Protein 5VCM (pdb70)

Structure (mmCIF, N/CA/C/O backbone):
data_5VCM
#
_entry.id   5VCM
#
_cell.length_a   46.130
_cell.length_b   139.330
_cell.length_c   63.210
_cell.angle_alpha   90.000
_cell.angle_beta   111.080
_cell.angle_gamma   90.000
#
_symmetry.space_group_name_H-M   'P 1 21 1'
#
loop_
_entity.id
_entity.type
_entity.pdbx_description
1 polymer 'Alpha-1,6-mannosyl-glycoprotein 2-beta-N-acetylglucosaminyltransferase'
2 non-polymer 'MANGANESE (II) ION'
3 non-polymer "URIDINE-5'-DIPHOSPHATE"
4 non-polymer 'DIMETHYL SULFOXIDE'
5 non-polymer 1,2-ETHANEDIOL
6 non-polymer 2-acetamido-2-deoxy-beta-D-glucopyranose
7 water water
#
loop_
_atom_site.group_PDB
_atom_site.id
_atom_site.type_symbol
_atom_site.label_atom_id
_atom_site.label_alt_id
_atom_site.label_comp_id
_atom_site.label_asym_id
_atom_site.label_entity_id
_atom_site.label_seq_id
_atom_site.pdbx_PDB_ins_code
_atom_site.Cartn_x
_atom_site.Cartn_y
_atom_site.Cartn_z
_atom_site.occupancy
_atom_site.B_iso_or_equiv
_atom_site.auth_seq_id
_atom_site.auth_comp_id
_atom_site.auth_asym_id
_atom_site.auth_atom_id
_atom_site.pdbx_PDB_model_num
ATOM 1 N N . ASN A 1 58 ? 7.199 -10.295 -57.609 1.00 48.43 86 ASN A N 1
ATOM 2 C CA . ASN A 1 58 ? 7.451 -11.572 -56.954 1.00 45.39 86 ASN A CA 1
ATOM 3 C C . ASN A 1 58 ? 6.806 -11.577 -55.576 1.00 43.62 86 ASN A C 1
ATOM 4 O O . ASN A 1 58 ? 7.171 -10.784 -54.709 1.00 43.80 86 ASN A O 1
ATOM 9 N N . LEU A 1 59 ? 5.850 -12.490 -55.384 1.00 40.17 87 LEU A N 1
ATOM 10 C CA . LEU A 1 59 ? 5.104 -12.544 -54.132 1.00 40.93 87 LEU A CA 1
ATOM 11 C C . LEU A 1 59 ? 6.000 -12.951 -52.967 1.00 30.77 87 LEU A C 1
ATOM 12 O O . LEU A 1 59 ? 5.867 -12.421 -51.857 1.00 33.18 87 LEU A O 1
ATOM 17 N N . THR A 1 60 ? 6.915 -13.892 -53.202 1.00 32.77 88 THR A N 1
ATOM 18 C CA . THR A 1 60 ? 7.844 -14.304 -52.152 1.00 27.11 88 THR A CA 1
ATOM 19 C C . THR A 1 60 ? 8.657 -13.118 -51.650 1.00 29.88 88 THR A C 1
ATOM 20 O O . THR A 1 60 ? 8.782 -12.903 -50.439 1.00 30.44 88 THR A O 1
ATOM 24 N N . LEU A 1 61 ? 9.222 -12.334 -52.574 1.00 31.53 89 LEU A N 1
ATOM 25 C CA . LEU A 1 61 ? 9.982 -11.153 -52.175 1.00 30.58 89 LEU A CA 1
ATOM 26 C C . LEU A 1 61 ? 9.091 -10.134 -51.471 1.00 28.36 89 LEU A C 1
ATOM 27 O O . LEU A 1 61 ? 9.517 -9.494 -50.503 1.00 26.87 89 LEU A O 1
ATOM 32 N N . ARG A 1 62 ? 7.850 -9.974 -51.937 1.00 27.07 90 ARG A N 1
ATOM 33 C CA . ARG A 1 62 ? 6.918 -9.070 -51.271 1.00 28.17 90 ARG A CA 1
ATOM 34 C C . ARG A 1 62 ? 6.747 -9.456 -49.810 1.00 28.36 90 ARG A C 1
ATOM 35 O O . ARG A 1 62 ? 6.879 -8.615 -48.910 1.00 26.89 90 ARG A O 1
ATOM 43 N N . TYR A 1 63 ? 6.490 -10.740 -49.558 1.00 23.88 91 TYR A N 1
ATOM 44 C CA . TYR A 1 63 ? 6.275 -11.208 -48.193 1.00 19.37 91 TYR A CA 1
ATOM 45 C C . TYR A 1 63 ? 7.493 -10.956 -47.317 1.00 21.66 91 TYR A C 1
ATOM 46 O O . TYR A 1 63 ? 7.351 -10.636 -46.135 1.00 21.04 91 TYR A O 1
ATOM 55 N N . ARG A 1 64 ? 8.700 -11.136 -47.865 1.00 21.29 92 ARG A N 1
ATOM 56 C CA . ARG A 1 64 ? 9.908 -10.851 -47.094 1.00 24.33 92 ARG A CA 1
ATOM 57 C C . ARG A 1 64 ? 9.912 -9.414 -46.592 1.00 21.51 92 ARG A C 1
ATOM 58 O O . ARG A 1 64 ? 10.278 -9.155 -45.439 1.00 22.98 92 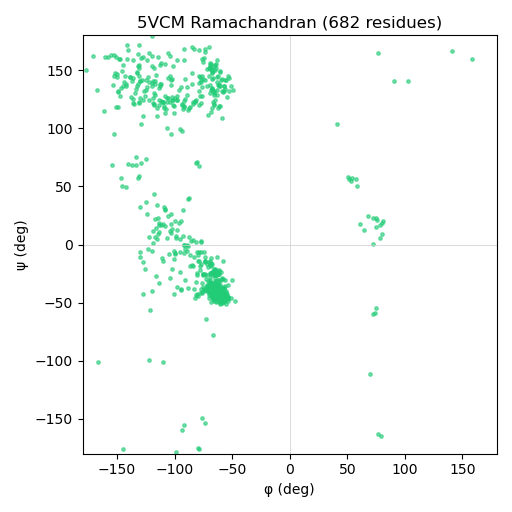ARG A O 1
ATOM 66 N N . SER A 1 65 ? 9.503 -8.478 -47.454 1.00 23.55 93 SER A N 1
ATOM 67 C CA . SER A 1 65 ? 9.459 -7.063 -47.100 1.00 20.29 93 SER A CA 1
ATOM 68 C C . SER A 1 65 ? 8.386 -6.801 -46.050 1.00 22.53 93 SER A C 1
ATOM 69 O O . SER A 1 65 ? 8.621 -6.058 -45.089 1.00 26.47 93 SER A O 1
ATOM 72 N N . LEU A 1 66 ? 7.206 -7.401 -46.236 1.00 21.74 94 LEU A N 1
ATOM 73 C CA A LEU A 1 66 ? 6.118 -7.286 -45.257 0.80 25.33 94 LEU A CA 1
ATOM 74 C CA B LEU A 1 66 ? 6.120 -7.289 -45.268 0.20 24.08 94 LEU A CA 1
ATOM 75 C C . LEU A 1 66 ? 6.556 -7.755 -43.880 1.00 24.93 94 LEU A C 1
ATOM 76 O O . LEU A 1 66 ? 6.326 -7.072 -42.871 1.00 23.15 94 LEU A O 1
ATOM 85 N N . VAL A 1 67 ? 7.175 -8.932 -43.809 1.00 20.79 95 VAL A N 1
ATOM 86 C CA . VAL A 1 67 ? 7.550 -9.497 -42.523 1.00 21.09 95 VAL A CA 1
ATOM 87 C C . VAL A 1 67 ? 8.605 -8.639 -41.843 1.00 17.76 95 VAL A C 1
ATOM 88 O O . VAL A 1 67 ? 8.559 -8.435 -40.621 1.00 20.60 95 VAL A O 1
ATOM 92 N N . TYR A 1 68 ? 9.569 -8.117 -42.611 1.00 19.76 96 TYR A N 1
ATOM 93 C CA . TYR A 1 68 ? 10.588 -7.269 -42.003 1.00 16.24 96 TYR A CA 1
ATOM 94 C C . TYR A 1 68 ? 9.965 -6.045 -41.335 1.00 20.77 96 TYR A C 1
ATOM 95 O O . TYR A 1 68 ? 10.277 -5.731 -40.181 1.00 21.01 96 TYR A O 1
ATOM 104 N N . GLN A 1 69 ? 9.099 -5.325 -42.050 1.00 20.00 97 GLN A N 1
ATOM 105 C CA . GLN A 1 69 ? 8.555 -4.089 -41.488 1.00 22.96 97 GLN A CA 1
ATOM 106 C C . GLN A 1 69 ? 7.615 -4.373 -40.319 1.00 19.97 97 GLN A C 1
ATOM 107 O O . GLN A 1 69 ? 7.634 -3.647 -39.318 1.00 19.69 97 GLN A O 1
ATOM 113 N N . LEU A 1 70 ? 6.799 -5.431 -40.411 1.00 18.49 98 LEU A N 1
ATOM 114 C CA . LEU A 1 70 ? 5.837 -5.702 -39.343 1.00 17.53 98 LEU A CA 1
ATOM 115 C C . LEU A 1 70 ? 6.539 -6.139 -38.065 1.00 21.47 98 LEU A C 1
ATOM 116 O O . LEU A 1 70 ? 6.116 -5.769 -36.964 1.00 18.21 98 LEU A O 1
ATOM 121 N N . ASN A 1 71 ? 7.625 -6.908 -38.191 1.00 16.22 99 ASN A N 1
ATOM 122 C CA . ASN A 1 71 ? 8.397 -7.298 -37.017 1.00 14.41 99 ASN A CA 1
ATOM 123 C C . ASN A 1 71 ? 9.120 -6.107 -36.405 1.00 16.80 99 ASN A C 1
ATOM 124 O O . ASN A 1 71 ? 9.485 -6.142 -35.226 1.00 18.83 99 ASN A O 1
ATOM 129 N N . PHE A 1 72 ? 9.400 -5.085 -37.200 1.00 18.04 100 PHE A N 1
ATOM 130 C CA . PHE A 1 72 ? 10.007 -3.880 -36.656 1.00 22.75 100 PHE A CA 1
ATOM 131 C C . PHE A 1 72 ? 8.957 -3.007 -35.978 1.00 25.32 100 PHE A C 1
ATOM 132 O O . PHE A 1 72 ? 9.175 -2.517 -34.865 1.00 24.37 100 PHE A O 1
ATOM 140 N N . ASP A 1 73 ? 7.803 -2.831 -36.620 1.00 23.50 101 ASP A N 1
ATOM 141 C CA . ASP A 1 73 ? 6.836 -1.853 -36.115 1.00 20.25 101 ASP A CA 1
ATOM 142 C C . ASP A 1 73 ? 6.148 -2.352 -34.848 1.00 17.54 101 ASP A C 1
ATOM 143 O O . ASP A 1 73 ? 5.880 -1.560 -33.932 1.00 20.15 101 ASP A O 1
ATOM 148 N N . GLN A 1 74 ? 5.842 -3.650 -34.784 1.00 17.75 102 GLN A N 1
ATOM 149 C CA . GLN A 1 74 ? 5.226 -4.281 -33.613 1.00 12.74 102 GLN A CA 1
ATOM 150 C C . GLN A 1 74 ? 3.971 -3.524 -33.170 1.00 17.31 102 GLN A C 1
ATOM 151 O O . GLN A 1 74 ? 3.845 -3.064 -32.035 1.00 20.16 102 GLN A O 1
ATOM 157 N N . THR A 1 75 ? 3.048 -3.394 -34.116 1.00 17.97 103 THR A N 1
ATOM 158 C CA . THR A 1 75 ? 1.788 -2.700 -33.872 1.00 20.35 103 THR A CA 1
ATOM 159 C C . THR A 1 75 ? 0.958 -3.475 -32.850 1.00 18.55 103 THR A C 1
ATOM 160 O O . THR A 1 75 ? 0.611 -4.641 -33.066 1.00 22.13 103 THR A O 1
ATOM 164 N N . LEU A 1 76 ? 0.638 -2.828 -31.735 1.00 18.41 104 LEU A N 1
ATOM 165 C CA A LEU A 1 76 ? -0.062 -3.462 -30.623 0.60 20.43 104 LEU A CA 1
ATOM 166 C CA B LEU A 1 76 ? -0.069 -3.464 -30.629 0.40 20.48 104 LEU A CA 1
ATOM 167 C C . LEU A 1 76 ? -1.547 -3.130 -30.727 1.00 20.67 104 LEU A C 1
ATOM 168 O O . LEU A 1 76 ? -1.934 -1.965 -30.598 1.00 22.23 104 LEU A O 1
ATOM 177 N N . ARG A 1 77 ? -2.371 -4.144 -30.955 1.00 19.59 105 ARG A N 1
ATOM 178 C CA . ARG A 1 77 ? -3.793 -3.896 -31.104 1.00 20.23 105 ARG A CA 1
ATOM 179 C C . ARG A 1 77 ? -4.476 -3.854 -29.741 1.00 15.97 105 ARG A C 1
ATOM 180 O O . ARG A 1 77 ? -4.069 -4.535 -28.793 1.00 18.66 105 ARG A O 1
ATOM 188 N N . ASN A 1 78 ? -5.522 -3.032 -29.654 1.00 15.83 106 ASN A N 1
ATOM 189 C CA . ASN A 1 78 ? -6.396 -2.939 -28.493 1.00 23.37 106 ASN A CA 1
ATOM 190 C C . ASN A 1 78 ? -5.699 -2.338 -27.277 1.00 25.39 106 ASN A C 1
ATOM 191 O O . ASN A 1 78 ? -6.118 -2.572 -26.144 1.00 33.49 106 ASN A O 1
ATOM 196 N N . VAL A 1 79 ? -4.653 -1.544 -27.491 1.00 23.96 107 VAL A N 1
ATOM 197 C CA . VAL A 1 79 ? -3.945 -0.859 -26.416 1.00 25.77 107 VAL A CA 1
ATOM 198 C C . VAL A 1 79 ? -3.886 0.622 -26.749 1.00 34.11 107 VAL A C 1
ATOM 199 O O . VAL A 1 79 ? -3.544 0.997 -27.875 1.00 31.61 107 VAL A O 1
ATOM 203 N N . ASP A 1 80 ? -4.231 1.454 -25.776 1.00 33.51 108 ASP A N 1
ATOM 204 C CA . ASP A 1 80 ? -4.022 2.896 -25.869 1.00 41.56 108 ASP A CA 1
ATOM 205 C C . ASP A 1 80 ? -2.539 3.214 -25.734 1.00 44.05 108 ASP A C 1
ATOM 206 O O . ASP A 1 80 ? -2.013 3.271 -24.622 1.00 46.88 108 ASP A O 1
ATOM 211 N N . TRP A 1 85 ? -1.186 1.150 -19.462 1.00 40.62 113 TRP A N 1
ATOM 212 C CA . TRP A 1 85 ? -1.046 -0.307 -19.543 1.00 35.26 113 TRP A CA 1
ATOM 213 C C . TRP A 1 85 ? 0.393 -0.726 -19.808 1.00 31.25 113 TRP A C 1
ATOM 214 O O . TRP A 1 85 ? 1.118 -0.093 -20.572 1.00 34.15 113 TRP A O 1
ATOM 225 N N . ALA A 1 86 ? 0.803 -1.808 -19.157 1.00 33.67 114 ALA A N 1
ATOM 226 C CA . ALA A 1 86 ? 2.049 -2.479 -19.480 1.00 32.35 114 ALA A CA 1
ATOM 227 C C . ALA A 1 86 ? 1.811 -3.958 -19.256 1.00 26.38 114 ALA A C 1
ATOM 228 O O . ALA A 1 86 ? 0.986 -4.324 -18.410 1.00 28.24 114 ALA A O 1
ATOM 230 N N . PRO A 1 87 ? 2.480 -4.828 -20.003 1.00 26.43 115 PRO A N 1
ATOM 231 C CA . PRO A 1 87 ? 2.312 -6.263 -19.756 1.00 25.66 115 PRO A CA 1
ATOM 232 C C . PRO A 1 87 ? 2.813 -6.613 -18.364 1.00 27.61 115 PRO A C 1
ATOM 233 O O . PRO A 1 87 ? 3.916 -6.234 -17.964 1.00 29.49 115 PRO A O 1
ATOM 237 N N . ARG A 1 88 ? 1.961 -7.298 -17.608 1.00 26.60 116 ARG A N 1
ATOM 238 C CA . ARG A 1 88 ? 2.250 -7.663 -16.234 1.00 24.47 116 ARG A CA 1
ATOM 239 C C . ARG A 1 88 ? 1.770 -9.084 -15.985 1.00 27.47 116 ARG A C 1
ATOM 240 O O . ARG A 1 88 ? 0.753 -9.513 -16.542 1.00 29.74 116 ARG A O 1
ATOM 248 N N . GLU A 1 89 ? 2.538 -9.807 -15.167 1.00 22.52 117 GLU A N 1
ATOM 249 C CA . GLU A 1 89 ? 2.223 -11.131 -14.635 1.00 21.29 117 GLU A CA 1
ATOM 250 C C . GLU A 1 89 ? 2.304 -12.233 -15.680 1.00 16.76 117 GLU A C 1
ATOM 251 O O . GLU A 1 89 ? 3.077 -13.187 -15.513 1.00 20.67 117 GLU A O 1
ATOM 257 N N . LEU A 1 90 ? 1.509 -12.131 -16.745 1.00 20.35 118 LEU A N 1
ATOM 258 C CA . LEU A 1 90 ? 1.429 -13.190 -17.739 1.00 19.30 118 LEU A CA 1
ATOM 259 C C . LEU A 1 90 ? 1.304 -12.609 -19.140 1.00 17.92 118 LEU A C 1
ATOM 260 O O . LEU A 1 90 ? 0.564 -11.648 -19.364 1.00 18.61 118 LEU A O 1
ATOM 265 N N . VAL A 1 91 ? 2.030 -13.218 -20.078 1.00 13.02 119 VAL A N 1
ATOM 266 C CA . VAL A 1 91 ? 1.908 -12.958 -21.506 1.00 13.97 119 VAL A CA 1
ATOM 267 C C . VAL A 1 91 ? 1.761 -14.312 -22.180 1.00 14.85 119 VAL A C 1
ATOM 268 O O . VAL A 1 91 ? 2.418 -15.277 -21.777 1.00 15.58 119 VAL A O 1
ATOM 272 N N . LEU A 1 92 ? 0.908 -14.394 -23.199 1.00 14.82 120 LEU A N 1
ATOM 273 C CA . LEU A 1 92 ? 0.741 -15.627 -23.963 1.00 15.69 120 LEU A CA 1
ATOM 274 C C . LEU A 1 92 ? 1.462 -15.498 -25.291 1.00 14.80 120 LEU A C 1
ATOM 275 O O . LEU A 1 92 ? 1.419 -14.437 -25.915 1.00 15.37 120 LEU A O 1
ATOM 280 N N . VAL A 1 93 ? 2.098 -16.583 -25.734 1.00 14.60 121 VAL A N 1
ATOM 281 C CA . VAL A 1 93 ? 2.667 -16.641 -27.080 1.00 14.71 121 VAL A CA 1
ATOM 282 C C . VAL A 1 93 ? 2.130 -17.891 -27.755 1.00 14.43 121 VAL A C 1
ATOM 283 O O . VAL A 1 93 ? 2.280 -18.995 -27.225 1.00 15.10 121 VAL A O 1
ATOM 287 N N . VAL A 1 94 ? 1.506 -17.719 -28.917 1.00 13.64 122 VAL A N 1
ATOM 288 C CA . VAL A 1 94 ? 0.844 -18.813 -29.623 1.00 15.05 122 VAL A CA 1
ATOM 289 C C . VAL A 1 94 ? 1.619 -19.092 -30.896 1.00 14.63 122 VAL A C 1
ATOM 290 O O . VAL A 1 94 ? 1.791 -18.186 -31.720 1.00 15.42 122 VAL A O 1
ATOM 294 N N . GLN A 1 95 ? 2.064 -20.338 -31.075 1.00 14.57 123 GLN A N 1
ATOM 295 C CA . GLN A 1 95 ? 2.708 -20.727 -32.325 1.00 13.91 123 GLN A CA 1
ATOM 296 C C . GLN A 1 95 ? 1.633 -21.090 -33.346 1.00 15.19 123 GLN A C 1
ATOM 297 O O . GLN A 1 95 ? 0.826 -21.997 -33.116 1.00 16.93 123 GLN A O 1
ATOM 303 N N . VAL A 1 96 ? 1.648 -20.398 -34.479 1.00 13.78 124 VAL A N 1
ATOM 304 C CA . VAL A 1 96 ? 0.616 -20.499 -35.505 1.00 13.45 124 VAL A CA 1
ATOM 305 C C . VAL A 1 96 ? 1.241 -20.876 -36.841 1.00 16.66 124 VAL A C 1
ATOM 306 O O . VAL A 1 96 ? 2.254 -20.294 -37.247 1.00 17.22 124 VAL A O 1
ATOM 310 N N . HIS A 1 97 ? 0.610 -21.827 -37.542 1.00 15.76 125 HIS A N 1
ATOM 311 C CA . HIS A 1 97 ? 1.013 -22.174 -38.893 1.00 16.29 125 HIS A CA 1
ATOM 312 C C . HIS A 1 97 ? -0.184 -21.977 -39.809 1.00 19.00 125 HIS A C 1
ATOM 313 O O . HIS A 1 97 ? -0.449 -20.851 -40.241 1.00 20.71 125 HIS A O 1
ATOM 320 N N . ASN A 1 98 ? -0.915 -23.033 -40.158 1.00 20.77 126 ASN A N 1
ATOM 321 C CA . ASN A 1 98 ? -1.943 -22.869 -41.187 1.00 20.88 126 ASN A CA 1
ATOM 322 C C . ASN A 1 98 ? -3.140 -23.779 -40.916 1.00 22.16 126 ASN A C 1
ATOM 323 O O . ASN A 1 98 ? -3.544 -24.592 -41.747 1.00 26.30 126 ASN A O 1
ATOM 328 N N . ARG A 1 99 ? -3.743 -23.624 -39.742 1.00 19.13 127 ARG A N 1
ATOM 329 C CA . ARG A 1 99 ? -4.961 -24.352 -39.375 1.00 22.76 127 ARG A CA 1
ATOM 330 C C . ARG A 1 99 ? -5.941 -23.350 -38.780 1.00 22.36 127 ARG A C 1
ATOM 331 O O . ARG A 1 99 ? -6.132 -23.291 -37.559 1.00 23.28 127 ARG A O 1
ATOM 339 N N . PRO A 1 100 ? -6.570 -22.527 -39.622 1.00 24.73 128 PRO A N 1
ATOM 340 C CA . PRO A 1 100 ? -7.445 -21.472 -39.088 1.00 21.34 128 PRO A CA 1
ATOM 341 C C . PRO A 1 100 ? -8.656 -22.010 -38.358 1.00 22.27 128 PRO A C 1
ATOM 342 O O . PRO A 1 100 ? -9.154 -21.350 -37.434 1.00 22.64 128 PRO A O 1
ATOM 346 N N . GLU A 1 101 ? -9.130 -23.198 -38.738 1.00 24.80 129 GLU A N 1
ATOM 347 C CA . GLU A 1 101 ? -10.275 -23.793 -38.062 1.00 29.29 129 GLU A CA 1
ATOM 348 C C . GLU A 1 101 ? -9.964 -24.040 -36.591 1.00 28.67 129 GLU A C 1
ATOM 349 O O . GLU A 1 101 ? -10.798 -23.771 -35.716 1.00 29.73 129 GLU A O 1
ATOM 355 N N . TYR A 1 102 ? -8.748 -24.505 -36.294 1.00 22.47 130 TYR A N 1
ATOM 356 C CA . TYR A 1 102 ? -8.351 -24.707 -34.906 1.00 23.77 130 TYR A CA 1
ATOM 357 C C . TYR A 1 102 ? -8.004 -23.391 -34.224 1.00 21.21 130 TYR A C 1
ATOM 358 O O . TYR A 1 102 ? -8.312 -23.202 -33.046 1.00 20.80 130 TYR A O 1
ATOM 367 N N . LEU A 1 103 ? -7.358 -22.466 -34.941 1.00 17.09 131 LEU A N 1
ATOM 368 C CA . LEU A 1 103 ? -7.080 -21.159 -34.358 1.00 19.33 131 LEU A CA 1
ATOM 369 C C . LEU A 1 103 ? -8.365 -20.498 -33.882 1.00 20.89 131 LEU A C 1
ATOM 370 O O . LEU A 1 103 ? -8.408 -19.911 -32.792 1.00 19.96 131 LEU A O 1
ATOM 375 N N . ARG A 1 104 ? -9.430 -20.606 -34.682 1.00 19.74 132 ARG A N 1
ATOM 376 C CA . ARG A 1 104 ? -10.714 -20.029 -34.304 1.00 19.69 132 ARG A CA 1
ATOM 377 C C . ARG A 1 104 ? -11.185 -20.580 -32.966 1.00 22.38 132 ARG A C 1
ATOM 378 O O . ARG A 1 104 ? -11.738 -19.844 -32.142 1.00 23.61 132 ARG A O 1
ATOM 386 N N . LEU A 1 105 ? -10.930 -21.867 -32.716 1.00 21.65 133 LEU A N 1
ATOM 387 C CA A LEU A 1 105 ? -11.331 -22.466 -31.446 0.50 19.85 133 LEU A CA 1
ATOM 388 C CA B LEU A 1 105 ? -11.318 -22.479 -31.453 0.50 20.02 133 LEU A CA 1
ATOM 389 C C . LEU A 1 105 ? -10.535 -21.885 -30.284 1.00 17.58 133 LEU A C 1
ATOM 390 O O . LEU A 1 105 ? -11.112 -21.553 -29.239 1.00 19.67 133 LEU A O 1
ATOM 399 N N . LEU A 1 106 ? -9.216 -21.750 -30.442 1.00 16.90 134 LEU A N 1
ATOM 400 C CA . LEU A 1 106 ? -8.395 -21.102 -29.421 1.00 20.48 134 LEU A CA 1
ATOM 401 C C . LEU A 1 106 ? -8.912 -19.701 -29.115 1.00 16.20 134 LEU A C 1
ATOM 402 O O . LEU A 1 106 ? -9.062 -19.326 -27.948 1.00 18.55 134 LEU A O 1
ATOM 407 N N . LEU A 1 107 ? -9.189 -18.912 -30.161 1.00 16.61 135 LEU A N 1
ATOM 408 C CA . LEU A 1 107 ? -9.668 -17.544 -29.952 1.00 18.20 135 LEU A CA 1
ATOM 409 C C . LEU A 1 107 ? -10.992 -17.529 -29.195 1.00 22.96 135 LEU A C 1
ATOM 410 O O . LEU A 1 107 ? -11.223 -16.657 -28.347 1.00 19.26 135 LEU A O 1
ATOM 415 N N . ASP A 1 108 ? -11.886 -18.474 -29.499 1.00 19.34 136 ASP A N 1
ATOM 416 C CA . ASP A 1 108 ? -13.132 -18.542 -28.750 1.00 22.85 136 ASP A CA 1
ATOM 417 C C . ASP A 1 108 ? -12.875 -18.830 -27.275 1.00 19.08 136 ASP A C 1
ATOM 418 O O . ASP A 1 108 ? -13.541 -18.256 -26.401 1.00 23.96 136 ASP A O 1
ATOM 423 N N . SER A 1 109 ? -11.928 -19.727 -26.974 1.00 17.83 137 SER A N 1
ATOM 424 C CA . SER A 1 109 ? -11.604 -20.004 -25.576 1.00 22.67 137 SER A CA 1
ATOM 425 C C . SER A 1 109 ? -11.036 -18.765 -24.894 1.00 19.79 137 SER A C 1
ATOM 426 O O . SER A 1 109 ? -11.341 -18.499 -23.724 1.00 24.57 137 SER A O 1
ATOM 429 N N . LEU A 1 110 ? -10.236 -17.978 -25.620 1.00 17.98 138 LEU A N 1
ATOM 430 C CA . LEU A 1 110 ? -9.724 -16.734 -25.056 1.00 19.36 138 LEU A CA 1
ATOM 431 C C . LEU A 1 110 ? -10.859 -15.760 -24.786 1.00 20.27 138 LEU A C 1
ATOM 432 O O . LEU A 1 110 ? -10.893 -15.109 -23.734 1.00 22.15 138 LEU A O 1
ATOM 437 N N . ARG A 1 111 ? -11.828 -15.680 -25.707 1.00 18.71 139 ARG A N 1
ATOM 438 C CA . ARG A 1 111 ? -12.956 -14.776 -25.523 1.00 22.17 139 ARG A CA 1
ATOM 439 C C . ARG A 1 111 ? -13.749 -15.124 -24.268 1.00 24.86 139 ARG A C 1
ATOM 440 O O . ARG A 1 111 ? -14.193 -14.231 -23.541 1.00 25.84 139 ARG A O 1
ATOM 448 N N . LYS A 1 112 ? -13.905 -16.418 -23.982 1.00 26.64 140 LYS A N 1
ATOM 449 C CA . LYS A 1 112 ? -14.687 -16.878 -22.840 1.00 24.85 140 LYS A CA 1
ATOM 450 C C . LYS A 1 112 ? -13.904 -16.882 -21.532 1.00 21.62 140 LYS A C 1
ATOM 451 O O . LYS A 1 112 ? -14.510 -17.056 -20.468 1.00 26.80 140 LYS A O 1
ATOM 457 N N . ALA A 1 113 ? -12.592 -16.691 -21.578 1.00 22.06 141 ALA A N 1
ATOM 458 C CA . ALA A 1 113 ? -11.771 -16.789 -20.383 1.00 22.75 141 ALA A CA 1
ATOM 459 C C . ALA A 1 113 ? -11.925 -15.556 -19.499 1.00 26.36 141 ALA A C 1
ATOM 460 O O . ALA A 1 113 ? -12.080 -14.428 -19.975 1.00 27.86 141 ALA A O 1
ATOM 462 N N . GLN A 1 114 ? -11.865 -15.787 -18.192 1.00 25.10 142 GLN A N 1
ATOM 463 C CA . GLN A 1 114 ? -12.081 -14.744 -17.198 1.00 26.55 142 GLN A CA 1
ATOM 464 C C . GLN A 1 114 ? -10.794 -13.974 -16.924 1.00 25.66 142 GLN A C 1
ATOM 465 O O . GLN A 1 114 ? -9.706 -14.557 -16.843 1.00 26.74 142 GLN A O 1
ATOM 471 N N . GLY A 1 115 ? -10.925 -12.656 -16.807 1.00 26.49 143 GLY A N 1
ATOM 472 C CA . GLY A 1 115 ? -9.895 -11.831 -16.218 1.00 27.10 143 GLY A CA 1
ATOM 473 C C . GLY A 1 115 ? -8.708 -11.496 -17.088 1.00 29.24 143 GLY A C 1
ATOM 474 O O . GLY A 1 115 ? -7.686 -11.050 -16.554 1.00 30.47 143 GLY A O 1
ATOM 475 N N . ILE A 1 116 ? -8.806 -11.659 -18.407 1.00 25.40 144 ILE A N 1
ATOM 476 C CA . ILE A 1 116 ? -7.643 -11.503 -19.276 1.00 22.69 144 ILE A CA 1
ATOM 477 C C . ILE A 1 116 ? -7.734 -10.251 -20.155 1.00 21.42 144 ILE A C 1
ATOM 478 O O . ILE A 1 116 ? -7.001 -10.144 -21.141 1.00 21.85 144 ILE A O 1
ATOM 483 N N . ASP A 1 117 ? -8.608 -9.295 -19.810 1.00 23.26 145 ASP A N 1
ATOM 484 C CA . ASP A 1 117 ? -8.730 -8.058 -20.585 1.00 24.37 145 ASP A CA 1
ATOM 485 C C . ASP A 1 117 ? -7.386 -7.391 -20.841 1.00 27.43 145 ASP A C 1
ATOM 486 O O . ASP A 1 117 ? -7.218 -6.699 -21.852 1.00 26.57 145 ASP A O 1
ATOM 491 N N . ASN A 1 118 ? -6.435 -7.551 -19.928 1.00 21.01 146 ASN A N 1
ATOM 492 C CA . ASN A 1 118 ? -5.155 -6.864 -20.006 1.00 24.58 146 ASN A CA 1
ATOM 493 C C . ASN A 1 118 ? -3.991 -7.817 -20.246 1.00 26.04 146 ASN A C 1
ATOM 494 O O . ASN A 1 118 ? -2.837 -7.397 -20.134 1.00 27.29 146 ASN A O 1
ATOM 499 N N . VAL A 1 119 ? -4.259 -9.081 -20.574 1.00 20.14 147 VAL A N 1
ATOM 500 C CA . VAL A 1 119 ? -3.205 -10.059 -20.851 1.00 22.38 147 VAL A CA 1
ATOM 501 C C . VAL A 1 119 ? -2.798 -9.971 -22.319 1.00 18.47 147 VAL A C 1
ATOM 502 O O . VAL A 1 119 ? -3.607 -10.242 -23.212 1.00 21.07 147 VAL A O 1
ATOM 506 N N . LEU A 1 120 ? -1.533 -9.634 -22.572 1.00 17.33 148 LEU A N 1
ATOM 507 C CA . LEU A 1 120 ? -1.035 -9.589 -23.941 1.00 16.36 148 LEU A CA 1
ATOM 508 C C . LEU A 1 120 ? -0.955 -10.989 -24.535 1.00 15.73 148 LEU A C 1
ATOM 509 O O . LEU A 1 120 ? -0.430 -11.911 -23.902 1.00 15.44 148 LEU A O 1
ATOM 514 N N . VAL A 1 121 ? -1.467 -11.142 -25.757 1.00 15.67 149 VAL A N 1
ATOM 515 C CA . VAL A 1 121 ? -1.395 -12.386 -26.508 1.00 17.14 149 VAL A CA 1
ATOM 516 C C . VAL A 1 121 ? -0.597 -12.090 -27.774 1.00 16.48 149 VAL A C 1
ATOM 517 O O . VAL A 1 121 ? -0.962 -11.198 -28.553 1.00 15.07 149 VAL A O 1
ATOM 521 N N . ILE A 1 122 ? 0.517 -12.792 -27.943 1.00 16.95 150 ILE A N 1
ATOM 522 C CA . ILE A 1 122 ? 1.368 -12.656 -29.116 1.00 13.86 150 ILE A CA 1
ATOM 523 C C . ILE A 1 122 ? 1.112 -13.874 -29.991 1.00 11.90 150 ILE A C 1
ATOM 524 O O . ILE A 1 122 ? 1.267 -15.014 -29.536 1.00 15.24 150 ILE A O 1
ATOM 529 N N . PHE A 1 123 ? 0.697 -13.640 -31.234 1.00 12.71 151 PHE A N 1
ATOM 530 C CA . PHE A 1 123 ? 0.581 -14.704 -32.221 1.00 13.27 151 PHE A CA 1
ATOM 531 C C . PHE A 1 123 ? 1.837 -14.687 -33.079 1.00 12.38 151 PHE A C 1
ATOM 532 O O . PHE A 1 123 ? 2.175 -13.656 -33.663 1.00 13.68 151 PHE A O 1
ATOM 540 N N . SER A 1 124 ? 2.515 -15.831 -33.141 1.00 13.31 152 SER A N 1
ATOM 541 C CA . SER A 1 124 ? 3.753 -15.994 -33.907 1.00 13.14 152 SER A CA 1
ATOM 542 C C . SER A 1 124 ? 3.463 -16.872 -35.115 1.00 13.84 152 SER A C 1
ATOM 543 O O . SER A 1 124 ? 3.031 -18.026 -34.960 1.00 14.92 152 SER A O 1
ATOM 546 N N . HIS A 1 125 ? 3.671 -16.320 -36.308 1.00 14.50 153 HIS A N 1
ATOM 547 C CA . HIS A 1 125 ? 3.254 -16.935 -37.564 1.00 17.69 153 HIS A CA 1
ATOM 548 C C . HIS A 1 125 ? 4.449 -17.343 -38.404 1.00 16.84 153 HIS A C 1
ATOM 549 O O . HIS A 1 125 ? 5.365 -16.537 -38.610 1.00 18.77 153 HIS A O 1
ATOM 556 N N . ASP A 1 126 ? 4.405 -18.559 -38.954 1.00 16.17 154 ASP A N 1
ATOM 557 C CA . ASP A 1 126 ? 5.322 -18.903 -40.034 1.00 17.30 154 ASP A CA 1
ATOM 558 C C . ASP A 1 126 ? 4.594 -19.090 -41.360 1.00 19.90 154 ASP A C 1
ATOM 559 O O . ASP A 1 126 ? 5.158 -19.649 -42.305 1.00 19.50 154 ASP A O 1
ATOM 564 N N . PHE A 1 127 ? 3.359 -18.609 -41.452 1.00 20.85 155 PHE A N 1
ATOM 565 C CA . PHE A 1 127 ? 2.625 -18.661 -42.709 1.00 20.67 155 PHE A CA 1
ATOM 566 C C . PHE A 1 127 ? 1.720 -17.442 -42.802 1.00 21.84 155 PHE A C 1
ATOM 567 O O . PHE A 1 127 ? 0.961 -17.159 -41.872 1.00 22.81 155 PHE A O 1
ATOM 575 N N . TRP A 1 128 ? 1.816 -16.724 -43.913 1.00 22.19 156 TRP A N 1
ATOM 576 C CA . TRP A 1 128 ? 0.978 -15.562 -44.162 1.00 22.47 156 TRP A CA 1
ATOM 577 C C . TRP A 1 128 ? -0.274 -15.999 -44.907 1.00 19.91 156 TRP A C 1
ATOM 578 O O . TRP A 1 128 ? -0.184 -16.634 -45.960 1.00 21.34 156 TRP A O 1
ATOM 589 N N . SER A 1 129 ? -1.444 -15.669 -44.357 1.00 24.40 157 SER A N 1
ATOM 590 C CA . SER A 1 129 ? -2.677 -15.890 -45.101 1.00 31.03 157 SER A CA 1
ATOM 591 C C . SER A 1 129 ? -3.738 -14.894 -44.654 1.00 28.94 157 SER A C 1
ATOM 592 O O . SER A 1 129 ? -3.805 -14.520 -43.478 1.00 25.50 157 SER A O 1
ATOM 595 N N . THR A 1 130 ? -4.555 -14.467 -45.619 1.00 26.52 158 THR A N 1
ATOM 596 C CA . THR A 1 130 ? -5.658 -13.560 -45.326 1.00 25.36 158 THR A CA 1
ATOM 597 C C . THR A 1 130 ? -6.580 -14.132 -44.261 1.00 23.17 158 THR A C 1
ATOM 598 O O . THR A 1 130 ? -7.026 -13.406 -43.366 1.00 23.39 158 THR A O 1
ATOM 602 N N . GLU A 1 131 ? -6.901 -15.427 -44.356 1.00 24.93 159 GLU A N 1
ATOM 603 C CA . GLU A 1 131 ? -7.837 -16.019 -43.406 1.00 25.00 159 GLU A CA 1
ATOM 604 C C . GLU A 1 131 ? -7.295 -15.940 -41.988 1.00 23.37 159 GLU A C 1
ATOM 605 O O . GLU A 1 131 ? -8.014 -15.559 -41.059 1.00 21.75 159 GLU A O 1
ATOM 611 N N . ILE A 1 132 ? -6.020 -16.286 -41.804 1.00 20.26 160 ILE A N 1
ATOM 612 C CA . ILE A 1 132 ? -5.442 -16.275 -40.461 1.00 18.82 160 ILE A CA 1
ATOM 613 C C . ILE A 1 132 ? -5.371 -14.851 -39.929 1.00 18.71 160 ILE A C 1
ATOM 614 O O . ILE A 1 132 ? -5.767 -14.575 -38.793 1.00 18.55 160 ILE A O 1
ATOM 619 N N . ASN A 1 133 ? -4.882 -13.919 -40.746 1.00 19.11 161 ASN A N 1
ATOM 620 C CA . ASN A 1 133 ? -4.801 -12.534 -40.285 1.00 18.34 161 ASN A CA 1
ATOM 621 C C . ASN A 1 133 ? -6.179 -11.961 -39.980 1.00 18.87 161 ASN A C 1
ATOM 622 O O . ASN A 1 133 ? -6.323 -11.145 -39.063 1.00 19.91 161 ASN A O 1
ATOM 627 N N . GLN A 1 134 ? -7.197 -12.357 -40.740 1.00 17.58 162 GLN A N 1
ATOM 628 C CA . GLN A 1 134 ? -8.543 -11.864 -40.467 1.00 20.54 162 GLN A CA 1
ATOM 629 C C . GLN A 1 134 ? -9.065 -12.398 -39.137 1.00 22.98 162 GLN A C 1
ATOM 630 O O . GLN A 1 134 ? -9.702 -11.660 -38.377 1.00 19.88 162 GLN A O 1
ATOM 636 N N . LEU A 1 135 ? -8.801 -13.674 -38.836 1.00 21.71 163 LEU A N 1
ATOM 637 C CA . LEU A 1 135 ? -9.207 -14.235 -37.549 1.00 21.12 163 LEU A CA 1
ATOM 638 C C . LEU A 1 135 ? -8.601 -13.458 -36.387 1.00 17.05 163 LEU A C 1
ATOM 639 O O . LEU A 1 135 ? -9.301 -13.087 -35.439 1.00 20.81 163 LEU A O 1
ATOM 644 N N . ILE A 1 136 ? -7.294 -13.206 -36.438 1.00 16.26 164 ILE A N 1
ATOM 645 C CA . ILE A 1 136 ? -6.650 -12.500 -35.338 1.00 17.82 164 ILE A CA 1
ATOM 646 C C . ILE A 1 136 ? -7.104 -11.044 -35.286 1.00 16.89 164 ILE A C 1
ATOM 647 O O . ILE A 1 136 ? -7.242 -10.474 -34.196 1.00 20.37 164 ILE A O 1
ATOM 652 N N . ALA A 1 137 ? -7.395 -10.439 -36.442 1.00 20.96 165 ALA A N 1
ATOM 653 C CA . ALA A 1 137 ? -7.866 -9.053 -36.446 1.00 18.41 165 ALA A CA 1
ATOM 654 C C . ALA A 1 137 ? -9.219 -8.911 -35.764 1.00 19.37 165 ALA A C 1
ATOM 655 O O . ALA A 1 137 ? -9.542 -7.831 -35.242 1.00 19.90 165 ALA A O 1
ATOM 657 N N . GLY A 1 138 ? -10.018 -9.976 -35.746 1.00 19.61 166 GLY A N 1
ATOM 658 C CA . GLY A 1 138 ? -11.301 -9.930 -35.069 1.00 25.60 166 GLY A CA 1
ATOM 659 C C . GLY A 1 138 ? -11.202 -9.828 -33.561 1.00 25.39 166 GLY A C 1
ATOM 660 O O . GLY A 1 138 ? -12.170 -9.412 -32.921 1.00 27.58 166 GLY A O 1
ATOM 661 N N . VAL A 1 139 ? -10.047 -10.166 -32.986 1.00 20.38 167 VAL A N 1
ATOM 662 C CA . VAL A 1 139 ? -9.861 -10.136 -31.536 1.00 22.82 167 VAL A CA 1
ATOM 663 C C . VAL A 1 139 ? -9.889 -8.681 -31.076 1.00 24.62 167 VAL A C 1
ATOM 664 O O . VAL A 1 139 ? -8.995 -7.904 -31.415 1.00 22.95 167 VAL A O 1
ATOM 668 N N . ASN A 1 140 ? -10.906 -8.307 -30.294 1.00 20.66 168 ASN A N 1
ATOM 669 C CA . ASN A 1 140 ? -11.018 -6.941 -29.787 1.00 20.48 168 ASN A CA 1
ATOM 670 C C . ASN A 1 140 ? -10.949 -6.869 -28.268 1.00 20.61 168 ASN A C 1
ATOM 671 O O . ASN A 1 140 ? -11.155 -5.790 -27.702 1.00 22.81 168 ASN A O 1
ATOM 676 N N . PHE A 1 141 ? -10.663 -7.981 -27.594 1.00 18.93 169 PHE A N 1
ATOM 677 C CA . PHE A 1 141 ? -10.922 -8.092 -26.162 1.00 18.92 169 PHE A CA 1
ATOM 678 C C . PHE A 1 141 ? -9.661 -8.244 -25.314 1.00 20.70 169 PHE A C 1
ATOM 679 O O . PHE A 1 141 ? -9.773 -8.449 -24.100 1.00 21.70 169 PHE A O 1
ATOM 687 N N . CYS A 1 142 ? -8.472 -8.160 -25.906 1.00 19.96 170 CYS A N 1
ATOM 688 C CA . CYS A 1 142 ? -7.233 -8.170 -25.137 1.00 23.11 170 CYS A CA 1
ATOM 689 C C . CYS A 1 142 ? -6.125 -7.588 -26.007 1.00 17.83 170 CYS A C 1
ATOM 690 O O . CYS A 1 142 ? -6.269 -7.521 -27.233 1.00 18.45 170 CYS A O 1
ATOM 693 N N . PRO A 1 143 ? -5.013 -7.157 -25.410 1.00 18.56 171 PRO A N 1
ATOM 694 C CA . PRO A 1 143 ? -3.888 -6.682 -26.229 1.00 17.27 171 PRO A CA 1
ATOM 695 C C . PRO A 1 143 ? -3.369 -7.799 -27.120 1.00 15.75 171 PRO A C 1
ATOM 696 O O . PRO A 1 143 ? -3.212 -8.938 -26.674 1.00 16.06 171 PRO A O 1
ATOM 700 N N . VAL A 1 144 ? -3.098 -7.466 -28.388 1.00 15.44 172 VAL A N 1
ATOM 701 C CA . VAL A 1 144 ? -2.691 -8.455 -29.389 1.00 14.35 172 VAL A CA 1
ATOM 702 C C . VAL A 1 144 ? -1.478 -7.941 -30.159 1.00 13.99 172 VAL A C 1
ATOM 703 O O . VAL A 1 144 ? -1.450 -6.781 -30.577 1.00 16.69 172 VAL A O 1
ATOM 707 N N . LEU A 1 145 ? -0.490 -8.816 -30.376 1.00 13.87 173 LEU A N 1
ATOM 708 C CA . LEU A 1 145 ? 0.630 -8.528 -31.266 1.00 13.62 173 LEU A CA 1
ATOM 709 C C . LEU A 1 145 ? 0.835 -9.716 -32.197 1.00 14.99 173 LEU A C 1
ATOM 710 O O . LEU A 1 145 ? 0.772 -10.861 -31.751 1.00 17.01 173 LEU A O 1
ATOM 715 N N . GLN A 1 146 ? 1.092 -9.455 -33.478 1.00 14.49 174 GLN A N 1
ATOM 716 C CA . GLN A 1 146 ? 1.488 -10.506 -34.419 1.00 13.90 174 GLN A CA 1
ATOM 717 C C . GLN A 1 146 ? 2.958 -10.346 -34.767 1.00 14.64 174 GLN A C 1
ATOM 718 O O . GLN A 1 146 ? 3.392 -9.246 -35.132 1.00 15.95 174 GLN A O 1
ATOM 724 N N . VAL A 1 147 ? 3.723 -11.428 -34.622 1.00 14.05 175 VAL A N 1
ATOM 725 C CA . VAL A 1 147 ? 5.099 -11.474 -35.103 1.00 13.49 175 VAL A CA 1
ATOM 726 C C . VAL A 1 147 ? 5.216 -12.601 -36.124 1.00 15.76 175 VAL A C 1
ATOM 727 O O . VAL A 1 147 ? 4.363 -13.489 -36.213 1.00 15.62 175 VAL A O 1
ATOM 731 N N . PHE A 1 148 ? 6.286 -12.547 -36.925 1.00 14.87 176 PHE A N 1
ATOM 732 C CA . PHE A 1 148 ? 6.388 -13.396 -38.109 1.00 16.79 176 PHE A CA 1
ATOM 733 C C . PHE A 1 148 ? 7.784 -13.991 -38.181 1.00 14.00 176 PHE A C 1
ATOM 734 O O . PHE A 1 148 ? 8.778 -13.257 -38.232 1.00 19.24 176 PHE A O 1
ATOM 742 N N . PHE A 1 149 ? 7.849 -15.320 -38.169 1.00 15.12 177 PHE A N 1
ATOM 743 C CA . PHE A 1 149 ? 9.119 -16.037 -38.294 1.00 13.95 177 PHE A CA 1
ATOM 744 C C . PHE A 1 149 ? 9.775 -15.684 -39.625 1.00 16.42 177 PHE A C 1
ATOM 745 O O . PHE A 1 149 ? 9.175 -15.916 -40.682 1.00 17.52 177 PHE A O 1
ATOM 753 N N . PRO A 1 150 ? 10.969 -15.095 -39.626 1.00 16.14 178 PRO A N 1
ATOM 754 C CA . PRO A 1 150 ? 11.500 -14.532 -40.873 1.00 21.08 178 PRO A CA 1
ATOM 755 C C . PRO A 1 150 ? 12.245 -15.529 -41.741 1.00 19.09 178 PRO A C 1
ATOM 756 O O . PRO A 1 150 ? 12.748 -15.130 -42.798 1.00 21.48 178 PRO A O 1
ATOM 760 N N . PHE A 1 151 ? 12.307 -16.799 -41.345 1.00 17.69 179 PHE A N 1
ATOM 761 C CA . PHE A 1 151 ? 13.013 -17.822 -42.109 1.00 17.57 179 PHE A CA 1
ATOM 762 C C . PHE A 1 151 ? 12.099 -18.998 -42.433 1.00 17.21 179 PHE A C 1
ATOM 763 O O . PHE A 1 151 ? 12.527 -20.157 -42.458 1.00 18.80 179 PHE A O 1
ATOM 771 N N . SER A 1 152 ? 10.836 -18.701 -42.704 1.00 20.43 180 SER A N 1
ATOM 772 C CA . SER A 1 152 ? 9.846 -19.719 -43.005 1.00 17.89 180 SER A CA 1
ATOM 773 C C . SER A 1 152 ? 10.014 -20.256 -44.424 1.00 20.66 180 SER A C 1
ATOM 774 O O . SER A 1 152 ? 10.618 -19.625 -45.296 1.00 19.23 180 SER A O 1
ATOM 777 N N . ILE A 1 153 ? 9.455 -21.449 -44.641 1.00 21.60 181 ILE A N 1
ATOM 778 C CA . ILE A 1 153 ? 9.443 -22.062 -45.964 1.00 23.72 181 ILE A CA 1
ATOM 779 C C . ILE A 1 153 ? 8.683 -21.200 -46.957 1.00 25.04 181 ILE A C 1
ATOM 780 O O . ILE A 1 153 ? 8.999 -21.184 -48.153 1.00 22.51 181 ILE A O 1
ATOM 785 N N . GLN A 1 154 ? 7.675 -20.465 -46.487 1.00 19.08 182 GLN A N 1
ATOM 786 C CA . GLN A 1 154 ? 6.949 -19.580 -47.391 1.00 21.03 182 GLN A CA 1
ATOM 787 C C . GLN A 1 154 ? 7.828 -18.442 -47.897 1.00 23.11 182 GLN A C 1
ATOM 788 O O . GLN A 1 154 ? 7.681 -18.012 -49.049 1.00 24.69 182 GLN A O 1
ATOM 794 N N . LEU A 1 155 ? 8.741 -17.948 -47.057 1.00 20.24 183 LEU A N 1
ATOM 795 C CA . LEU A 1 155 ? 9.661 -16.888 -47.460 1.00 21.99 183 LEU A CA 1
ATOM 796 C C . LEU A 1 155 ? 10.851 -17.415 -48.257 1.00 21.38 183 LEU A C 1
ATOM 797 O O . LEU A 1 155 ? 11.433 -16.669 -49.046 1.00 21.06 183 LEU A O 1
ATOM 802 N N . TYR A 1 156 ? 11.232 -18.673 -48.059 1.00 19.03 184 TYR A N 1
ATOM 803 C CA . TYR A 1 156 ? 12.390 -19.281 -48.725 1.00 21.33 184 TYR A CA 1
ATOM 804 C C . TYR A 1 156 ? 12.001 -20.648 -49.267 1.00 23.70 184 TYR A C 1
ATOM 805 O O . TYR A 1 156 ? 12.490 -21.674 -48.790 1.00 22.49 184 TYR A O 1
ATOM 814 N N . PRO A 1 157 ? 11.141 -20.694 -50.291 1.00 24.18 185 PRO A N 1
ATOM 815 C CA . PRO A 1 157 ? 10.625 -22.000 -50.748 1.00 25.58 185 PRO A CA 1
ATOM 816 C C . PRO A 1 157 ? 11.647 -22.872 -51.457 1.00 29.04 185 PRO A C 1
ATOM 817 O O . PRO A 1 157 ? 11.606 -24.101 -51.310 1.00 28.85 185 PRO A O 1
ATOM 821 N N . ASN A 1 158 ? 12.553 -22.279 -52.232 1.00 25.95 186 ASN A N 1
ATOM 822 C CA . ASN A 1 158 ? 13.413 -23.038 -53.136 1.00 28.43 186 ASN A CA 1
ATOM 823 C C . ASN A 1 158 ? 14.889 -22.907 -52.776 1.00 24.86 186 ASN A C 1
ATOM 824 O O . ASN A 1 158 ? 15.761 -23.125 -53.629 1.00 29.12 186 ASN A O 1
ATOM 829 N N . GLU A 1 159 ? 15.174 -22.548 -51.529 1.00 24.94 187 GLU A N 1
ATOM 830 C CA . GLU A 1 159 ? 16.519 -22.499 -50.982 1.00 23.34 187 GLU A CA 1
ATOM 831 C C . GLU A 1 159 ? 16.400 -22.830 -49.501 1.00 22.49 187 GLU A C 1
ATOM 832 O O . GLU A 1 159 ? 15.317 -22.712 -48.916 1.00 23.33 187 GLU A O 1
ATOM 838 N N . PHE A 1 160 ? 17.508 -23.244 -48.892 1.00 20.96 188 PHE A N 1
ATOM 839 C CA . PHE A 1 160 ? 17.478 -23.481 -47.455 1.00 21.06 188 PHE A CA 1
ATOM 840 C C . PHE A 1 160 ? 17.025 -22.207 -46.736 1.00 24.59 188 PHE A C 1
ATOM 841 O O . PHE A 1 160 ? 17.506 -21.111 -47.051 1.00 22.19 188 PHE A O 1
ATOM 849 N N . PRO A 1 161 ? 16.125 -22.303 -45.738 1.00 20.56 189 PRO A N 1
ATOM 850 C CA . PRO A 1 161 ? 15.621 -23.504 -45.048 1.00 19.38 189 PRO A CA 1
ATOM 851 C C . PRO A 1 161 ? 14.416 -24.166 -45.701 1.00 21.22 189 PRO A C 1
ATOM 852 O O . PRO A 1 161 ? 13.835 -25.100 -45.137 1.00 20.38 189 PRO A O 1
ATOM 856 N N . GLY A 1 162 ? 14.034 -23.695 -46.873 1.00 20.47 190 GLY A N 1
ATOM 857 C CA . GLY A 1 162 ? 13.128 -24.442 -47.723 1.00 19.91 190 GLY A CA 1
ATOM 858 C C . GLY A 1 162 ? 13.883 -25.566 -48.394 1.00 20.79 190 GLY A C 1
ATOM 859 O O . GLY A 1 162 ? 14.864 -26.093 -47.858 1.00 24.94 190 GLY A O 1
ATOM 860 N N . SER A 1 163 ? 13.447 -25.920 -49.596 1.00 23.63 191 SER A N 1
ATOM 861 C CA . SER A 1 163 ? 13.967 -27.080 -50.312 1.00 24.63 191 SER A CA 1
ATOM 862 C C . SER A 1 163 ? 14.863 -26.610 -51.454 1.00 26.52 191 SER A C 1
ATOM 863 O O . SER A 1 163 ? 14.376 -26.213 -52.513 1.00 30.05 191 SER A O 1
ATOM 866 N N . ASP A 1 164 ? 16.166 -26.659 -51.229 1.00 31.34 192 ASP A N 1
ATOM 867 C CA . ASP A 1 164 ? 17.119 -26.433 -52.305 1.00 33.02 192 ASP A CA 1
ATOM 868 C C . ASP A 1 164 ? 17.049 -27.607 -53.277 1.00 31.95 192 ASP A C 1
ATOM 869 O O . ASP A 1 164 ? 17.078 -28.758 -52.841 1.00 27.99 192 ASP A O 1
ATOM 874 N N . PRO A 1 165 ? 16.930 -27.365 -54.585 1.00 33.83 193 PRO A N 1
ATOM 875 C CA . PRO A 1 165 ? 16.813 -28.492 -55.530 1.00 34.81 193 PRO A CA 1
ATOM 876 C C . PRO A 1 165 ? 18.036 -29.401 -55.572 1.00 34.15 193 PRO A C 1
ATOM 877 O O . PRO A 1 165 ? 17.949 -30.489 -56.155 1.00 35.17 193 PRO A O 1
ATOM 881 N N . ARG A 1 166 ? 19.152 -29.012 -54.961 1.00 29.01 194 ARG A N 1
ATOM 882 C CA . ARG A 1 166 ? 20.337 -29.856 -54.884 1.00 29.24 194 ARG A CA 1
ATOM 883 C C . ARG A 1 166 ? 20.372 -30.715 -53.624 1.00 28.59 194 ARG A C 1
ATOM 884 O O . ARG A 1 166 ? 21.320 -31.481 -53.438 1.00 28.07 194 ARG A O 1
ATOM 892 N N . ASP A 1 167 ? 19.365 -30.615 -52.758 1.00 25.68 195 ASP A N 1
ATOM 893 C CA . ASP A 1 167 ? 19.364 -31.405 -51.538 1.00 22.80 195 ASP A CA 1
ATOM 894 C C . ASP A 1 167 ? 19.159 -32.888 -51.836 1.00 20.89 195 ASP A C 1
ATOM 895 O O . ASP A 1 167 ? 18.564 -33.274 -52.848 1.00 27.08 195 ASP A O 1
ATOM 900 N N . CYS A 1 168 ? 19.614 -33.715 -50.903 1.00 21.12 196 CYS A N 1
ATOM 901 C CA . CYS A 1 168 ? 19.370 -35.146 -50.997 1.00 21.83 196 CYS A CA 1
ATOM 902 C C . CYS A 1 168 ? 17.902 -35.446 -50.708 1.00 23.88 196 CYS A C 1
ATOM 903 O O . CYS A 1 168 ? 17.326 -34.881 -49.770 1.00 25.63 196 CYS A O 1
ATOM 906 N N . PRO A 1 169 ? 17.272 -36.316 -51.496 1.00 20.98 197 PRO A N 1
ATOM 907 C CA . PRO A 1 169 ? 15.926 -36.789 -51.154 1.00 23.52 197 PRO A CA 1
ATOM 908 C C . PRO A 1 169 ? 15.890 -37.340 -49.735 1.00 25.28 197 PRO A C 1
ATOM 909 O O . PRO A 1 169 ? 16.835 -37.981 -49.275 1.00 25.10 197 PRO A O 1
ATOM 913 N N . ARG A 1 170 ? 14.778 -37.094 -49.038 1.00 24.49 198 ARG A N 1
ATOM 914 C CA . ARG A 1 170 ? 14.693 -37.492 -47.636 1.00 21.17 198 ARG A CA 1
ATOM 915 C C . ARG A 1 170 ? 14.921 -38.990 -47.444 1.00 24.98 198 ARG A C 1
ATOM 916 O O . ARG A 1 170 ? 15.436 -39.407 -46.398 1.00 25.32 198 ARG A O 1
ATOM 924 N N . ASP A 1 171 ? 14.566 -39.811 -48.435 1.00 23.97 199 ASP A N 1
ATOM 925 C CA . ASP A 1 171 ? 14.646 -41.260 -48.304 1.00 24.68 199 ASP A CA 1
ATOM 926 C C . ASP A 1 171 ? 15.695 -41.879 -49.223 1.00 24.19 199 ASP A C 1
ATOM 927 O O . ASP A 1 171 ? 15.658 -43.092 -49.473 1.00 26.27 199 ASP A O 1
ATOM 932 N N . LEU A 1 172 ? 16.607 -41.084 -49.739 1.00 22.12 200 LEU A N 1
ATOM 933 C CA . LEU A 1 172 ? 17.712 -41.671 -50.491 1.00 22.01 200 LEU A CA 1
ATOM 934 C C . LEU A 1 172 ? 18.710 -42.277 -49.511 1.00 21.47 200 LEU A C 1
ATOM 935 O O . LEU A 1 172 ? 19.108 -41.604 -48.556 1.00 22.15 200 LEU A O 1
ATOM 940 N N . PRO A 1 173 ? 19.093 -43.540 -49.684 1.00 23.28 201 PRO A N 1
ATOM 941 C CA . PRO A 1 173 ? 20.028 -44.161 -48.737 1.00 30.03 201 PRO A CA 1
ATOM 942 C C . PRO A 1 173 ? 21.321 -43.363 -48.621 1.00 27.23 201 PRO A C 1
ATOM 943 O O . PRO A 1 173 ? 21.829 -42.823 -49.607 1.00 22.69 201 PRO A O 1
ATOM 947 N N . LYS A 1 174 ? 21.842 -43.293 -47.391 1.00 25.86 202 LYS A N 1
ATOM 948 C CA . LYS A 1 174 ? 23.051 -42.520 -47.109 1.00 21.58 202 LYS A CA 1
ATOM 949 C C . LYS A 1 174 ? 24.200 -42.923 -48.026 1.00 21.94 202 LYS A C 1
ATOM 950 O O . LYS A 1 174 ? 24.898 -42.066 -48.578 1.00 21.16 202 LYS A O 1
ATOM 956 N N . ASN A 1 175 ? 24.411 -44.228 -48.204 1.00 24.22 203 ASN A N 1
ATOM 957 C CA . ASN A 1 175 ? 25.497 -44.673 -49.074 1.00 25.76 203 ASN A CA 1
ATOM 958 C C . ASN A 1 175 ? 25.284 -44.176 -50.496 1.00 33.01 203 ASN A C 1
ATOM 959 O O . ASN A 1 175 ? 26.233 -43.751 -51.163 1.00 25.15 203 ASN A O 1
ATOM 964 N N . ALA A 1 176 ? 24.035 -44.176 -50.960 1.00 24.23 204 ALA A N 1
ATOM 965 C CA . ALA A 1 176 ? 23.763 -43.691 -52.307 1.00 26.68 204 ALA A CA 1
ATOM 966 C C . ALA A 1 176 ? 23.959 -42.185 -52.392 1.00 21.97 204 ALA A C 1
ATOM 967 O O . ALA A 1 176 ? 24.520 -41.682 -53.376 1.00 23.54 204 ALA A O 1
ATOM 969 N N . ALA A 1 177 ? 23.507 -41.457 -51.365 1.00 20.26 205 ALA A N 1
ATOM 970 C CA . ALA A 1 177 ? 23.640 -40.003 -51.348 1.00 18.91 205 ALA A CA 1
ATOM 971 C C . ALA A 1 177 ? 25.106 -39.581 -51.357 1.00 19.50 205 ALA A C 1
ATOM 972 O O . ALA A 1 177 ? 25.472 -38.605 -52.022 1.00 19.68 205 ALA A O 1
ATOM 974 N N . LEU A 1 178 ? 25.965 -40.325 -50.647 1.00 20.52 206 LEU A N 1
ATOM 975 C CA . LEU A 1 178 ? 27.388 -40.000 -50.627 1.00 21.97 206 LEU A CA 1
ATOM 976 C C . LEU A 1 178 ? 28.009 -40.166 -52.008 1.00 23.50 206 LEU A C 1
ATOM 977 O O . LEU A 1 178 ? 28.867 -39.371 -52.408 1.00 24.58 206 LEU A O 1
ATOM 982 N N . LYS A 1 179 ? 27.579 -41.185 -52.757 1.00 24.20 207 LYS A N 1
ATOM 983 C CA . LYS A 1 179 ? 28.132 -41.396 -54.091 1.00 26.23 207 LYS A CA 1
ATOM 984 C C . LYS A 1 179 ? 27.578 -40.395 -55.093 1.00 26.71 207 LYS A C 1
ATOM 985 O O . LYS A 1 179 ? 28.235 -40.097 -56.100 1.00 30.32 207 LYS A O 1
ATOM 991 N N . LEU A 1 180 ? 26.378 -39.870 -54.828 1.00 23.73 208 LEU A N 1
ATOM 992 C CA . LEU A 1 180 ? 25.730 -38.959 -55.759 1.00 27.96 208 LEU A CA 1
ATOM 993 C C . LEU A 1 180 ? 26.259 -37.538 -55.622 1.00 25.91 208 LEU A C 1
ATOM 994 O O . LEU A 1 180 ? 26.330 -36.805 -56.614 1.00 33.13 208 LEU A O 1
ATOM 999 N N . GLY A 1 181 ? 26.638 -37.143 -54.414 1.00 23.44 209 GLY A N 1
ATOM 1000 C CA . GLY A 1 181 ? 27.118 -35.801 -54.176 1.00 28.88 209 GLY A CA 1
ATOM 1001 C C . GLY A 1 181 ? 26.042 -34.753 -54.006 1.00 31.16 209 GLY A C 1
ATOM 1002 O O . GLY A 1 181 ? 26.325 -33.567 -54.198 1.00 28.78 209 GLY A O 1
ATOM 1003 N N . CYS A 1 182 ? 24.809 -35.148 -53.682 1.00 22.30 210 CYS A N 1
ATOM 1004 C CA . CYS A 1 182 ? 23.813 -34.155 -53.301 1.00 23.56 210 CYS A CA 1
ATOM 1005 C C . CYS A 1 182 ? 24.303 -33.415 -52.055 1.00 25.05 210 CYS A C 1
ATOM 1006 O O . CYS A 1 182 ? 25.053 -33.961 -51.242 1.00 23.72 210 CYS A O 1
ATOM 1009 N N . ILE A 1 183 ? 23.916 -32.140 -51.930 1.00 21.73 211 ILE A N 1
ATOM 1010 C CA . ILE A 1 183 ? 24.752 -31.211 -51.166 1.00 24.75 211 ILE A CA 1
ATOM 1011 C C . ILE A 1 183 ? 24.788 -31.500 -49.664 1.00 21.98 211 ILE A C 1
ATOM 1012 O O . ILE A 1 183 ? 25.777 -31.148 -49.011 1.00 25.67 211 ILE A O 1
ATOM 1017 N N . ASN A 1 184 ? 23.770 -32.151 -49.091 1.00 22.27 212 ASN A N 1
ATOM 1018 C CA . ASN A 1 184 ? 23.797 -32.493 -47.670 1.00 22.23 212 ASN A CA 1
ATOM 1019 C C . ASN A 1 184 ? 24.057 -33.978 -47.416 1.00 20.89 212 ASN A C 1
ATOM 1020 O O . ASN A 1 184 ? 23.731 -34.487 -46.339 1.00 20.23 212 ASN A O 1
ATOM 1025 N N . ALA A 1 185 ? 24.702 -34.668 -48.361 1.00 21.97 213 ALA A N 1
ATOM 1026 C CA . ALA A 1 185 ? 24.885 -36.113 -48.248 1.00 20.24 213 ALA A CA 1
ATOM 1027 C C . ALA A 1 185 ? 25.687 -36.505 -47.013 1.00 19.19 213 ALA A C 1
ATOM 1028 O O . ALA A 1 185 ? 25.465 -37.584 -46.449 1.00 20.34 213 ALA A O 1
ATOM 1030 N N . GLU A 1 186 ? 26.619 -35.660 -46.583 1.00 20.44 214 GLU A N 1
ATOM 1031 C CA . GLU A 1 186 ? 27.466 -35.983 -45.445 1.00 22.43 214 GLU A CA 1
ATOM 1032 C C . GLU A 1 186 ? 26.802 -35.708 -44.103 1.00 23.59 214 GLU A C 1
ATOM 1033 O O . GLU A 1 186 ? 27.433 -35.947 -43.069 1.00 29.95 214 GLU A O 1
ATOM 1039 N N . TYR A 1 187 ? 25.547 -35.256 -44.082 1.00 20.95 215 TYR A N 1
ATOM 1040 C CA . TYR A 1 187 ? 24.859 -34.907 -42.833 1.00 23.30 215 TYR A CA 1
ATOM 1041 C C . TYR A 1 187 ? 23.477 -35.549 -42.753 1.00 26.55 215 TYR A C 1
ATOM 1042 O O . TYR A 1 187 ? 22.461 -34.861 -42.612 1.00 25.39 215 TYR A O 1
ATOM 1051 N N . PRO A 1 188 ? 23.403 -36.876 -42.810 1.00 21.26 216 PRO A N 1
ATOM 1052 C CA . PRO A 1 188 ? 22.130 -37.551 -42.553 1.00 24.48 216 PRO A CA 1
ATOM 1053 C C . PRO A 1 188 ? 21.810 -37.506 -41.065 1.00 24.36 216 PRO A C 1
ATOM 1054 O O . PRO A 1 188 ? 22.660 -37.188 -40.231 1.00 30.35 216 PRO A O 1
ATOM 1058 N N . ASP A 1 189 ? 20.563 -37.818 -40.723 1.00 24.43 217 ASP A N 1
ATOM 1059 C CA . ASP A 1 189 ? 20.237 -37.936 -39.306 1.00 24.68 217 ASP A CA 1
ATOM 1060 C C . ASP A 1 189 ? 20.713 -39.300 -38.794 1.00 31.79 217 ASP A C 1
ATOM 1061 O O . ASP A 1 189 ? 21.343 -40.081 -39.516 1.00 31.91 217 ASP A O 1
ATOM 1066 N N . SER A 1 190 ? 20.395 -39.601 -37.533 1.00 28.89 218 SER A N 1
ATOM 1067 C CA A SER A 1 190 ? 20.877 -40.821 -36.892 0.60 31.81 218 SER A CA 1
ATOM 1068 C CA B SER A 1 190 ? 20.878 -40.822 -36.895 0.40 31.80 218 SER A CA 1
ATOM 1069 C C . SER A 1 190 ? 20.295 -42.086 -37.514 1.00 37.10 218 SER A C 1
ATOM 1070 O O . SER A 1 190 ? 20.806 -43.181 -37.246 1.00 40.14 218 SER A O 1
ATOM 1075 N N . PHE A 1 191 ? 19.237 -41.970 -38.317 1.00 34.38 219 PHE A N 1
ATOM 1076 C CA . PHE A 1 191 ? 18.654 -43.110 -39.013 1.00 30.81 219 PHE A CA 1
ATOM 1077 C C . PHE A 1 191 ? 19.119 -43.191 -40.461 1.00 32.74 219 PHE A C 1
ATOM 1078 O O . PHE A 1 191 ? 18.612 -44.022 -41.218 1.00 34.73 219 PHE A O 1
ATOM 1086 N N . GLY A 1 192 ? 20.072 -42.348 -40.857 1.00 28.65 220 GLY A N 1
ATOM 1087 C CA . GLY A 1 192 ? 20.537 -42.301 -42.228 1.00 26.85 220 GLY A CA 1
ATOM 1088 C C . GLY A 1 192 ? 19.608 -41.611 -43.200 1.00 29.37 220 GLY A C 1
ATOM 1089 O O . GLY A 1 192 ? 19.700 -41.859 -44.407 1.00 25.64 220 GLY A O 1
ATOM 1090 N N . HIS A 1 193 ? 18.710 -40.758 -42.718 1.00 27.50 221 HIS A N 1
ATOM 1091 C CA . HIS A 1 193 ? 17.775 -40.031 -43.564 1.00 26.88 221 HIS A CA 1
ATOM 1092 C C . HIS A 1 193 ? 18.192 -38.571 -43.688 1.00 26.04 221 HIS A C 1
ATOM 1093 O O . HIS A 1 193 ? 18.997 -38.055 -42.908 1.00 26.83 221 HIS A O 1
ATOM 1100 N N . TYR A 1 194 ? 17.606 -37.893 -44.668 1.00 20.02 222 TYR A N 1
ATOM 1101 C CA . TYR A 1 194 ? 17.951 -36.510 -44.968 1.00 19.66 222 TYR A CA 1
ATOM 1102 C C . TYR A 1 194 ? 16.777 -35.588 -44.680 1.00 22.11 222 TYR A C 1
ATOM 1103 O O . TYR A 1 194 ? 15.626 -36.019 -44.591 1.00 21.80 222 TYR A O 1
ATOM 1112 N N . ARG A 1 195 ? 17.084 -34.302 -44.545 1.00 24.49 223 ARG A N 1
ATOM 1113 C CA . ARG A 1 195 ? 16.112 -33.367 -44.010 1.00 21.96 223 ARG A CA 1
ATOM 1114 C C . ARG A 1 195 ? 14.939 -33.166 -44.964 1.00 21.34 223 ARG A C 1
ATOM 1115 O O . ARG A 1 195 ? 15.078 -33.215 -46.189 1.00 20.89 223 ARG A O 1
ATOM 1123 N N . GLU A 1 196 ? 13.769 -32.922 -44.375 1.00 23.38 224 GLU A N 1
ATOM 1124 C CA . GLU A 1 196 ? 12.597 -32.448 -45.097 1.00 30.67 224 GLU A CA 1
ATOM 1125 C C . GLU A 1 196 ? 12.232 -31.089 -44.519 1.00 27.49 224 GLU A C 1
ATOM 1126 O O . GLU A 1 196 ? 11.972 -30.977 -43.316 1.00 28.58 224 GLU A O 1
ATOM 1132 N N . ALA A 1 197 ? 12.209 -30.063 -45.377 1.00 20.17 225 ALA A N 1
ATOM 1133 C CA . ALA A 1 197 ? 12.050 -28.693 -44.889 1.00 19.15 225 ALA A CA 1
ATOM 1134 C C . ALA A 1 197 ? 10.814 -28.543 -44.009 1.00 22.46 225 ALA A C 1
ATOM 1135 O O . ALA A 1 197 ? 10.870 -27.931 -42.933 1.00 19.12 225 ALA A O 1
ATOM 1137 N N . LYS A 1 198 ? 9.685 -29.099 -44.448 1.00 19.65 226 LYS A N 1
ATOM 1138 C CA . LYS A 1 198 ? 8.444 -28.899 -43.708 1.00 23.81 226 LYS A CA 1
ATOM 1139 C C . LYS A 1 198 ? 8.479 -29.555 -42.334 1.00 21.99 226 LYS A C 1
ATOM 1140 O O . LYS A 1 198 ? 7.759 -29.109 -41.437 1.00 22.14 226 LYS A O 1
ATOM 1146 N N . PHE A 1 199 ? 9.327 -30.566 -42.132 1.00 20.83 227 PHE A N 1
ATOM 1147 C CA . PHE A 1 199 ? 9.462 -31.183 -40.817 1.00 19.94 227 PHE A CA 1
ATOM 1148 C C . PHE A 1 199 ? 10.477 -30.475 -39.925 1.00 15.81 227 PHE A C 1
ATOM 1149 O O . PHE A 1 199 ? 10.437 -30.666 -38.705 1.00 20.23 227 PHE A O 1
ATOM 1157 N N . SER A 1 200 ? 11.385 -29.663 -40.487 1.00 16.78 228 SER A N 1
ATOM 1158 C CA . SER A 1 200 ? 12.315 -28.897 -39.655 1.00 16.98 228 SER A CA 1
ATOM 1159 C C . SER A 1 200 ? 11.724 -27.580 -39.161 1.00 17.89 228 SER A C 1
ATOM 1160 O O . SER A 1 200 ? 12.248 -26.997 -38.200 1.00 16.10 228 SER A O 1
ATOM 1163 N N . GLN A 1 201 ? 10.642 -27.103 -39.785 1.00 14.58 229 GLN A N 1
ATOM 1164 C CA . GLN A 1 201 ? 10.199 -25.731 -39.544 1.00 12.79 229 GLN A CA 1
ATOM 1165 C C . GLN A 1 201 ? 9.681 -25.521 -38.120 1.00 12.74 229 GLN A C 1
ATOM 1166 O O . GLN A 1 201 ? 9.907 -24.456 -37.531 1.00 14.38 229 GLN A O 1
ATOM 1172 N N . THR A 1 202 ? 8.981 -26.507 -37.546 1.00 15.21 230 THR A N 1
ATOM 1173 C CA . THR A 1 202 ? 8.352 -26.263 -36.248 1.00 16.35 230 THR A CA 1
ATOM 1174 C C . THR A 1 202 ? 9.393 -26.007 -35.160 1.00 14.93 230 THR A C 1
ATOM 1175 O O . THR A 1 202 ? 9.214 -25.111 -34.326 1.00 13.24 230 THR A O 1
ATOM 1179 N N . LYS A 1 203 ? 10.493 -26.772 -35.166 1.00 15.30 231 LYS A N 1
ATOM 1180 C CA . LYS A 1 203 ? 11.552 -26.577 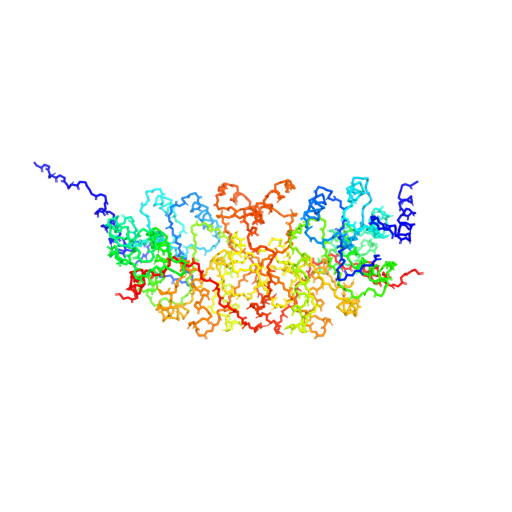-34.176 1.00 13.73 231 LYS A CA 1
ATOM 1181 C C . LYS A 1 203 ? 12.249 -25.232 -34.377 1.00 15.66 231 LYS A C 1
ATOM 1182 O O . LYS A 1 203 ? 12.570 -24.540 -33.403 1.00 12.96 231 LYS A O 1
ATOM 1188 N N . HIS A 1 204 ? 12.475 -24.841 -35.632 1.00 14.12 232 HIS A N 1
ATOM 1189 C CA . HIS A 1 204 ? 13.051 -23.523 -35.912 1.00 15.53 232 HIS A CA 1
ATOM 1190 C C . HIS A 1 204 ? 12.158 -22.420 -35.376 1.00 11.72 232 HIS A C 1
ATOM 1191 O O . HIS A 1 204 ? 12.624 -21.478 -34.715 1.00 12.17 232 HIS A O 1
ATOM 1198 N N . HIS A 1 205 ? 10.869 -22.510 -35.693 1.00 13.17 233 HIS A N 1
ATOM 1199 C CA . HIS A 1 205 ? 9.911 -21.492 -35.281 1.00 14.23 233 HIS A CA 1
ATOM 1200 C C . HIS A 1 205 ? 9.843 -21.394 -33.764 1.00 14.03 233 HIS A C 1
ATOM 1201 O O . HIS A 1 205 ? 9.870 -20.291 -33.210 1.00 14.84 233 HIS A O 1
ATOM 1208 N N . TRP A 1 206 ? 9.835 -22.543 -33.079 1.00 13.66 234 TRP A N 1
ATOM 1209 C CA . TRP A 1 206 ? 9.746 -22.559 -31.620 1.00 13.00 234 TRP A CA 1
ATOM 1210 C C . TRP A 1 206 ? 10.954 -21.873 -30.986 1.00 12.47 234 TRP A C 1
ATOM 1211 O O . TRP A 1 206 ? 10.807 -21.009 -30.108 1.00 13.97 234 TRP A O 1
ATOM 1222 N N . TRP A 1 207 ? 12.163 -22.195 -31.461 1.00 11.12 235 TRP A N 1
ATOM 1223 C CA . TRP A 1 207 ? 13.361 -21.618 -30.859 1.00 12.14 235 TRP A CA 1
ATOM 1224 C C . TRP A 1 207 ? 13.514 -20.140 -31.224 1.00 12.57 235 TRP A C 1
ATOM 1225 O O . TRP A 1 207 ? 13.892 -19.321 -30.372 1.00 15.14 235 TRP A O 1
ATOM 1236 N N . TRP A 1 208 ? 13.208 -19.775 -32.476 1.00 10.98 236 TRP A N 1
ATOM 1237 C CA . TRP A 1 208 ? 13.257 -18.369 -32.870 1.00 13.07 236 TRP A CA 1
ATOM 1238 C C . TRP A 1 208 ? 12.298 -17.537 -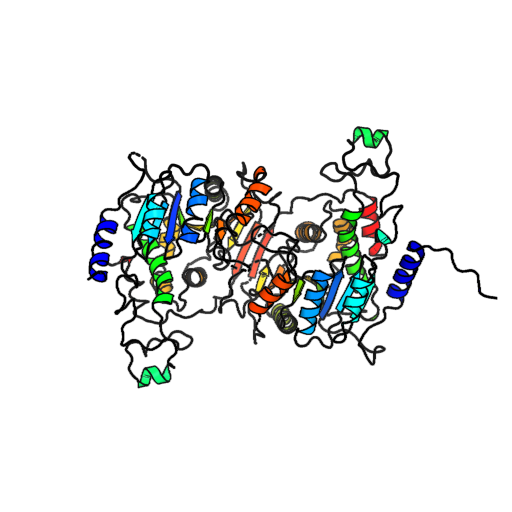32.026 1.00 11.45 236 TRP A C 1
ATOM 1239 O O . TRP A 1 208 ? 12.671 -16.463 -31.540 1.00 12.76 236 TRP A O 1
ATOM 1250 N N . LYS A 1 209 ? 11.060 -18.011 -31.833 1.00 11.79 237 LYS A N 1
ATOM 1251 C CA . LYS A 1 209 ? 10.115 -17.107 -31.177 1.00 12.64 237 LYS A CA 1
ATOM 1252 C C . LYS A 1 209 ? 10.391 -17.003 -29.687 1.00 13.85 237 LYS A C 1
ATOM 1253 O O . LYS A 1 209 ? 10.059 -15.977 -29.087 1.00 13.06 237 LYS A O 1
ATOM 1259 N N . LEU A 1 210 ? 11.005 -18.030 -29.083 1.00 13.22 238 LEU A N 1
ATOM 1260 C CA . LEU A 1 210 ? 11.418 -17.920 -27.684 1.00 15.54 238 LEU A CA 1
ATOM 1261 C C . LEU A 1 210 ? 12.403 -16.769 -27.512 1.00 15.03 238 LEU A C 1
ATOM 1262 O O . LEU A 1 210 ? 12.242 -15.916 -26.626 1.00 13.78 238 LEU A O 1
ATOM 1267 N N . HIS A 1 211 ? 13.412 -16.714 -28.382 1.00 13.30 239 HIS A N 1
ATOM 1268 C CA . HIS A 1 211 ? 14.335 -15.588 -28.401 1.00 12.52 239 HIS A CA 1
ATOM 1269 C C . HIS A 1 211 ? 13.622 -14.278 -28.719 1.00 13.28 239 HIS A C 1
ATOM 1270 O O . HIS A 1 211 ? 13.888 -13.245 -28.093 1.00 14.21 239 HIS A O 1
ATOM 1277 N N . PHE A 1 212 ? 12.747 -14.287 -29.726 1.00 13.74 240 PHE A N 1
ATOM 1278 C CA . PHE A 1 212 ? 12.191 -13.027 -30.203 1.00 14.29 240 PHE A CA 1
ATOM 1279 C C . PHE A 1 212 ? 11.352 -12.351 -29.128 1.00 11.92 240 PHE A C 1
ATOM 1280 O O . PHE A 1 212 ? 11.493 -11.139 -28.902 1.00 14.95 240 PHE A O 1
ATOM 1288 N N . VAL A 1 213 ? 10.508 -13.115 -28.424 1.00 13.23 241 VAL A N 1
ATOM 1289 C CA . VAL A 1 213 ? 9.638 -12.459 -27.449 1.00 13.23 241 VAL A CA 1
ATOM 1290 C C . VAL A 1 213 ? 10.433 -11.978 -26.234 1.00 15.34 241 VAL A C 1
ATOM 1291 O O . VAL A 1 213 ? 10.145 -10.908 -25.683 1.00 15.81 241 VAL A O 1
ATOM 1295 N N . TRP A 1 214 ? 11.471 -12.713 -25.816 1.00 15.86 242 TRP A N 1
ATOM 1296 C CA . TRP A 1 214 ? 12.220 -12.262 -24.652 1.00 14.42 242 TRP A CA 1
ATOM 1297 C C . TRP A 1 214 ? 13.239 -11.169 -24.959 1.00 18.68 242 TRP A C 1
ATOM 1298 O O . TRP A 1 214 ? 13.615 -10.432 -24.040 1.00 20.23 242 TRP A O 1
ATOM 1309 N N . GLU A 1 215 ? 13.724 -11.063 -26.202 1.00 19.36 243 GLU A N 1
ATOM 1310 C CA . GLU A 1 215 ? 14.808 -10.137 -26.507 1.00 19.37 243 GLU A CA 1
ATOM 1311 C C . GLU A 1 215 ? 14.443 -9.016 -27.468 1.00 15.27 243 GLU A C 1
ATOM 1312 O O . GLU A 1 215 ? 15.084 -7.966 -27.420 1.00 21.13 243 GLU A O 1
ATOM 1318 N N . ARG A 1 216 ? 13.461 -9.213 -28.357 1.00 15.29 244 ARG A N 1
ATOM 1319 C CA . ARG A 1 216 ? 13.246 -8.297 -29.469 1.00 16.20 244 ARG A CA 1
ATOM 1320 C C . ARG A 1 216 ? 11.881 -7.622 -29.482 1.00 19.38 244 ARG A C 1
ATOM 1321 O O . ARG A 1 216 ? 11.663 -6.740 -30.321 1.00 22.01 244 ARG A O 1
ATOM 1329 N N . VAL A 1 217 ? 10.972 -7.989 -28.587 1.00 17.19 245 VAL A N 1
ATOM 1330 C CA . VAL A 1 217 ? 9.659 -7.349 -28.522 1.00 15.55 245 VAL A CA 1
ATOM 1331 C C . VAL A 1 217 ? 9.739 -6.129 -27.602 1.00 16.86 245 VAL A C 1
ATOM 1332 O O . VAL A 1 217 ? 10.006 -6.260 -26.401 1.00 19.12 245 VAL A O 1
ATOM 1336 N N . LYS A 1 218 ? 9.521 -4.939 -28.174 1.00 15.16 246 LYS A N 1
ATOM 1337 C CA . LYS A 1 218 ? 9.799 -3.705 -27.451 1.00 17.75 246 LYS A CA 1
ATOM 1338 C C . LYS A 1 218 ? 8.942 -3.585 -26.196 1.00 20.54 246 LYS A C 1
ATOM 1339 O O . LYS A 1 218 ? 9.435 -3.150 -25.146 1.00 23.91 246 LYS A O 1
ATOM 1345 N N . ILE A 1 219 ? 7.668 -3.987 -26.270 1.00 20.38 247 ILE A N 1
ATOM 1346 C CA . ILE A 1 219 ? 6.782 -3.805 -25.120 1.00 24.99 247 ILE A CA 1
ATOM 1347 C C . ILE A 1 219 ? 7.179 -4.703 -23.955 1.00 22.24 247 ILE A C 1
ATOM 1348 O O . ILE A 1 219 ? 6.744 -4.464 -22.820 1.00 24.60 247 ILE A O 1
ATOM 1353 N N . LEU A 1 220 ? 8.002 -5.721 -24.200 1.00 18.07 248 LEU A N 1
ATOM 1354 C CA . LEU A 1 220 ? 8.453 -6.636 -23.158 1.00 19.87 248 LEU A CA 1
ATOM 1355 C C . LEU A 1 220 ? 9.840 -6.282 -22.626 1.00 24.60 248 LEU A C 1
ATOM 1356 O O . LEU A 1 220 ? 10.440 -7.085 -21.909 1.00 23.58 248 LEU A O 1
ATOM 1361 N N . ARG A 1 221 ? 10.361 -5.101 -22.951 1.00 26.61 249 ARG A N 1
ATOM 1362 C CA . ARG A 1 221 ? 11.592 -4.641 -22.319 1.00 29.74 249 ARG A CA 1
ATOM 1363 C C . ARG A 1 221 ? 11.445 -4.679 -20.804 1.00 27.54 249 ARG A C 1
ATOM 1364 O O . ARG A 1 221 ? 10.479 -4.149 -20.249 1.00 28.62 249 ARG A O 1
ATOM 1372 N N . ASP A 1 222 ? 12.394 -5.340 -20.144 1.00 33.30 250 ASP A N 1
ATOM 1373 C CA . ASP A 1 222 ? 12.438 -5.446 -18.684 1.00 34.49 250 ASP A CA 1
ATOM 1374 C C . ASP A 1 222 ? 11.209 -6.147 -18.110 1.00 30.46 250 ASP A C 1
ATOM 1375 O O . ASP A 1 222 ? 10.924 -6.021 -16.916 1.00 31.12 250 ASP A O 1
ATOM 1380 N N . TYR A 1 223 ? 10.465 -6.877 -18.940 1.00 28.52 251 TYR A N 1
ATOM 1381 C CA . TYR A 1 223 ? 9.325 -7.646 -18.450 1.00 22.88 251 TYR A CA 1
ATOM 1382 C C . TYR A 1 223 ? 9.768 -8.602 -17.354 1.00 24.15 251 TYR A C 1
ATOM 1383 O O . TYR A 1 223 ? 10.776 -9.296 -17.490 1.00 25.91 251 TYR A O 1
ATOM 1392 N N . ALA A 1 224 ? 9.010 -8.632 -16.256 1.00 24.43 252 ALA A N 1
ATOM 1393 C CA . ALA A 1 224 ? 9.371 -9.433 -15.093 1.00 25.02 252 ALA A CA 1
ATOM 1394 C C . ALA A 1 224 ? 8.335 -10.496 -14.746 1.00 23.66 252 ALA A C 1
ATOM 1395 O O . ALA A 1 224 ? 8.413 -11.087 -13.662 1.00 25.82 252 ALA A O 1
ATOM 1397 N N . GLY A 1 225 ? 7.369 -10.752 -15.619 1.00 21.24 253 GLY A N 1
ATOM 1398 C CA . GLY A 1 225 ? 6.394 -11.807 -15.414 1.00 21.39 253 GLY A CA 1
ATOM 1399 C C . GLY A 1 225 ? 6.823 -13.100 -16.077 1.00 19.92 253 GLY A C 1
ATOM 1400 O O . GLY A 1 225 ? 8.003 -13.319 -16.371 1.00 20.30 253 GLY A O 1
ATOM 1401 N N . LEU A 1 226 ? 5.843 -13.972 -16.312 1.00 17.07 254 LEU A N 1
ATOM 1402 C CA . LEU A 1 226 ? 6.072 -15.223 -17.021 1.00 14.87 254 LEU A CA 1
ATOM 1403 C C . LEU A 1 226 ? 5.456 -15.147 -18.404 1.00 16.20 254 LEU A C 1
ATOM 1404 O O . LEU A 1 226 ? 4.541 -14.359 -18.662 1.00 16.00 254 LEU A O 1
ATOM 1409 N N . ILE A 1 227 ? 5.996 -15.956 -19.311 1.00 14.44 255 ILE A N 1
ATOM 1410 C CA . ILE A 1 227 ? 5.477 -16.060 -20.667 1.00 12.80 255 ILE A CA 1
ATOM 1411 C C . ILE A 1 227 ? 5.026 -17.495 -20.861 1.00 15.58 255 ILE A C 1
ATOM 1412 O O . ILE A 1 227 ? 5.785 -18.430 -20.595 1.00 16.25 255 ILE A O 1
ATOM 1417 N N . LEU A 1 228 ? 3.778 -17.667 -21.273 1.00 15.10 256 LEU A N 1
ATOM 1418 C CA . LEU A 1 228 ? 3.168 -18.984 -21.392 1.00 15.90 256 LEU A CA 1
ATOM 1419 C C . LEU A 1 228 ? 3.053 -19.329 -22.871 1.00 10.48 256 LEU A C 1
ATOM 1420 O O . LEU A 1 228 ? 2.423 -18.594 -23.640 1.00 15.23 256 LEU A O 1
ATOM 1425 N N . PHE A 1 229 ? 3.655 -20.455 -23.258 1.00 11.85 257 PHE A N 1
ATOM 1426 C CA . PHE A 1 229 ? 3.764 -20.873 -24.649 1.00 10.62 257 PHE A CA 1
ATOM 1427 C C . PHE A 1 229 ? 2.710 -21.917 -24.990 1.00 13.54 257 PHE A C 1
ATOM 1428 O O . PHE A 1 229 ? 2.607 -22.954 -24.323 1.00 17.61 257 PHE A O 1
ATOM 1436 N N . LEU A 1 230 ? 1.937 -21.658 -26.043 1.00 13.71 258 LEU A N 1
ATOM 1437 C CA . LEU A 1 230 ? 0.925 -22.605 -26.475 1.00 16.69 258 LEU A CA 1
ATOM 1438 C C . LEU A 1 230 ? 0.844 -22.561 -27.989 1.00 14.58 258 LEU A C 1
ATOM 1439 O O . LEU A 1 230 ? 1.644 -21.897 -28.657 1.00 15.85 258 LEU A O 1
ATOM 1444 N N . GLU A 1 231 ? -0.106 -23.313 -28.530 1.00 17.25 259 GLU A N 1
ATOM 1445 C CA . GLU A 1 231 ? -0.190 -23.570 -29.958 1.00 14.45 259 GLU A CA 1
ATOM 1446 C C . GLU A 1 231 ? -1.604 -23.341 -30.470 1.00 14.94 259 GLU A C 1
ATOM 1447 O O . GLU A 1 231 ? -2.574 -23.285 -29.710 1.00 16.32 259 GLU A O 1
ATOM 1453 N N . GLU A 1 232 ? -1.702 -23.218 -31.796 1.00 17.01 260 GLU A N 1
ATOM 1454 C CA . GLU A 1 232 ? -2.943 -22.816 -32.450 1.00 18.34 260 GLU A CA 1
ATOM 1455 C C . GLU A 1 232 ? -4.088 -23.789 -32.206 1.00 17.18 260 GLU A C 1
ATOM 1456 O O . GLU A 1 232 ? -5.249 -23.399 -32.366 1.00 17.88 260 GLU A O 1
ATOM 1462 N N . ASP A 1 233 ? -3.788 -25.054 -31.878 1.00 19.26 261 ASP A N 1
ATOM 1463 C CA . ASP A 1 233 ? -4.808 -26.083 -31.720 1.00 21.67 261 ASP A CA 1
ATOM 1464 C C . ASP A 1 233 ? -4.992 -26.460 -30.253 1.00 21.96 261 ASP A C 1
ATOM 1465 O O . ASP A 1 233 ? -5.342 -27.603 -29.934 1.00 21.91 261 ASP A O 1
ATOM 1470 N N . HIS A 1 234 ? -4.765 -25.501 -29.358 1.00 17.51 262 HIS A N 1
ATOM 1471 C CA . HIS A 1 234 ? -5.085 -25.636 -27.944 1.00 18.79 262 HIS A CA 1
ATOM 1472 C C . HIS A 1 234 ? -6.345 -24.853 -27.585 1.00 19.39 262 HIS A C 1
ATOM 1473 O O . HIS A 1 234 ? -6.818 -23.984 -28.329 1.00 20.15 262 HIS A O 1
ATOM 1480 N N . TYR A 1 235 ? -6.908 -25.204 -26.432 1.00 17.69 263 TYR A N 1
ATOM 1481 C CA . TYR A 1 235 ? -8.131 -24.597 -25.925 1.00 16.10 263 TYR A CA 1
ATOM 1482 C C . TYR A 1 235 ? -7.901 -24.335 -24.449 1.00 22.95 263 TYR A C 1
ATOM 1483 O O . TYR A 1 235 ? -7.544 -25.257 -23.712 1.00 20.32 263 TYR A O 1
ATOM 1492 N N . LEU A 1 236 ? -8.092 -23.091 -24.020 1.00 22.06 264 LEU A N 1
ATOM 1493 C CA . LEU A 1 236 ? -7.876 -22.727 -22.628 1.00 19.00 264 LEU A CA 1
ATOM 1494 C C . LEU A 1 236 ? -9.175 -22.788 -21.824 1.00 18.98 264 LEU A C 1
ATOM 1495 O O . LEU A 1 236 ? -10.232 -22.332 -22.272 1.00 22.27 264 LEU A O 1
ATOM 1500 N N . ALA A 1 237 ? -9.084 -23.368 -20.627 1.00 18.21 265 ALA A N 1
ATOM 1501 C CA . ALA A 1 237 ? -10.202 -23.354 -19.693 1.00 19.54 265 ALA A CA 1
ATOM 1502 C C . ALA A 1 237 ? -10.483 -21.929 -19.213 1.00 19.61 265 ALA A C 1
ATOM 1503 O O . ALA A 1 237 ? -9.563 -21.115 -19.097 1.00 21.01 265 ALA A O 1
ATOM 1505 N N . PRO A 1 238 ? -11.744 -21.609 -18.905 1.00 22.21 266 PRO A N 1
ATOM 1506 C CA . PRO A 1 238 ? -12.071 -20.216 -18.544 1.00 24.55 266 PRO A CA 1
ATOM 1507 C C . PRO A 1 238 ? -11.379 -19.714 -17.284 1.00 23.93 266 PRO A C 1
ATOM 1508 O O . PRO A 1 238 ? -11.164 -18.501 -17.164 1.00 23.34 266 PRO A O 1
ATOM 1512 N N . ASP A 1 239 ? -11.014 -20.591 -16.342 1.00 23.20 267 ASP A N 1
ATOM 1513 C CA . ASP A 1 239 ? -10.294 -20.144 -15.156 1.00 21.27 267 ASP A CA 1
ATOM 1514 C C . ASP A 1 239 ? -8.775 -20.266 -15.298 1.00 21.64 267 ASP A C 1
ATOM 1515 O O . ASP A 1 239 ? -8.073 -20.234 -14.282 1.00 23.14 267 ASP A O 1
ATOM 1520 N N . PHE A 1 240 ? -8.243 -20.346 -16.525 1.00 18.70 268 PHE A N 1
ATOM 1521 C CA . PHE A 1 240 ? -6.812 -20.634 -16.663 1.00 22.58 268 PHE A CA 1
ATOM 1522 C C . PHE A 1 240 ? -5.957 -19.536 -16.044 1.00 23.37 268 PHE A C 1
ATOM 1523 O O . PHE A 1 240 ? -4.879 -19.808 -15.494 1.00 21.08 268 PHE A O 1
ATOM 1531 N N . TYR A 1 241 ? -6.401 -18.284 -16.157 1.00 20.57 269 TYR A N 1
ATOM 1532 C CA . TYR A 1 241 ? -5.604 -17.180 -15.644 1.00 26.45 269 TYR A CA 1
ATOM 1533 C C . TYR A 1 241 ? -5.788 -17.048 -14.143 1.00 24.27 269 TYR A C 1
ATOM 1534 O O . TYR A 1 241 ? -4.817 -16.844 -13.408 1.00 22.11 269 TYR A O 1
ATOM 1543 N N . HIS A 1 242 ? -7.032 -17.169 -13.679 1.00 22.51 270 HIS A N 1
ATOM 1544 C CA . HIS A 1 242 ? -7.287 -17.323 -12.253 1.00 24.18 270 HIS A CA 1
ATOM 1545 C C . HIS A 1 242 ? -6.368 -18.379 -11.640 1.00 27.94 270 HIS A C 1
ATOM 1546 O O . HIS A 1 242 ? -5.709 -18.139 -10.619 1.00 26.31 270 HIS A O 1
ATOM 1553 N N . VAL A 1 243 ? -6.286 -19.550 -12.274 1.00 21.03 271 VAL A N 1
ATOM 1554 C CA . VAL A 1 243 ? -5.474 -20.633 -11.726 1.00 22.25 271 VAL A CA 1
ATOM 1555 C C . VAL A 1 243 ? -3.988 -20.324 -11.866 1.00 21.00 271 VAL A C 1
ATOM 1556 O O . VAL A 1 243 ? -3.199 -20.608 -10.956 1.00 21.39 271 VAL A O 1
ATOM 1560 N N . PHE A 1 244 ? -3.575 -19.738 -12.995 1.00 21.78 272 PHE A N 1
ATOM 1561 C CA . PHE A 1 244 ? -2.157 -19.433 -13.161 1.00 23.20 272 PHE A CA 1
ATOM 1562 C C . PHE A 1 244 ? -1.657 -18.553 -12.026 1.00 22.74 272 PHE A C 1
ATOM 1563 O O . PHE A 1 244 ? -0.600 -18.813 -11.441 1.00 23.07 272 PHE A O 1
ATOM 1571 N N . LYS A 1 245 ? -2.407 -17.495 -11.704 1.00 20.57 273 LYS A N 1
ATOM 1572 C CA . LYS A 1 245 ? -1.945 -16.554 -10.694 1.00 22.90 273 LYS A CA 1
ATOM 1573 C C . LYS A 1 245 ? -1.780 -17.239 -9.345 1.00 22.77 273 LYS A C 1
ATOM 1574 O O . LYS A 1 245 ? -0.805 -16.985 -8.630 1.00 26.54 273 LYS A O 1
ATOM 1580 N N . LYS A 1 246 ? -2.718 -18.116 -8.984 1.00 26.45 274 LYS A N 1
ATOM 1581 C CA . LYS A 1 246 ? -2.580 -18.848 -7.732 1.00 25.38 274 LYS A CA 1
ATOM 1582 C C . LYS A 1 246 ? -1.455 -19.868 -7.813 1.00 22.78 274 LYS A C 1
ATOM 1583 O O . LYS A 1 246 ? -0.768 -20.111 -6.816 1.00 24.50 274 LYS A O 1
ATOM 1589 N N . MET A 1 247 ? -1.236 -20.463 -8.991 1.00 22.51 275 MET A N 1
ATOM 1590 C CA . MET A 1 247 ? -0.123 -21.393 -9.141 1.00 23.33 275 MET A CA 1
ATOM 1591 C C . MET A 1 247 ? 1.204 -20.685 -8.919 1.00 22.80 275 MET A C 1
ATOM 1592 O O . MET A 1 247 ? 2.105 -21.228 -8.274 1.00 23.92 275 MET A O 1
ATOM 1597 N N . TRP A 1 248 ? 1.343 -19.469 -9.451 1.00 19.66 276 TRP A N 1
ATOM 1598 C CA . TRP A 1 248 ? 2.601 -18.754 -9.285 1.00 25.85 276 TRP A CA 1
ATOM 1599 C C . TRP A 1 248 ? 2.830 -18.366 -7.828 1.00 25.92 276 TRP A C 1
ATOM 1600 O O . TRP A 1 248 ? 3.936 -18.537 -7.303 1.00 26.21 276 TRP A O 1
ATOM 1611 N N . LYS A 1 249 ? 1.802 -17.845 -7.158 1.00 26.11 277 LYS A N 1
ATOM 1612 C CA . LYS A 1 249 ? 1.920 -17.575 -5.728 1.00 27.29 277 LYS A CA 1
ATOM 1613 C C . LYS A 1 249 ? 2.247 -18.851 -4.955 1.00 31.59 277 LYS A C 1
ATOM 1614 O O . LYS A 1 249 ? 3.079 -18.841 -4.037 1.00 29.20 277 LYS A O 1
ATOM 1620 N N . LEU A 1 250 ? 1.618 -19.966 -5.324 1.00 27.00 278 LEU A N 1
ATOM 1621 C CA . LEU A 1 250 ? 1.915 -21.224 -4.652 1.00 27.54 278 LEU A CA 1
ATOM 1622 C C . LEU A 1 250 ? 3.355 -21.663 -4.910 1.00 27.10 278 LEU A C 1
ATOM 1623 O O . LEU A 1 250 ? 4.007 -22.213 -4.016 1.00 26.95 278 LEU A O 1
ATOM 1628 N N A LYS A 1 251 ? 3.874 -21.421 -6.118 0.40 23.22 279 LYS A N 1
ATOM 1629 N N B LYS A 1 251 ? 3.865 -21.430 -6.123 0.60 22.81 279 LYS A N 1
ATOM 1630 C CA A LYS A 1 251 ? 5.275 -21.732 -6.392 0.40 24.41 279 LYS A CA 1
ATOM 1631 C CA B LYS A 1 251 ? 5.267 -21.723 -6.405 0.60 24.28 279 LYS A CA 1
ATOM 1632 C C A LYS A 1 251 ? 6.195 -20.916 -5.494 0.40 26.71 279 LYS A C 1
ATOM 1633 C C B LYS A 1 251 ? 6.178 -20.921 -5.483 0.60 27.02 279 LYS A C 1
ATOM 1634 O O A LYS A 1 251 ? 7.149 -21.447 -4.911 0.40 27.26 279 LYS A O 1
ATOM 1635 O O B LYS A 1 251 ? 7.102 -21.469 -4.868 0.60 26.72 279 LYS A O 1
ATOM 1646 N N . GLN A 1 252 ? 5.919 -19.615 -5.367 1.00 27.11 280 GLN A N 1
ATOM 1647 C CA . GLN A 1 252 ? 6.730 -18.763 -4.500 1.00 29.08 280 GLN A CA 1
ATOM 1648 C C . GLN A 1 252 ? 6.676 -19.215 -3.044 1.00 34.06 280 GLN A C 1
ATOM 1649 O O . GLN A 1 252 ? 7.680 -19.138 -2.328 1.00 36.11 280 GLN A O 1
ATOM 1655 N N . GLN A 1 253 ? 5.518 -19.697 -2.590 1.00 29.80 281 GLN A N 1
ATOM 1656 C CA . GLN A 1 253 ? 5.344 -20.031 -1.179 1.00 33.93 281 GLN A CA 1
ATOM 1657 C C . GLN A 1 253 ? 5.878 -21.417 -0.841 1.00 33.53 281 GLN A C 1
ATOM 1658 O O . GLN A 1 253 ? 6.446 -21.616 0.239 1.00 37.51 281 GLN A O 1
ATOM 1664 N N . GLU A 1 254 ? 5.687 -22.391 -1.737 1.00 33.45 282 GLU A N 1
ATOM 1665 C CA . GLU A 1 254 ? 5.875 -23.789 -1.384 1.00 36.67 282 GLU A CA 1
ATOM 1666 C C . GLU A 1 254 ? 6.754 -24.583 -2.340 1.00 28.85 282 GLU A C 1
ATOM 1667 O O . GLU A 1 254 ? 7.118 -25.714 -1.999 1.00 36.75 282 GLU A O 1
ATOM 1673 N N . CYS A 1 255 ? 7.109 -24.053 -3.506 1.00 29.89 283 CYS A N 1
ATOM 1674 C CA . CYS A 1 255 ? 7.971 -24.773 -4.446 1.00 28.09 283 CYS A CA 1
ATOM 1675 C C . CYS A 1 255 ? 9.024 -23.855 -5.048 1.00 24.22 283 CYS A C 1
ATOM 1676 O O . CYS A 1 255 ? 9.021 -23.581 -6.254 1.00 26.32 283 CYS A O 1
ATOM 1679 N N . PRO A 1 256 ? 9.980 -23.398 -4.241 1.00 28.96 284 PRO A N 1
ATOM 1680 C CA . PRO A 1 256 ? 11.111 -22.655 -4.818 1.00 31.85 284 PRO A CA 1
ATOM 1681 C C . PRO A 1 256 ? 11.940 -23.495 -5.771 1.00 36.64 284 PRO A C 1
ATOM 1682 O O . PRO A 1 256 ? 12.586 -22.945 -6.671 1.00 46.44 284 PRO A O 1
ATOM 1686 N N . GLU A 1 257 ? 11.934 -24.820 -5.603 1.00 40.26 285 GLU A N 1
ATOM 1687 C CA . GLU A 1 257 ? 12.659 -25.706 -6.502 1.00 42.51 285 GLU A CA 1
ATOM 1688 C C . GLU A 1 257 ? 11.975 -25.857 -7.857 1.00 39.20 285 GLU A C 1
ATOM 1689 O O . GLU A 1 257 ? 12.550 -26.479 -8.756 1.00 36.43 285 GLU A O 1
ATOM 1695 N N . CYS A 1 258 ? 10.778 -25.300 -8.031 1.00 29.89 286 CYS A N 1
ATOM 1696 C CA . CYS A 1 258 ? 10.060 -25.432 -9.290 1.00 22.71 286 CYS A CA 1
ATOM 1697 C C . CYS A 1 258 ? 10.623 -24.467 -10.327 1.00 28.63 286 CYS A C 1
ATOM 1698 O O . CYS A 1 258 ? 10.813 -23.276 -10.049 1.00 26.90 286 CYS A O 1
ATOM 1701 N N . ASP A 1 259 ? 10.878 -24.982 -11.528 1.00 20.00 287 ASP A N 1
ATOM 1702 C CA . ASP A 1 259 ? 11.458 -24.194 -12.611 1.00 20.69 287 ASP A CA 1
ATOM 1703 C C . ASP A 1 259 ? 10.404 -23.606 -13.537 1.00 23.88 287 ASP A C 1
ATOM 1704 O O . ASP A 1 259 ? 10.554 -22.472 -14.015 1.00 24.95 287 ASP A O 1
ATOM 1709 N N . VAL A 1 260 ? 9.345 -24.370 -13.811 1.00 17.99 288 VAL A N 1
ATOM 1710 C CA . VAL A 1 260 ? 8.350 -24.032 -14.820 1.00 15.15 288 VAL A CA 1
ATOM 1711 C C . VAL A 1 260 ? 6.966 -24.407 -14.313 1.00 14.98 288 VAL A C 1
ATOM 1712 O O . VAL A 1 260 ? 6.807 -25.229 -13.404 1.00 16.79 288 VAL A O 1
ATOM 1716 N N . LEU A 1 261 ? 5.957 -23.793 -14.926 1.00 17.95 289 LEU A N 1
ATOM 1717 C CA . LEU A 1 261 ? 4.562 -24.123 -14.688 1.00 15.09 289 LEU A CA 1
ATOM 1718 C C . LEU A 1 261 ? 3.966 -24.669 -15.972 1.00 17.90 289 LEU A C 1
ATOM 1719 O O . LEU A 1 261 ? 4.316 -24.237 -17.074 1.00 19.56 289 LEU A O 1
ATOM 1724 N N . SER A 1 262 ? 3.048 -25.611 -15.822 1.00 18.07 290 SER A N 1
ATOM 1725 C CA . SER A 1 262 ? 2.269 -26.123 -16.936 1.00 17.68 290 SER A CA 1
ATOM 1726 C C . SER A 1 262 ? 0.794 -25.965 -16.607 1.00 17.28 290 SER A C 1
ATOM 1727 O O . SER A 1 262 ? 0.388 -26.168 -15.459 1.00 20.34 290 SER A O 1
ATOM 1730 N N . LEU A 1 263 ? -0.012 -25.614 -17.614 1.00 17.59 291 LEU A N 1
ATOM 1731 C CA . LEU A 1 263 ? -1.447 -25.475 -17.361 1.00 18.92 291 LEU A CA 1
ATOM 1732 C C . LEU A 1 263 ? -2.191 -26.805 -17.331 1.00 16.03 291 LEU A C 1
ATOM 1733 O O . LEU A 1 263 ? -3.379 -26.817 -16.976 1.00 21.17 291 LEU A O 1
ATOM 1738 N N . GLY A 1 264 ? -1.558 -27.907 -17.701 1.00 20.36 292 GLY A N 1
ATOM 1739 C CA . GLY A 1 264 ? -2.226 -29.189 -17.604 1.00 22.26 292 GLY A CA 1
ATOM 1740 C C . GLY A 1 264 ? -1.614 -30.217 -18.523 1.00 19.02 292 GLY A C 1
ATOM 1741 O O . GLY A 1 264 ? -0.909 -29.895 -19.483 1.00 22.23 292 GLY A O 1
ATOM 1742 N N . THR A 1 265 ? -1.875 -31.481 -18.191 1.00 19.43 293 THR A N 1
ATOM 1743 C CA . THR A 1 265 ? -1.510 -32.649 -18.979 1.00 21.80 293 THR A CA 1
ATOM 1744 C C . THR A 1 265 ? -2.727 -33.116 -19.786 1.00 32.86 293 THR A C 1
ATOM 1745 O O . THR A 1 265 ? -3.804 -32.517 -19.733 1.00 34.80 293 THR A O 1
ATOM 1749 N N . TYR A 1 266 ? -2.555 -34.207 -20.535 1.00 29.70 294 TYR A N 1
ATOM 1750 C CA . TYR A 1 266 ? -3.547 -34.701 -21.496 1.00 36.64 294 TYR A CA 1
ATOM 1751 C C . TYR A 1 266 ? -4.552 -35.641 -20.863 1.00 42.17 294 TYR A C 1
ATOM 1752 O O . TYR A 1 266 ? -4.928 -36.642 -21.478 1.00 54.40 294 TYR A O 1
ATOM 1761 N N . SER A 1 267 ? -5.005 -35.365 -19.648 1.00 43.27 295 SER A N 1
ATOM 1762 C CA . SER A 1 267 ? -5.946 -36.254 -18.987 1.00 46.35 295 SER A CA 1
ATOM 1763 C C . SER A 1 267 ? -7.001 -35.492 -18.201 1.00 49.54 295 SER A C 1
ATOM 1764 O O . SER A 1 267 ? -6.683 -34.790 -17.246 1.00 53.02 295 SER A O 1
ATOM 1767 N N . SER A 1 269 ? -10.288 -37.038 -16.424 1.00 44.69 297 SER A N 1
ATOM 1768 C CA . SER A 1 269 ? -11.394 -37.354 -15.529 1.00 40.27 297 SER A CA 1
ATOM 1769 C C . SER A 1 269 ? -12.688 -36.751 -16.058 1.00 34.47 297 SER A C 1
ATOM 1770 O O . SER A 1 269 ? -12.682 -35.630 -16.571 1.00 35.66 297 SER A O 1
ATOM 1773 N N . ARG A 1 270 ? -13.791 -37.494 -15.932 1.00 33.25 298 ARG A N 1
ATOM 1774 C CA . ARG A 1 270 ? -15.101 -36.971 -16.316 1.00 35.30 298 ARG A CA 1
ATOM 1775 C C . ARG A 1 270 ? -15.633 -35.986 -15.281 1.00 36.92 298 ARG A C 1
ATOM 1776 O O . ARG A 1 270 ? -16.284 -34.995 -15.636 1.00 36.69 298 ARG A O 1
ATOM 1784 N N . SER A 1 271 ? -15.375 -36.250 -14.005 1.00 32.60 299 SER A N 1
ATOM 1785 C CA . SER A 1 271 ? -15.765 -35.382 -12.905 1.00 35.17 299 SER A CA 1
ATOM 1786 C C . SER A 1 271 ? -14.521 -34.784 -12.260 1.00 34.60 299 SER A C 1
ATOM 1787 O O . SER A 1 271 ? -13.524 -35.485 -12.049 1.00 34.62 299 SER A O 1
ATOM 1790 N N A PHE A 1 272 ? -14.583 -33.494 -11.938 1.00 29.56 300 PHE A N 1
ATOM 1791 C CA A PHE A 1 272 ? -13.434 -32.796 -11.363 1.00 27.02 300 PHE A CA 1
ATOM 1792 C C A PHE A 1 272 ? -13.468 -32.752 -9.837 1.00 31.14 300 PHE A C 1
ATOM 1793 O O A PHE A 1 272 ? -12.599 -32.111 -9.238 1.00 30.78 300 PHE A O 1
ATOM 1801 N N . TYR A 1 273 ? -14.449 -33.404 -9.204 1.00 33.75 301 TYR A N 1
ATOM 1802 C CA . TYR A 1 273 ? -14.623 -33.327 -7.754 1.00 32.76 301 TYR A CA 1
ATOM 1803 C C . TYR A 1 273 ? -13.343 -33.678 -7.009 1.00 30.71 301 TYR A C 1
ATOM 1804 O O . TYR A 1 273 ? -12.708 -34.698 -7.286 1.00 30.95 301 TYR A O 1
ATOM 1813 N N . GLY A 1 274 ? -12.984 -32.833 -6.041 1.00 33.79 302 GLY A N 1
ATOM 1814 C CA . GLY A 1 274 ? -11.827 -33.056 -5.197 1.00 31.28 302 GLY A CA 1
ATOM 1815 C C . GLY A 1 274 ? -10.480 -32.855 -5.863 1.00 29.72 302 GLY A C 1
ATOM 1816 O O . GLY A 1 274 ? -9.447 -33.021 -5.196 1.00 31.53 302 GLY A O 1
ATOM 1817 N N . MET A 1 275 ? -10.442 -32.494 -7.149 1.00 27.71 303 MET A N 1
ATOM 1818 C CA . MET A 1 275 ? -9.174 -32.399 -7.860 1.00 27.65 303 MET A CA 1
ATOM 1819 C C . MET A 1 275 ? -8.924 -31.057 -8.523 1.00 24.73 303 MET A C 1
ATOM 1820 O O . MET A 1 275 ? -7.757 -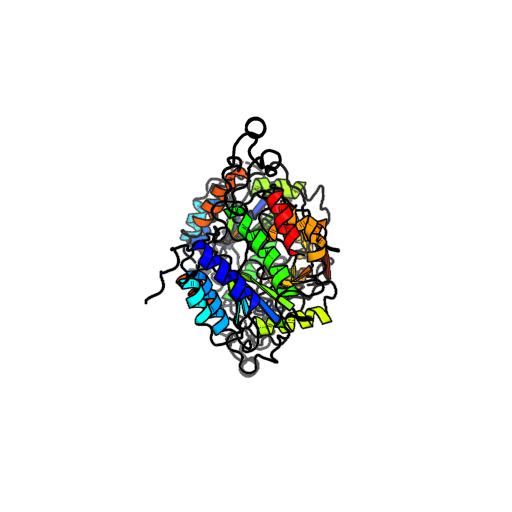30.750 -8.808 1.00 25.31 303 MET A O 1
ATOM 1825 N N . ALA A 1 276 ? -9.969 -30.257 -8.783 1.00 27.51 304 ALA A N 1
ATOM 1826 C CA . ALA A 1 276 ? -9.813 -29.007 -9.523 1.00 26.66 304 ALA A CA 1
ATOM 1827 C C . ALA A 1 276 ? -9.042 -27.957 -8.741 1.00 23.31 304 ALA A C 1
ATOM 1828 O O . ALA A 1 276 ? -8.653 -26.935 -9.323 1.00 28.74 304 ALA A O 1
ATOM 1830 N N . ASP A 1 277 ? -8.812 -28.189 -7.447 1.00 24.44 305 ASP A N 1
ATOM 1831 C CA . ASP A 1 277 ? -8.060 -27.290 -6.584 1.00 28.68 305 ASP A CA 1
ATOM 1832 C C . ASP A 1 277 ? -6.674 -27.834 -6.256 1.00 30.26 305 ASP A C 1
ATOM 1833 O O . ASP A 1 277 ? -5.952 -27.226 -5.456 1.00 33.14 305 ASP A O 1
ATOM 1838 N N . LYS A 1 278 ? -6.283 -28.954 -6.861 1.00 25.34 306 LYS A N 1
ATOM 1839 C CA . LYS A 1 278 ? -5.040 -29.635 -6.528 1.00 27.23 306 LYS A CA 1
ATOM 1840 C C . LYS A 1 278 ? -3.974 -29.398 -7.593 1.00 28.18 306 LYS A C 1
ATOM 1841 O O . LYS A 1 278 ? -4.268 -29.308 -8.789 1.00 24.50 306 LYS A O 1
ATOM 1847 N N . VAL A 1 279 ? -2.729 -29.298 -7.151 1.00 23.40 307 VAL A N 1
ATOM 1848 C CA . VAL A 1 279 ? -1.599 -29.219 -8.067 1.00 20.46 307 VAL A CA 1
ATOM 1849 C C . VAL A 1 279 ? -0.560 -30.234 -7.622 1.00 20.80 307 VAL A C 1
ATOM 1850 O O . VAL A 1 279 ? -0.502 -30.623 -6.451 1.00 28.54 307 VAL A O 1
ATOM 1854 N N . ASP A 1 280 ? 0.254 -30.673 -8.577 1.00 20.37 308 ASP A N 1
ATOM 1855 C CA . ASP A 1 280 ? 1.355 -31.585 -8.309 1.00 25.21 308 ASP A CA 1
ATOM 1856 C C . ASP A 1 280 ? 2.679 -30.918 -8.658 1.00 24.70 308 ASP A C 1
ATOM 1857 O O . ASP A 1 280 ? 2.743 -30.040 -9.521 1.00 20.80 308 ASP A O 1
ATOM 1862 N N . VAL A 1 281 ? 3.732 -31.340 -7.964 1.00 21.05 309 VAL A N 1
ATOM 1863 C CA . VAL A 1 281 ? 5.113 -31.004 -8.294 1.00 21.94 309 VAL A CA 1
ATOM 1864 C C . VAL A 1 281 ? 5.747 -32.270 -8.848 1.00 22.27 309 VAL A C 1
ATOM 1865 O O . VAL A 1 281 ? 5.900 -33.261 -8.123 1.00 22.16 309 VAL A O 1
ATOM 1869 N N . LYS A 1 282 ? 6.083 -32.254 -10.135 1.00 22.18 310 LYS A N 1
ATOM 1870 C CA . LYS A 1 282 ? 6.620 -33.418 -10.826 1.00 22.99 310 LYS A CA 1
ATOM 1871 C C . LYS A 1 282 ? 7.898 -33.038 -11.558 1.00 20.31 310 LYS A C 1
ATOM 1872 O O . LYS A 1 282 ? 8.162 -31.864 -11.826 1.00 21.11 310 LYS A O 1
ATOM 1878 N N . THR A 1 283 ? 8.696 -34.048 -11.889 1.00 20.24 311 THR A N 1
ATOM 1879 C CA . THR A 1 283 ? 9.766 -33.827 -12.848 1.00 19.82 311 THR A CA 1
ATOM 1880 C C . THR A 1 283 ? 9.140 -33.559 -14.213 1.00 23.31 311 THR A C 1
ATOM 1881 O O . THR A 1 283 ? 8.208 -34.261 -14.616 1.00 22.16 311 THR A O 1
ATOM 1885 N N . TRP A 1 284 ? 9.624 -32.525 -14.914 1.00 18.39 312 TRP A N 1
ATOM 1886 C CA . TRP A 1 284 ? 9.041 -32.167 -16.204 1.00 18.68 312 TRP A CA 1
ATOM 1887 C C . TRP A 1 284 ? 9.329 -33.265 -17.225 1.00 21.71 312 TRP A C 1
ATOM 1888 O O . TRP A 1 284 ? 10.457 -33.749 -17.332 1.00 25.42 312 TRP A O 1
ATOM 1899 N N . LYS A 1 285 ? 8.303 -33.666 -17.973 1.00 20.79 313 LYS A N 1
ATOM 1900 C CA . LYS A 1 285 ? 8.421 -34.714 -18.980 1.00 22.33 313 LYS A CA 1
ATOM 1901 C C . LYS A 1 285 ? 7.724 -34.248 -20.252 1.00 25.23 313 LYS A C 1
ATOM 1902 O O . LYS A 1 285 ? 6.565 -33.835 -20.206 1.00 23.36 313 LYS A O 1
ATOM 1908 N N . SER A 1 286 ? 8.411 -34.359 -21.393 1.00 23.19 314 SER A N 1
ATOM 1909 C CA . SER A 1 286 ? 7.943 -33.688 -22.604 1.00 20.83 314 SER A CA 1
ATOM 1910 C C . SER A 1 286 ? 6.582 -34.204 -23.064 1.00 27.62 314 SER A C 1
ATOM 1911 O O . SER A 1 286 ? 5.736 -33.424 -23.512 1.00 27.15 314 SER A O 1
ATOM 1914 N N . THR A 1 287 ? 6.348 -35.511 -22.969 1.00 24.65 315 THR A N 1
ATOM 1915 C CA . THR A 1 287 ? 5.094 -36.055 -23.476 1.00 27.61 315 THR A CA 1
ATOM 1916 C C . THR A 1 287 ? 3.904 -35.658 -22.619 1.00 29.08 315 THR A C 1
ATOM 1917 O O . THR A 1 287 ? 2.766 -35.720 -23.094 1.00 35.72 315 THR A O 1
ATOM 1921 N N . GLU A 1 288 ? 4.140 -35.255 -21.375 1.00 23.01 316 GLU A N 1
ATOM 1922 C CA . GLU A 1 288 ? 3.061 -34.904 -20.469 1.00 22.68 316 GLU A CA 1
ATOM 1923 C C . GLU A 1 288 ? 2.899 -33.406 -20.274 1.00 27.15 316 GLU A C 1
ATOM 1924 O O . GLU A 1 288 ? 1.777 -32.949 -20.042 1.00 21.96 316 GLU A O 1
ATOM 1930 N N . HIS A 1 289 ? 3.976 -32.626 -20.393 1.00 22.04 317 HIS A N 1
ATOM 1931 C CA . HIS A 1 289 ? 3.985 -31.249 -19.908 1.00 20.87 317 HIS A CA 1
ATOM 1932 C C . HIS A 1 289 ? 4.340 -30.243 -20.997 1.00 19.77 317 HIS A C 1
ATOM 1933 O O . HIS A 1 289 ? 4.838 -29.158 -20.697 1.00 22.87 317 HIS A O 1
ATOM 1940 N N . ASN A 1 290 ? 4.079 -30.568 -22.260 1.00 18.58 318 ASN A N 1
ATOM 1941 C CA . ASN A 1 290 ? 4.470 -29.669 -23.338 1.00 18.73 318 ASN A CA 1
ATOM 1942 C C . ASN A 1 290 ? 3.386 -28.660 -23.705 1.00 20.28 318 ASN A C 1
ATOM 1943 O O . ASN A 1 290 ? 3.642 -27.783 -24.541 1.00 21.37 318 ASN A O 1
ATOM 1948 N N . MET A 1 291 ? 2.200 -28.733 -23.099 1.00 19.93 319 MET A N 1
ATOM 1949 C CA . MET A 1 291 ? 1.122 -27.794 -23.382 1.00 22.05 319 MET A CA 1
ATOM 1950 C C . MET A 1 291 ? 1.120 -26.674 -22.356 1.00 22.88 319 MET A C 1
ATOM 1951 O O . MET A 1 291 ? 1.135 -26.939 -21.148 1.00 23.03 319 MET A O 1
ATOM 1956 N N . GLY A 1 292 ? 1.011 -25.434 -22.830 1.00 19.80 320 GLY A N 1
ATOM 1957 C CA . GLY A 1 292 ? 0.802 -24.314 -21.930 1.00 18.16 320 GLY A CA 1
ATOM 1958 C C . GLY A 1 292 ? 1.901 -24.203 -20.901 1.00 18.15 320 GLY A C 1
ATOM 1959 O O . GLY A 1 292 ? 1.652 -24.200 -19.687 1.00 18.74 320 GLY A O 1
ATOM 1960 N N . LEU A 1 293 ? 3.124 -24.102 -21.404 1.00 14.81 321 LEU A N 1
ATOM 1961 C CA . LEU A 1 293 ? 4.332 -24.102 -20.596 1.00 15.12 321 LEU A CA 1
ATOM 1962 C C . LEU A 1 293 ? 4.715 -22.660 -20.297 1.00 15.59 321 LEU A C 1
ATOM 1963 O O . LEU A 1 293 ? 4.973 -21.887 -21.224 1.00 17.91 321 LEU A O 1
ATOM 1968 N N . ALA A 1 294 ? 4.766 -22.303 -19.013 1.00 19.03 322 ALA A N 1
ATOM 1969 C CA . ALA A 1 294 ? 5.042 -20.936 -18.587 1.00 18.31 322 ALA A CA 1
ATOM 1970 C C . ALA A 1 294 ? 6.451 -20.837 -18.024 1.00 18.24 322 ALA A C 1
ATOM 1971 O O . ALA A 1 294 ? 6.818 -21.585 -17.109 1.00 18.47 322 ALA A O 1
ATOM 1973 N N . LEU A 1 295 ? 7.233 -19.907 -18.572 1.00 16.29 323 LEU A N 1
ATOM 1974 C CA . LEU A 1 295 ? 8.640 -19.725 -18.236 1.00 17.68 323 LEU A CA 1
ATOM 1975 C C . LEU A 1 295 ? 8.859 -18.353 -17.610 1.00 16.23 323 LEU A C 1
ATOM 1976 O O . LEU A 1 295 ? 8.295 -17.352 -18.069 1.00 17.23 323 LEU A O 1
ATOM 1981 N N . THR A 1 296 ? 9.686 -18.317 -16.568 1.00 19.52 324 THR A N 1
ATOM 1982 C CA . THR A 1 296 ? 10.260 -17.077 -16.080 1.00 16.80 324 THR A CA 1
ATOM 1983 C C . THR A 1 296 ? 11.435 -16.663 -16.968 1.00 18.40 324 THR A C 1
ATOM 1984 O O . THR A 1 296 ? 11.952 -17.450 -17.764 1.00 21.09 324 THR A O 1
ATOM 1988 N N . ARG A 1 297 ? 11.890 -15.421 -16.800 1.00 21.03 325 ARG A N 1
ATOM 1989 C CA . ARG A 1 297 ? 13.102 -15.014 -17.509 1.00 19.82 325 ARG A CA 1
ATOM 1990 C C . ARG A 1 297 ? 14.284 -15.885 -17.096 1.00 21.45 325 ARG A C 1
ATOM 1991 O O . ARG A 1 297 ? 15.098 -16.279 -17.938 1.00 20.43 325 ARG A O 1
ATOM 1999 N N . ASN A 1 298 ? 14.379 -16.215 -15.804 1.00 24.41 326 ASN A N 1
ATOM 2000 C CA . ASN A 1 298 ? 15.466 -17.066 -15.325 1.00 26.53 326 ASN A CA 1
ATOM 2001 C C . ASN A 1 298 ? 15.450 -18.427 -16.008 1.00 24.46 326 ASN A C 1
ATOM 2002 O O . ASN A 1 298 ? 16.495 -18.926 -16.443 1.00 21.69 326 ASN A O 1
ATOM 2007 N N . ALA A 1 299 ? 14.268 -19.041 -16.109 1.00 21.59 327 ALA A N 1
ATOM 2008 C CA . ALA A 1 299 ? 14.146 -20.339 -16.767 1.00 23.98 327 ALA A CA 1
ATOM 2009 C C . ALA A 1 299 ? 14.531 -20.246 -18.233 1.00 21.10 327 ALA A C 1
ATOM 2010 O O . ALA A 1 299 ? 15.212 -21.131 -18.767 1.00 20.68 327 ALA A O 1
ATOM 2012 N N . TYR A 1 300 ? 14.107 -19.171 -18.898 1.00 18.51 328 TYR A N 1
ATOM 2013 C CA . TYR A 1 300 ? 14.493 -18.954 -20.286 1.00 18.83 328 TYR A CA 1
ATOM 2014 C C . TYR A 1 300 ? 16.003 -18.785 -20.420 1.00 20.81 328 TYR A C 1
ATOM 2015 O O . TYR A 1 300 ? 16.620 -19.343 -21.334 1.00 18.71 328 TYR A O 1
ATOM 2024 N N . GLN A 1 301 ? 16.614 -18.003 -19.529 1.00 19.52 329 GLN A N 1
ATOM 2025 C CA . GLN A 1 301 ? 18.056 -17.791 -19.619 1.00 20.25 329 GLN A CA 1
ATOM 2026 C C . GLN A 1 301 ? 18.820 -19.092 -19.404 1.00 23.90 329 GLN A C 1
ATOM 2027 O O . GLN A 1 301 ? 19.853 -19.324 -20.050 1.00 22.93 329 GLN A O 1
ATOM 2033 N N . LYS A 1 302 ? 18.313 -19.971 -18.534 1.00 21.82 330 LYS A N 1
ATOM 2034 C CA . LYS A 1 302 ? 18.970 -21.255 -18.320 1.00 27.36 330 LYS A CA 1
ATOM 2035 C C . LYS A 1 302 ? 18.845 -22.160 -19.545 1.00 24.43 330 LYS A C 1
ATOM 2036 O O . LYS A 1 302 ? 19.782 -22.897 -19.869 1.00 21.05 330 LYS A O 1
ATOM 2042 N N . LEU A 1 303 ? 17.709 -22.106 -20.249 1.00 19.85 331 LEU A N 1
ATOM 2043 C CA . LEU A 1 303 ? 17.571 -22.854 -21.498 1.00 19.39 331 LEU A CA 1
ATOM 2044 C C . LEU A 1 303 ? 18.566 -22.387 -22.556 1.00 18.48 331 LEU A C 1
ATOM 2045 O O . LEU A 1 303 ? 19.145 -23.208 -23.277 1.00 21.29 331 LEU A O 1
ATOM 2050 N N . ILE A 1 304 ? 18.751 -21.072 -22.707 1.00 18.57 332 ILE A N 1
ATOM 2051 C CA . ILE A 1 304 ? 19.638 -20.640 -23.783 1.00 16.19 332 ILE A CA 1
ATOM 2052 C C . ILE A 1 304 ? 21.101 -20.911 -23.450 1.00 17.00 332 ILE A C 1
ATOM 2053 O O . ILE A 1 304 ? 21.941 -20.907 -24.357 1.00 19.18 332 ILE A O 1
ATOM 2058 N N . GLU A 1 305 ? 21.437 -21.185 -22.181 1.00 15.86 333 GLU A N 1
ATOM 2059 C CA A GLU A 1 305 ? 22.763 -21.705 -21.877 0.50 14.84 333 GLU A CA 1
ATOM 2060 C CA B GLU A 1 305 ? 22.769 -21.697 -21.896 0.50 14.99 333 GLU A CA 1
ATOM 2061 C C . GLU A 1 305 ? 23.007 -23.042 -22.558 1.00 16.82 333 GLU A C 1
ATOM 2062 O O . GLU A 1 305 ? 24.164 -23.466 -22.672 1.00 20.03 333 GLU A O 1
ATOM 2073 N N . CYS A 1 306 ? 21.946 -23.696 -23.020 1.00 14.22 334 CYS A N 1
ATOM 2074 C CA . CYS A 1 306 ? 22.038 -24.959 -23.736 1.00 15.81 334 CYS A CA 1
ATOM 2075 C C . CYS A 1 306 ? 21.698 -24.804 -25.218 1.00 14.59 334 CYS A C 1
ATOM 2076 O O . CYS A 1 306 ? 21.174 -25.733 -25.844 1.00 15.18 334 CYS A O 1
ATOM 2079 N N . THR A 1 307 ? 22.020 -23.646 -25.799 1.00 17.28 335 THR A N 1
ATOM 2080 C CA . THR A 1 307 ? 21.639 -23.375 -27.185 1.00 16.42 335 THR A CA 1
ATOM 2081 C C . THR A 1 307 ? 22.264 -24.366 -28.155 1.00 13.90 335 THR A C 1
ATOM 2082 O O . THR A 1 307 ? 21.586 -24.880 -29.052 1.00 14.40 335 THR A O 1
ATOM 2086 N N . ASP A 1 308 ? 23.571 -24.586 -28.051 1.00 15.32 336 ASP A N 1
ATOM 2087 C CA . ASP A 1 308 ? 24.205 -25.473 -29.020 1.00 13.19 336 ASP A CA 1
ATOM 2088 C C . ASP A 1 308 ? 23.626 -26.882 -28.901 1.00 14.77 336 ASP A C 1
ATOM 2089 O O . ASP A 1 308 ? 23.396 -27.550 -29.913 1.00 16.69 336 ASP A O 1
ATOM 2094 N N . THR A 1 309 ? 23.350 -27.332 -27.675 1.00 13.27 337 THR A N 1
ATOM 2095 C CA . THR A 1 309 ? 22.778 -28.661 -27.479 1.00 16.25 337 THR A CA 1
ATOM 2096 C C . THR A 1 309 ? 21.373 -28.746 -28.076 1.00 16.55 337 THR A C 1
ATOM 2097 O O . THR A 1 309 ? 21.066 -29.697 -28.812 1.00 16.49 337 THR A O 1
ATOM 2101 N N . PHE A 1 310 ? 20.519 -27.742 -27.807 1.00 13.33 338 PHE A N 1
ATOM 2102 C CA . PHE A 1 310 ? 19.186 -27.704 -28.417 1.00 12.32 338 PHE A CA 1
ATOM 2103 C C . PHE A 1 310 ? 19.282 -27.741 -29.930 1.00 12.68 338 PHE A C 1
ATOM 2104 O O . PHE A 1 310 ? 18.594 -28.532 -30.595 1.00 13.96 338 PHE A O 1
ATOM 2112 N N . CYS A 1 311 ? 20.156 -26.909 -30.490 1.00 11.46 339 CYS A N 1
ATOM 2113 C CA . CYS A 1 311 ? 20.180 -26.740 -31.936 1.00 11.92 339 CYS A CA 1
ATOM 2114 C C . CYS A 1 311 ? 20.905 -27.850 -32.692 1.00 14.43 339 CYS A C 1
ATOM 2115 O O . CYS A 1 311 ? 20.775 -27.912 -33.920 1.00 16.69 339 CYS A O 1
ATOM 2118 N N . THR A 1 312 ? 21.686 -28.705 -32.027 1.00 14.74 340 THR A N 1
ATOM 2119 C CA . THR A 1 312 ? 22.382 -29.785 -32.727 1.00 13.19 340 THR A CA 1
ATOM 2120 C C . THR A 1 312 ? 21.824 -31.159 -32.401 1.00 13.46 340 THR A C 1
ATOM 2121 O O . THR A 1 312 ? 22.144 -32.117 -33.105 1.00 17.37 340 THR A O 1
ATOM 2125 N N . TYR A 1 313 ? 21.018 -31.279 -31.349 1.00 15.14 341 TYR A N 1
ATOM 2126 C CA . TYR A 1 313 ? 20.476 -32.579 -30.975 1.00 14.59 341 TYR A CA 1
ATOM 2127 C C . TYR A 1 313 ? 19.529 -33.098 -32.053 1.00 15.30 341 TYR A C 1
ATOM 2128 O O . TYR A 1 313 ? 18.612 -32.384 -32.487 1.00 15.25 341 TYR A O 1
ATOM 2137 N N . ASP A 1 314 ? 19.740 -34.357 -32.461 1.00 16.37 342 ASP A N 1
ATOM 2138 C CA . ASP A 1 314 ? 19.089 -34.932 -33.641 1.00 15.34 342 ASP A CA 1
ATOM 2139 C C . ASP A 1 314 ? 17.665 -35.386 -33.314 1.00 18.92 342 ASP A C 1
ATOM 2140 O O . ASP A 1 314 ? 17.333 -36.573 -33.281 1.00 18.28 342 ASP A O 1
ATOM 2145 N N . ASP A 1 315 ? 16.800 -34.398 -33.107 1.00 15.85 343 ASP A N 1
ATOM 2146 C CA . ASP A 1 315 ? 15.369 -34.633 -32.927 1.00 15.92 343 ASP A CA 1
ATOM 2147 C C . ASP A 1 315 ? 14.649 -33.394 -33.434 1.00 14.85 343 ASP A C 1
ATOM 2148 O O . ASP A 1 315 ? 14.873 -32.300 -32.911 1.00 15.02 343 ASP A O 1
ATOM 2153 N N . TYR A 1 316 ? 13.808 -33.553 -34.459 1.00 17.88 344 TYR A N 1
ATOM 2154 C CA . TYR A 1 316 ? 13.129 -32.375 -34.980 1.00 14.27 344 TYR A CA 1
ATOM 2155 C C . TYR A 1 316 ? 11.965 -31.905 -34.108 1.00 15.25 344 TYR A C 1
ATOM 2156 O O . TYR A 1 316 ? 11.332 -30.899 -34.453 1.00 17.61 344 TYR A O 1
ATOM 2165 N N . ASN A 1 317 ? 11.707 -32.551 -32.969 1.00 15.00 345 ASN A N 1
ATOM 2166 C CA . ASN A 1 317 ? 10.674 -32.101 -32.035 1.00 16.75 345 ASN A CA 1
ATOM 2167 C C . ASN A 1 317 ? 11.271 -31.165 -30.992 1.00 15.14 345 ASN A C 1
ATOM 2168 O O . ASN A 1 317 ? 12.183 -31.559 -30.256 1.00 16.55 345 ASN A O 1
ATOM 2173 N N . TRP A 1 318 ? 10.728 -29.946 -30.891 1.00 14.20 346 TRP A N 1
ATOM 2174 C CA . TRP A 1 318 ? 11.230 -29.026 -29.878 1.00 12.36 346 TRP A CA 1
ATOM 2175 C C . TRP A 1 318 ? 11.056 -29.597 -28.481 1.00 15.64 346 TRP A C 1
ATOM 2176 O O . TRP A 1 318 ? 11.924 -29.392 -27.622 1.00 15.25 346 TRP A O 1
ATOM 2187 N N . ASP A 1 319 ? 9.971 -30.340 -28.244 1.00 15.59 347 ASP A N 1
ATOM 2188 C CA . ASP A 1 319 ? 9.718 -30.785 -26.882 1.00 16.14 347 ASP A CA 1
ATOM 2189 C C . ASP A 1 319 ? 10.593 -31.973 -26.506 1.00 16.22 347 ASP A C 1
ATOM 2190 O O . ASP A 1 319 ? 11.124 -32.012 -25.392 1.00 16.39 347 ASP A O 1
ATOM 2195 N N . TRP A 1 320 ? 10.768 -32.945 -27.411 1.00 15.42 348 TRP A N 1
ATOM 2196 C CA . TRP A 1 320 ? 11.731 -34.017 -27.153 1.00 13.48 348 TRP A CA 1
ATOM 2197 C C . TRP A 1 320 ? 13.150 -33.471 -27.033 1.00 15.89 348 TRP A C 1
ATOM 2198 O O . TRP A 1 320 ? 13.957 -33.992 -26.256 1.00 15.48 348 TRP A O 1
ATOM 2209 N N . THR A 1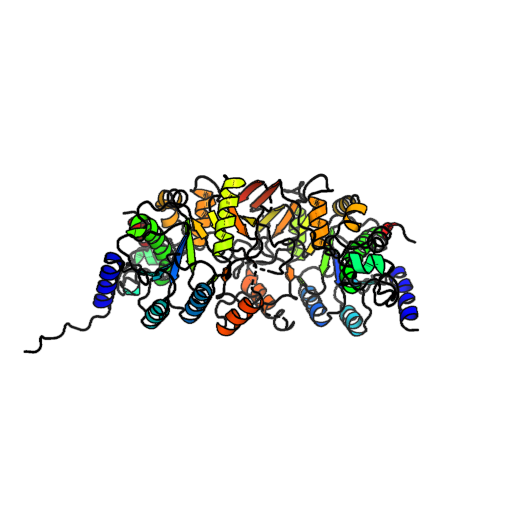 321 ? 13.474 -32.419 -27.783 1.00 14.59 349 THR A N 1
ATOM 2210 C CA . THR A 1 321 ? 14.778 -31.793 -27.607 1.00 13.78 349 THR A CA 1
ATOM 2211 C C . THR A 1 321 ? 14.906 -31.192 -26.212 1.00 12.30 349 THR A C 1
ATOM 2212 O O . THR A 1 321 ? 15.926 -31.385 -25.548 1.00 13.86 349 THR A O 1
ATOM 2216 N N . LEU A 1 322 ? 13.858 -30.503 -25.728 1.00 13.71 350 LEU A N 1
ATOM 2217 C CA . LEU A 1 322 ? 13.876 -30.030 -24.337 1.00 15.61 350 LEU A CA 1
ATOM 2218 C C . LEU A 1 322 ? 14.010 -31.189 -23.354 1.00 16.02 350 LEU A C 1
ATOM 2219 O O . LEU A 1 322 ? 14.725 -31.084 -22.348 1.00 15.41 350 LEU A O 1
ATOM 2224 N N . GLN A 1 323 ? 13.320 -32.300 -23.611 1.00 14.08 351 GLN A N 1
ATOM 2225 C CA . GLN A 1 323 ? 13.491 -33.471 -22.754 1.00 15.50 351 GLN A CA 1
ATOM 2226 C C . GLN A 1 323 ? 14.960 -33.862 -22.644 1.00 16.77 351 GLN A C 1
ATOM 2227 O O . GLN A 1 323 ? 15.476 -34.091 -21.542 1.00 17.79 351 GLN A O 1
ATOM 2233 N N . TYR A 1 324 ? 15.650 -33.945 -23.785 1.00 17.20 352 TYR A N 1
ATOM 2234 C CA . TYR A 1 324 ? 17.072 -34.276 -23.770 1.00 18.15 352 TYR A CA 1
ATOM 2235 C C . TYR A 1 324 ? 17.882 -33.249 -22.981 1.00 16.90 352 TYR A C 1
ATOM 2236 O O . TYR A 1 324 ? 18.774 -33.616 -22.203 1.00 18.48 352 TYR A O 1
ATOM 2245 N N . LEU A 1 325 ? 17.589 -31.960 -23.174 1.00 14.67 353 LEU A N 1
ATOM 2246 C CA . LEU A 1 325 ? 18.278 -30.904 -22.436 1.00 17.07 353 LEU A CA 1
ATOM 2247 C C . LEU A 1 325 ? 18.135 -31.078 -20.929 1.00 17.54 353 LEU A C 1
ATOM 2248 O O . LEU A 1 325 ? 19.115 -30.949 -20.189 1.00 17.70 353 LEU A O 1
ATOM 2253 N N . THR A 1 326 ? 16.911 -31.339 -20.443 1.00 20.25 354 THR A N 1
ATOM 2254 C CA . THR A 1 326 ? 16.738 -31.451 -18.991 1.00 23.07 354 THR A CA 1
ATOM 2255 C C . THR A 1 326 ? 17.541 -32.608 -18.416 1.00 25.69 354 THR A C 1
ATOM 2256 O O . THR A 1 326 ? 17.912 -32.581 -17.237 1.00 24.64 354 THR A O 1
ATOM 2260 N N . VAL A 1 327 ? 17.831 -33.623 -19.227 1.00 18.38 355 VAL A N 1
ATOM 2261 C CA . VAL A 1 327 ? 18.560 -34.785 -18.737 1.00 25.76 355 VAL A CA 1
ATOM 2262 C C . VAL A 1 327 ? 20.073 -34.644 -18.902 1.00 32.41 355 VAL A C 1
ATOM 2263 O O . VAL A 1 327 ? 20.832 -35.155 -18.073 1.00 34.18 355 VAL A O 1
ATOM 2267 N N . SER A 1 328 ? 20.535 -33.920 -19.924 1.00 26.22 356 SER A N 1
ATOM 2268 C CA A SER A 1 328 ? 21.925 -33.941 -20.366 0.50 23.90 356 SER A CA 1
ATOM 2269 C CA B SER A 1 328 ? 21.943 -33.956 -20.278 0.50 24.30 356 SER A CA 1
ATOM 2270 C C . SER A 1 328 ? 22.654 -32.612 -20.237 1.00 23.55 356 SER A C 1
ATOM 2271 O O . SER A 1 328 ? 23.884 -32.601 -20.145 1.00 27.32 356 SER A O 1
ATOM 2276 N N . CYS A 1 329 ? 21.944 -31.497 -20.283 1.00 17.01 357 CYS A N 1
ATOM 2277 C CA . CYS A 1 329 ? 22.609 -30.198 -20.347 1.00 16.17 357 CYS A CA 1
ATOM 2278 C C . CYS A 1 329 ? 22.273 -29.289 -19.174 1.00 20.43 357 CYS A C 1
ATOM 2279 O O . CYS A 1 329 ? 23.157 -28.608 -18.655 1.00 18.98 357 CYS A O 1
ATOM 2282 N N . LEU A 1 330 ? 21.028 -29.266 -18.716 1.00 18.04 358 LEU A N 1
ATOM 2283 C CA . LEU A 1 330 ? 20.720 -28.514 -17.508 1.00 15.92 358 LEU A CA 1
ATOM 2284 C C . LEU A 1 330 ? 21.389 -29.167 -16.299 1.00 17.59 358 LEU A C 1
ATOM 2285 O O . LEU A 1 330 ? 21.626 -30.377 -16.289 1.00 24.92 358 LEU A O 1
ATOM 2290 N N . PRO A 1 331 ? 21.728 -28.384 -15.269 1.00 22.28 359 PRO A N 1
ATOM 2291 C CA . PRO A 1 331 ? 22.382 -28.984 -14.092 1.00 26.73 359 PRO A CA 1
ATOM 2292 C C . PRO A 1 331 ? 21.433 -29.792 -13.227 1.00 25.21 359 PRO A C 1
ATOM 2293 O O . PRO A 1 331 ? 21.884 -30.692 -12.508 1.00 33.31 359 PRO A O 1
ATOM 2297 N N . LYS A 1 332 ? 20.140 -29.483 -13.262 1.00 21.28 360 LYS A N 1
ATOM 2298 C CA . LYS A 1 332 ? 19.117 -30.260 -12.580 1.00 22.20 360 LYS A CA 1
ATOM 2299 C C . LYS A 1 332 ? 17.979 -30.542 -13.550 1.00 23.55 360 LYS A C 1
ATOM 2300 O O . LYS A 1 332 ? 17.743 -29.774 -14.486 1.00 23.82 360 LYS A O 1
ATOM 2306 N N . PHE A 1 333 ? 17.276 -31.652 -13.325 1.00 23.43 361 PHE A N 1
ATOM 2307 C CA . PHE A 1 333 ? 16.055 -31.897 -14.078 1.00 24.87 361 PHE A CA 1
ATOM 2308 C C . PHE A 1 333 ? 15.076 -30.757 -13.815 1.00 21.05 361 PHE A C 1
ATOM 2309 O O . PHE A 1 333 ? 14.980 -30.258 -12.694 1.00 24.83 361 PHE A O 1
ATOM 2317 N N . TRP A 1 334 ? 14.350 -30.344 -14.847 1.00 21.98 362 TRP A N 1
ATOM 2318 C CA . TRP A 1 334 ? 13.273 -29.388 -14.639 1.00 20.47 362 TRP A CA 1
ATOM 2319 C C . TRP A 1 334 ? 12.234 -29.991 -13.704 1.00 22.42 362 TRP A C 1
ATOM 2320 O O . TRP A 1 334 ? 11.900 -31.174 -13.811 1.00 22.13 362 TRP A O 1
ATOM 2331 N N . LYS A 1 335 ? 11.738 -29.184 -12.769 1.00 20.56 363 LYS A N 1
ATOM 2332 C CA . LYS A 1 335 ? 10.562 -29.533 -11.985 1.00 22.03 363 LYS A CA 1
ATOM 2333 C C . LYS A 1 335 ? 9.429 -28.601 -12.370 1.00 20.05 363 LYS A C 1
ATOM 2334 O O . LYS A 1 335 ? 9.630 -27.392 -12.532 1.00 19.69 363 LYS A O 1
ATOM 2340 N N . VAL A 1 336 ? 8.237 -29.171 -12.497 1.00 18.60 364 VAL A N 1
ATOM 2341 C CA . VAL A 1 336 ? 7.075 -28.460 -13.006 1.00 16.64 364 VAL A CA 1
ATOM 2342 C C . VAL A 1 336 ? 5.970 -28.519 -11.963 1.00 18.66 364 VAL A C 1
ATOM 2343 O O . VAL A 1 336 ? 5.803 -29.525 -11.265 1.00 17.35 364 VAL A O 1
ATOM 2347 N N . LEU A 1 337 ? 5.270 -27.403 -11.807 1.00 18.73 365 LEU A N 1
ATOM 2348 C CA . LEU A 1 337 ? 4.024 -27.352 -11.060 1.00 17.82 365 LEU A CA 1
ATOM 2349 C C . LEU A 1 337 ? 2.884 -27.428 -12.062 1.00 16.95 365 LEU A C 1
ATOM 2350 O O . LEU A 1 337 ? 2.842 -26.646 -13.013 1.00 18.86 365 LEU A O 1
ATOM 2355 N N . VAL A 1 338 ? 1.958 -28.357 -11.850 1.00 18.33 366 VAL A N 1
ATOM 2356 C CA . VAL A 1 338 ? 0.946 -28.627 -12.871 1.00 19.31 366 VAL A CA 1
ATOM 2357 C C . VAL A 1 338 ? -0.351 -29.022 -12.175 1.00 18.55 366 VAL A C 1
ATOM 2358 O O . VAL A 1 338 ? -0.317 -29.816 -11.224 1.00 20.52 366 VAL A O 1
ATOM 2362 N N . PRO A 1 339 ? -1.502 -28.487 -12.586 1.00 18.96 367 PRO A N 1
ATOM 2363 C CA . PRO A 1 339 ? -2.759 -28.858 -11.923 1.00 20.67 367 PRO A CA 1
ATOM 2364 C C . PRO A 1 339 ? -3.147 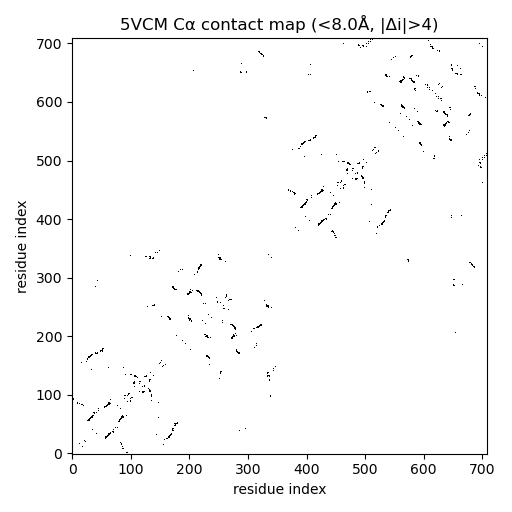-30.301 -12.209 1.00 21.73 367 PRO A C 1
ATOM 2365 O O . PRO A 1 339 ? -2.773 -30.886 -13.229 1.00 23.55 367 PRO A O 1
ATOM 2369 N N . GLN A 1 340 ? -3.886 -30.890 -11.261 1.00 21.35 368 GLN A N 1
ATOM 2370 C CA . GLN A 1 340 ? -4.406 -32.234 -11.475 1.00 22.55 368 GLN A CA 1
ATOM 2371 C C . GLN A 1 340 ? -5.539 -32.245 -12.489 1.00 24.18 368 GLN A C 1
ATOM 2372 O O . GLN A 1 340 ? -5.779 -33.276 -13.125 1.00 24.79 368 GLN A O 1
ATOM 2378 N N . ILE A 1 341 ? -6.251 -31.133 -12.630 1.00 23.06 369 ILE A N 1
ATOM 2379 C CA . ILE A 1 341 ? -7.294 -30.942 -13.635 1.00 25.36 369 ILE A CA 1
ATOM 2380 C C . ILE A 1 341 ? -6.760 -29.953 -14.666 1.00 24.01 369 ILE A C 1
ATOM 2381 O O . ILE A 1 341 ? -6.491 -28.796 -14.319 1.00 22.63 369 ILE A O 1
ATOM 2386 N N . PRO A 1 342 ? -6.609 -30.343 -15.929 1.00 24.14 370 PRO A N 1
ATOM 2387 C CA . PRO A 1 342 ? -5.955 -29.445 -16.894 1.00 22.75 370 PRO A CA 1
ATOM 2388 C C . PRO A 1 342 ? -6.772 -28.191 -17.166 1.00 19.44 370 PRO A C 1
ATOM 2389 O O . PRO A 1 342 ? -8.007 -28.208 -17.211 1.00 22.81 370 PRO A O 1
ATOM 2393 N N . ARG A 1 343 ? -6.056 -27.087 -17.341 1.00 18.05 371 ARG A N 1
ATOM 2394 C CA . ARG A 1 343 ? -6.638 -25.821 -17.768 1.00 21.00 371 ARG A CA 1
ATOM 2395 C C . ARG A 1 343 ? -6.354 -25.536 -19.235 1.00 20.60 371 ARG A C 1
ATOM 2396 O O . ARG A 1 343 ? -6.590 -24.421 -19.699 1.00 19.87 371 ARG A O 1
ATOM 2404 N N . ILE A 1 344 ? -5.817 -26.513 -19.963 1.00 21.29 372 ILE A N 1
ATOM 2405 C CA . ILE A 1 344 ? -5.558 -26.396 -21.394 1.00 17.53 372 ILE A CA 1
ATOM 2406 C C . ILE A 1 344 ? -5.849 -27.769 -22.000 1.00 18.18 372 ILE A C 1
ATOM 2407 O O . ILE A 1 344 ? -5.654 -28.803 -21.357 1.00 21.29 372 ILE A O 1
ATOM 2412 N N . PHE A 1 345 ? -6.373 -27.777 -23.224 1.00 21.00 373 PHE A N 1
ATOM 2413 C CA . PHE A 1 345 ? -6.772 -29.005 -23.898 1.00 20.34 373 PHE A CA 1
ATOM 2414 C C . PHE A 1 345 ? -6.229 -29.015 -25.317 1.00 25.01 373 PHE A C 1
ATOM 2415 O O . PHE A 1 345 ? -6.089 -27.966 -25.945 1.00 23.35 373 PHE A O 1
ATOM 2423 N N . HIS A 1 346 ? -5.909 -30.213 -25.816 1.00 21.74 374 HIS A N 1
ATOM 2424 C CA . HIS A 1 346 ? -5.352 -30.358 -27.162 1.00 20.75 374 HIS A CA 1
ATOM 2425 C C . HIS A 1 346 ? -6.495 -30.661 -28.123 1.00 23.25 374 HIS A C 1
ATOM 2426 O O . HIS A 1 346 ? -6.945 -31.803 -28.233 1.00 25.81 374 HIS A O 1
ATOM 2433 N N . ALA A 1 347 ? -6.968 -29.634 -28.834 1.00 21.72 375 ALA A N 1
ATOM 2434 C CA . ALA A 1 347 ? -8.109 -29.824 -29.726 1.00 27.40 375 ALA A CA 1
ATOM 2435 C C . ALA A 1 347 ? -7.739 -30.496 -31.046 1.00 28.51 375 ALA A C 1
ATOM 2436 O O . ALA A 1 347 ? -8.629 -31.026 -31.725 1.00 33.46 375 ALA A O 1
ATOM 2438 N N . GLY A 1 348 ? -6.464 -30.499 -31.425 1.00 28.66 376 GLY A N 1
ATOM 2439 C CA . GLY A 1 348 ? -6.057 -31.117 -32.674 1.00 32.98 376 GLY A CA 1
ATOM 2440 C C . GLY A 1 348 ? -5.747 -32.598 -32.555 1.00 34.73 376 GLY A C 1
ATOM 2441 O O . GLY A 1 348 ? -4.791 -33.090 -33.162 1.00 35.40 376 GLY A O 1
ATOM 2442 N N . ASP A 1 349 ? -6.550 -33.313 -31.768 1.00 39.12 377 ASP A N 1
ATOM 2443 C CA . ASP A 1 349 ? -6.374 -34.742 -31.527 1.00 43.65 377 ASP A CA 1
ATOM 2444 C C . ASP A 1 349 ? -7.748 -35.344 -31.278 1.00 42.17 377 ASP A C 1
ATOM 2445 O O . ASP A 1 349 ? -8.522 -34.796 -30.487 1.00 42.40 377 ASP A O 1
ATOM 2450 N N . CYS A 1 350 ? -8.051 -36.459 -31.950 1.00 39.23 378 CYS A N 1
ATOM 2451 C CA . CYS A 1 350 ? -9.353 -37.101 -31.812 1.00 38.44 378 CYS A CA 1
ATOM 2452 C C . CYS A 1 350 ? -9.227 -38.591 -32.100 1.00 38.30 378 CYS A C 1
ATOM 2453 O O . CYS A 1 350 ? -8.242 -39.053 -32.685 1.00 43.55 378 CYS A O 1
ATOM 2456 N N . GLY A 1 351 ? -10.243 -39.340 -31.680 1.00 40.66 379 GLY A N 1
ATOM 2457 C CA . GLY A 1 351 ? -10.281 -40.777 -31.895 1.00 45.22 379 GLY A CA 1
ATOM 2458 C C . GLY A 1 351 ? -9.360 -41.567 -30.983 1.00 46.02 379 GLY A C 1
ATOM 2459 O O . GLY A 1 351 ? -8.256 -41.120 -30.658 1.00 40.81 379 GLY A O 1
ATOM 2460 N N . CYS A 1 358 ? -10.090 -34.312 -37.456 1.00 58.02 386 CYS A N 1
ATOM 2461 C CA . CYS A 1 358 ? -11.040 -33.932 -36.411 1.00 52.83 386 CYS A CA 1
ATOM 2462 C C . CYS A 1 358 ? -11.946 -32.789 -36.854 1.00 50.00 386 CYS A C 1
ATOM 2463 O O . CYS A 1 358 ? -11.474 -31.792 -37.397 1.00 60.24 386 CYS A O 1
ATOM 2466 N N . ARG A 1 359 ? -13.240 -32.935 -36.625 1.00 49.26 387 ARG A N 1
ATOM 2467 C CA . ARG A 1 359 ? -14.144 -31.800 -36.745 1.00 50.66 387 ARG A CA 1
ATOM 2468 C C . ARG A 1 359 ? -13.813 -30.810 -35.638 1.00 42.81 387 ARG A C 1
ATOM 2469 O O . ARG A 1 359 ? -13.938 -31.154 -34.457 1.00 36.07 387 ARG A O 1
ATOM 2477 N N . PRO A 1 360 ? -13.386 -29.590 -35.955 1.00 39.60 388 PRO A N 1
ATOM 2478 C CA . PRO A 1 360 ? -13.155 -28.614 -34.881 1.00 32.18 388 PRO A CA 1
ATOM 2479 C C . PRO A 1 360 ? -14.420 -28.282 -34.113 1.00 30.13 388 PRO A C 1
ATOM 2480 O O . PRO A 1 360 ? -14.355 -27.979 -32.914 1.00 27.91 388 PRO A O 1
ATOM 2484 N N . SER A 1 361 ? -15.575 -28.339 -34.772 1.00 28.69 389 SER A N 1
ATOM 2485 C CA . SER A 1 361 ? -16.843 -28.089 -34.092 1.00 32.92 389 SER A CA 1
ATOM 2486 C C . SER A 1 361 ? -17.165 -29.185 -33.082 1.00 29.49 389 SER A C 1
ATOM 2487 O O . SER A 1 361 ? -17.743 -28.912 -32.021 1.00 30.12 389 SER A O 1
ATOM 2490 N N . THR A 1 362 ? -16.824 -30.436 -33.401 1.00 27.08 390 THR A N 1
ATOM 2491 C CA . THR A 1 362 ? -17.023 -31.525 -32.449 1.00 24.08 390 THR A CA 1
ATOM 2492 C C . THR A 1 362 ? -16.143 -31.328 -31.219 1.00 24.99 390 THR A C 1
ATOM 2493 O O . THR A 1 362 ? -16.597 -31.494 -30.081 1.00 23.68 390 THR A O 1
ATOM 2497 N N . GLN A 1 363 ? -14.870 -30.989 -31.439 1.00 21.44 391 GLN A N 1
ATOM 2498 C CA . GLN A 1 363 ? -13.937 -30.798 -30.333 1.00 23.70 391 GLN A CA 1
ATOM 2499 C C . GLN A 1 363 ? -14.420 -29.711 -29.384 1.00 21.29 391 GLN A C 1
ATOM 2500 O O . GLN A 1 363 ? -14.408 -29.891 -28.161 1.00 21.82 391 GLN A O 1
ATOM 2506 N N . SER A 1 364 ? -14.844 -28.571 -29.937 1.00 19.68 392 SER A N 1
ATOM 2507 C CA A SER A 1 364 ? -15.256 -27.463 -29.082 0.50 19.07 392 SER A CA 1
ATOM 2508 C CA B SER A 1 364 ? -15.291 -27.444 -29.120 0.50 19.10 392 SER A CA 1
ATOM 2509 C C . SER A 1 364 ? -16.474 -27.838 -28.242 1.00 18.92 392 SER A C 1
ATOM 2510 O O . SER A 1 364 ? -16.515 -27.533 -27.043 1.00 20.91 392 SER A O 1
ATOM 2515 N N . ALA A 1 365 ? -17.448 -28.536 -28.828 1.00 19.62 393 ALA A N 1
ATOM 2516 C CA . ALA A 1 365 ? -18.636 -28.912 -28.064 1.00 19.97 393 ALA A CA 1
ATOM 2517 C C . ALA A 1 365 ? -18.295 -29.902 -26.957 1.00 19.72 393 ALA A C 1
ATOM 2518 O O . ALA A 1 365 ? -18.839 -29.822 -25.848 1.00 19.83 393 ALA A O 1
ATOM 2520 N N . GLN A 1 366 ? -17.398 -30.851 -27.232 1.00 19.75 394 GLN A N 1
ATOM 2521 C CA . GLN A 1 366 ? -17.043 -31.812 -26.193 1.00 19.94 394 GLN A CA 1
ATOM 2522 C C . GLN A 1 366 ? -16.327 -31.122 -25.041 1.00 19.12 394 GLN A C 1
ATOM 2523 O O . GLN A 1 366 ? -16.601 -31.411 -23.872 1.00 19.38 394 GLN A O 1
ATOM 2529 N N . ILE A 1 367 ? -15.407 -30.200 -25.350 1.00 18.40 395 ILE A N 1
ATOM 2530 C CA . ILE A 1 367 ? -14.721 -29.465 -24.293 1.00 17.77 395 ILE A CA 1
ATOM 2531 C C . ILE A 1 367 ? -15.700 -28.582 -23.540 1.00 17.64 395 ILE A C 1
ATOM 2532 O O . ILE A 1 367 ? -15.646 -28.492 -22.309 1.00 20.20 395 ILE A O 1
ATOM 2537 N N . GLU A 1 368 ? -16.592 -27.899 -24.271 1.00 18.00 396 GLU A N 1
ATOM 2538 C CA . GLU A 1 368 ? -17.612 -27.071 -23.632 1.00 20.14 396 GLU A CA 1
ATOM 2539 C C . GLU A 1 368 ? -18.426 -27.888 -22.641 1.00 19.00 396 GLU A C 1
ATOM 2540 O O . GLU A 1 368 ? -18.672 -27.451 -21.509 1.00 20.69 396 GLU A O 1
ATOM 2546 N N . SER A 1 369 ? -18.827 -29.093 -23.042 1.00 19.59 397 SER A N 1
ATOM 2547 C CA . SER A 1 369 ? -19.627 -29.941 -22.164 1.00 20.76 397 SER A CA 1
ATOM 2548 C C . SER A 1 369 ? -18.841 -30.343 -20.926 1.00 20.68 397 SER A C 1
ATOM 2549 O O . SER A 1 369 ? -19.358 -30.286 -19.803 1.00 22.72 397 SER A O 1
ATOM 2552 N N . LEU A 1 370 ? -17.581 -30.759 -21.114 1.00 19.95 398 LEU A N 1
ATOM 2553 C CA . LEU A 1 370 ? -16.770 -31.197 -19.986 1.00 20.17 398 LEU A CA 1
ATOM 2554 C C . LEU A 1 370 ? -16.586 -30.079 -18.969 1.00 23.69 398 LEU A C 1
ATOM 2555 O O . LEU A 1 370 ? -16.771 -30.285 -17.763 1.00 28.73 398 LEU A O 1
ATOM 2560 N N . LEU A 1 371 ? -16.224 -28.880 -19.443 1.00 20.04 399 LEU A N 1
ATOM 2561 C CA . LEU A 1 371 ? -15.956 -27.767 -18.537 1.00 24.28 399 LEU A CA 1
ATOM 2562 C C . LEU A 1 371 ? -17.231 -27.255 -17.885 1.00 21.59 399 LEU A C 1
ATOM 2563 O O . LEU A 1 371 ? -17.236 -26.934 -16.690 1.00 26.93 399 LEU A O 1
ATOM 2568 N N . ASN A 1 372 ? -18.321 -27.140 -18.653 1.00 21.02 400 ASN A N 1
ATOM 2569 C CA . ASN A 1 372 ? -19.548 -26.593 -18.079 1.00 21.36 400 ASN A CA 1
ATOM 2570 C C . ASN A 1 372 ? -20.192 -27.573 -17.108 1.00 24.54 400 ASN A C 1
ATOM 2571 O O . ASN A 1 372 ? -20.706 -27.169 -16.062 1.00 26.03 400 ASN A O 1
ATOM 2576 N N . ASN A 1 373 ? -20.159 -28.864 -17.430 1.00 23.05 401 ASN A N 1
ATOM 2577 C CA . ASN A 1 373 ? -20.692 -29.867 -16.514 1.00 24.88 401 ASN A CA 1
ATOM 2578 C C . ASN A 1 373 ? -19.940 -29.863 -15.189 1.00 28.80 401 ASN A C 1
ATOM 2579 O O . ASN A 1 373 ? -20.502 -30.244 -14.154 1.00 29.96 401 ASN A O 1
ATOM 2584 N N . ASN A 1 374 ? -18.684 -29.404 -15.194 1.00 26.50 402 ASN A N 1
ATOM 2585 C CA . ASN A 1 374 ? -17.866 -29.312 -13.991 1.00 26.45 402 ASN A CA 1
ATOM 2586 C C . ASN A 1 374 ? -17.747 -27.889 -13.464 1.00 28.14 402 ASN A C 1
ATOM 2587 O O . ASN A 1 374 ? -16.848 -27.608 -12.664 1.00 25.70 402 ASN A O 1
ATOM 2592 N N . LYS A 1 375 ? -18.644 -26.995 -13.889 1.00 27.48 403 LYS A N 1
ATOM 2593 C CA . LYS A 1 375 ? -18.514 -25.569 -13.597 1.00 27.25 403 LYS A CA 1
ATOM 2594 C C . LYS A 1 375 ? -18.359 -25.292 -12.104 1.00 31.08 403 LYS A C 1
ATOM 2595 O O . LYS A 1 375 ? -17.637 -24.367 -11.715 1.00 28.38 403 LYS A O 1
ATOM 2601 N N . GLN A 1 376 ? -19.013 -26.086 -11.256 1.00 28.05 404 GLN A N 1
ATOM 2602 C CA . GLN A 1 376 ? -19.023 -25.801 -9.824 1.00 33.65 404 GLN A CA 1
ATOM 2603 C C . GLN A 1 376 ? -17.648 -25.965 -9.193 1.00 29.24 404 GLN A C 1
ATOM 2604 O O . GLN A 1 376 ? -17.419 -25.448 -8.097 1.00 30.49 404 GLN A O 1
ATOM 2610 N N . TYR A 1 377 ? -16.726 -26.645 -9.874 1.00 25.64 405 TYR A N 1
ATOM 2611 C CA . TYR A 1 377 ? -15.391 -26.899 -9.351 1.00 26.47 405 TYR A CA 1
ATOM 2612 C C . TYR A 1 377 ? -14.344 -25.941 -9.900 1.00 28.77 405 TYR A C 1
ATOM 2613 O O . TYR A 1 377 ? -13.196 -25.972 -9.437 1.00 30.91 405 TYR A O 1
ATOM 2622 N N . MET A 1 378 ? -14.698 -25.110 -10.877 1.00 27.43 406 MET A N 1
ATOM 2623 C CA . MET A 1 378 ? -13.713 -24.218 -11.466 1.00 27.67 406 MET A CA 1
ATOM 2624 C C . MET A 1 378 ? -13.592 -22.948 -10.627 1.00 28.49 406 MET A C 1
ATOM 2625 O O . MET A 1 378 ? -14.384 -22.696 -9.714 1.00 27.55 406 MET A O 1
ATOM 2630 N N . PHE A 1 379 ? -12.575 -22.149 -10.941 1.00 28.34 407 PHE A N 1
ATOM 2631 C CA . PHE A 1 379 ? -12.196 -20.997 -10.130 1.00 28.06 407 PHE A CA 1
ATOM 2632 C C . PHE A 1 379 ? -12.040 -21.368 -8.650 1.00 27.53 407 PHE A C 1
ATOM 2633 O O . PHE A 1 379 ? -12.711 -20.794 -7.787 1.00 29.17 407 PHE A O 1
ATOM 2641 N N . PRO A 1 380 ? -11.158 -22.319 -8.328 1.00 24.67 408 PRO A N 1
ATOM 2642 C CA . PRO A 1 380 ? -10.959 -22.699 -6.924 1.00 29.27 408 PRO A CA 1
ATOM 2643 C C . PRO A 1 380 ? -10.413 -21.536 -6.116 1.00 28.22 408 PRO A C 1
ATOM 2644 O O . PRO A 1 380 ? -9.572 -20.768 -6.585 1.00 28.33 408 PRO A O 1
ATOM 2648 N N . GLU A 1 381 ? -10.926 -21.396 -4.893 1.00 29.53 409 GLU A N 1
ATOM 2649 C CA . GLU A 1 381 ? -10.494 -20.294 -4.044 1.00 32.71 409 GLU A CA 1
ATOM 2650 C C . GLU A 1 381 ? -9.054 -20.472 -3.590 1.00 34.07 409 GLU A C 1
ATOM 2651 O O . GLU A 1 381 ? -8.342 -19.482 -3.392 1.00 33.73 409 GLU A O 1
ATOM 2657 N N . THR A 1 382 ? -8.608 -21.717 -3.433 1.00 33.49 410 THR A N 1
ATOM 2658 C CA . THR A 1 382 ? -7.291 -22.025 -2.902 1.00 34.33 410 THR A CA 1
ATOM 2659 C C . THR A 1 382 ? -6.726 -23.224 -3.652 1.00 29.00 410 THR A C 1
ATOM 2660 O O . THR A 1 382 ? -7.444 -24.194 -3.912 1.00 33.34 410 THR A O 1
ATOM 2664 N N . LEU A 1 383 ? -5.451 -23.147 -4.016 1.00 30.33 411 LEU A N 1
ATOM 2665 C CA . LEU A 1 383 ? -4.739 -24.287 -4.569 1.00 29.48 411 LEU A CA 1
ATOM 2666 C C . LEU A 1 383 ? -3.841 -24.905 -3.509 1.00 31.89 411 LEU A C 1
ATOM 2667 O O . LEU A 1 383 ? -3.223 -24.194 -2.712 1.00 31.48 411 LEU A O 1
ATOM 2672 N N . THR A 1 384 ? -3.756 -26.231 -3.525 1.00 31.46 412 THR A N 1
ATOM 2673 C CA . THR A 1 384 ? -2.949 -26.993 -2.583 1.00 29.53 412 THR A CA 1
ATOM 2674 C C . THR A 1 384 ? -2.081 -27.973 -3.359 1.00 29.31 412 THR A C 1
ATOM 2675 O O . THR A 1 384 ? -2.529 -28.560 -4.348 1.00 30.38 412 THR A O 1
ATOM 2679 N N . ILE A 1 385 ? -0.839 -28.147 -2.913 1.00 30.59 413 ILE A N 1
ATOM 2680 C CA . ILE A 1 385 ? 0.040 -29.155 -3.501 1.00 30.86 413 ILE A CA 1
ATOM 2681 C C . ILE A 1 385 ? -0.352 -30.517 -2.942 1.00 35.44 413 ILE A C 1
ATOM 2682 O O . ILE A 1 385 ? -0.305 -30.737 -1.729 1.00 42.57 413 ILE A O 1
ATOM 2687 N N . SER A 1 386 ? -0.738 -31.431 -3.826 1.00 32.62 414 SER A N 1
ATOM 2688 C CA . SER A 1 386 ? -1.231 -32.745 -3.447 1.00 36.01 414 SER A CA 1
ATOM 2689 C C . SER A 1 386 ? -0.189 -33.844 -3.574 1.00 40.38 414 SER A C 1
ATOM 2690 O O . SER A 1 386 ? -0.100 -34.708 -2.699 1.00 42.79 414 SER A O 1
ATOM 2693 N N . GLU A 1 387 ? 0.593 -33.845 -4.647 1.00 34.90 415 GLU A N 1
ATOM 2694 C CA . GLU A 1 387 ? 1.541 -34.915 -4.911 1.00 36.35 415 GLU A CA 1
ATOM 2695 C C . GLU A 1 387 ? 2.892 -34.337 -5.292 1.00 35.27 415 GLU A C 1
ATOM 2696 O O . GLU A 1 387 ? 2.982 -33.264 -5.896 1.00 32.77 415 GLU A O 1
ATOM 2702 N N . LYS A 1 388 ? 3.942 -35.070 -4.935 1.00 37.47 416 LYS A N 1
ATOM 2703 C CA . LYS A 1 388 ? 5.291 -34.783 -5.400 1.00 36.95 416 LYS A CA 1
ATOM 2704 C C . LYS A 1 388 ? 5.902 -36.066 -5.942 1.00 38.27 416 LYS A C 1
ATOM 2705 O O . LYS A 1 388 ? 5.920 -37.089 -5.253 1.00 41.23 416 LYS A O 1
ATOM 2711 N N . PHE A 1 389 ? 6.378 -36.002 -7.186 1.00 36.25 417 PHE A N 1
ATOM 2712 C CA . PHE A 1 389 ? 6.920 -37.138 -7.936 1.00 37.09 417 PHE A CA 1
ATOM 2713 C C . PHE A 1 389 ? 8.277 -36.685 -8.464 1.00 39.90 417 PHE A C 1
ATOM 2714 O O . PHE A 1 389 ? 8.342 -35.921 -9.434 1.00 39.35 417 PHE A O 1
ATOM 2722 N N . THR A 1 390 ? 9.356 -37.158 -7.837 1.00 40.37 418 THR A N 1
ATOM 2723 C CA . THR A 1 390 ? 10.705 -36.643 -8.071 1.00 41.90 418 THR A CA 1
ATOM 2724 C C . THR A 1 390 ? 11.582 -37.723 -8.690 1.00 40.30 418 THR A C 1
ATOM 2725 O O . THR A 1 390 ? 11.949 -38.691 -8.018 1.00 43.46 418 THR A O 1
ATOM 2729 N N . VAL A 1 391 ? 11.947 -37.535 -9.956 1.00 38.09 419 VAL A N 1
ATOM 2730 C CA . VAL A 1 391 ? 12.817 -38.470 -10.660 1.00 41.64 419 VAL A CA 1
ATOM 2731 C C . VAL A 1 391 ? 14.261 -38.167 -10.283 1.00 49.89 419 VAL A C 1
ATOM 2732 O O . VAL A 1 391 ? 14.731 -37.036 -10.447 1.00 45.49 419 VAL A O 1
ATOM 2736 N N . VAL A 1 392 ? 14.966 -39.176 -9.777 1.00 44.20 420 VAL A N 1
ATOM 2737 C CA . VAL A 1 392 ? 16.371 -39.022 -9.413 1.00 52.41 420 VAL A CA 1
ATOM 2738 C C . VAL A 1 392 ? 17.289 -39.458 -10.549 1.00 51.48 420 VAL A C 1
ATOM 2739 O O . VAL A 1 392 ? 18.327 -38.835 -10.796 1.00 50.77 420 VAL A O 1
ATOM 2743 N N . ALA A 1 393 ? 16.930 -40.528 -11.253 1.00 46.15 421 ALA A N 1
ATOM 2744 C CA . ALA A 1 393 ? 17.693 -40.975 -12.408 1.00 45.63 421 ALA A CA 1
ATOM 2745 C C . ALA A 1 393 ? 16.727 -41.395 -13.504 1.00 43.91 421 ALA A C 1
ATOM 2746 O O . ALA A 1 393 ? 15.658 -41.946 -13.226 1.00 43.58 421 ALA A O 1
ATOM 2748 N N . ILE A 1 394 ? 17.105 -41.124 -14.750 1.00 41.19 422 ILE A N 1
ATOM 2749 C CA . ILE A 1 394 ? 16.225 -41.350 -15.888 1.00 38.90 422 ILE A CA 1
ATOM 2750 C C . ILE A 1 394 ? 17.089 -41.632 -17.107 1.00 45.74 422 ILE A C 1
ATOM 2751 O O . ILE A 1 394 ? 18.213 -41.136 -17.217 1.00 41.06 422 ILE A O 1
ATOM 2756 N N . SER A 1 395 ? 16.572 -42.478 -18.012 1.00 43.89 423 SER A N 1
ATOM 2757 C CA . SER A 1 395 ? 17.276 -42.705 -19.265 1.00 41.95 423 SER A CA 1
ATOM 2758 C C . SER A 1 395 ? 17.007 -41.542 -20.214 1.00 34.28 423 SER A C 1
ATOM 2759 O O . SER A 1 395 ? 15.910 -40.981 -20.211 1.00 32.42 423 SER A O 1
ATOM 2762 N N . PRO A 1 396 ? 17.986 -41.150 -21.027 1.00 33.61 424 PRO A N 1
ATOM 2763 C CA . PRO A 1 396 ? 17.711 -40.146 -22.046 1.00 30.71 424 PRO A CA 1
ATOM 2764 C C . PRO A 1 396 ? 16.730 -40.695 -23.063 1.00 29.74 424 PRO A C 1
ATOM 2765 O O . PRO A 1 396 ? 16.634 -41.920 -23.255 1.00 31.51 424 PRO A O 1
ATOM 2769 N N . PRO A 1 397 ? 15.966 -39.834 -23.724 1.00 27.30 425 PRO A N 1
ATOM 2770 C CA . PRO A 1 397 ? 15.045 -40.309 -24.757 1.00 28.37 425 PRO A CA 1
ATOM 2771 C C . PRO A 1 397 ? 15.815 -40.832 -25.958 1.00 28.51 425 PRO A C 1
ATOM 2772 O O . PRO A 1 397 ? 16.965 -40.465 -26.193 1.00 31.08 425 PRO A O 1
ATOM 2776 N N . ARG A 1 398 ? 15.178 -41.718 -26.714 1.00 29.54 426 ARG A N 1
ATOM 2777 C CA . ARG A 1 398 ? 15.730 -42.085 -28.009 1.00 29.31 426 ARG A CA 1
ATOM 2778 C C . ARG A 1 398 ? 15.472 -40.950 -28.990 1.00 25.63 426 ARG A C 1
ATOM 2779 O O . ARG A 1 398 ? 14.431 -40.289 -28.936 1.00 24.22 426 ARG A O 1
ATOM 2787 N N . LYS A 1 399 ? 16.447 -40.705 -29.863 1.00 25.37 427 LYS A N 1
ATOM 2788 C CA . LYS A 1 399 ? 16.326 -39.644 -30.852 1.00 23.49 427 LYS A CA 1
ATOM 2789 C C . LYS A 1 399 ? 15.239 -39.981 -31.857 1.00 23.37 427 LYS A C 1
ATOM 2790 O O . LYS A 1 399 ? 15.191 -41.098 -32.381 1.00 24.99 427 LYS A O 1
ATOM 2796 N N . ASN A 1 400 ? 14.386 -38.999 -32.159 1.00 22.74 428 ASN A N 1
ATOM 2797 C CA . ASN A 1 400 ? 13.385 -39.204 -33.192 1.00 30.96 428 ASN A CA 1
ATOM 2798 C C . ASN A 1 400 ? 13.899 -38.824 -34.574 1.00 21.65 428 ASN A C 1
ATOM 2799 O O . ASN A 1 400 ? 13.212 -39.092 -35.568 1.00 28.96 428 ASN A O 1
ATOM 2804 N N . GLY A 1 401 ? 15.118 -38.266 -34.669 1.00 19.58 429 GLY A N 1
ATOM 2805 C CA . GLY A 1 401 ? 15.721 -37.963 -35.953 1.00 18.54 429 GLY A CA 1
ATOM 2806 C C . GLY A 1 401 ? 15.175 -36.682 -36.569 1.00 19.18 429 GLY A C 1
ATOM 2807 O O . GLY A 1 401 ? 14.531 -35.863 -35.911 1.00 21.06 429 GLY A O 1
ATOM 2808 N N . GLY A 1 402 ? 15.436 -36.520 -37.866 1.00 19.35 430 GLY A N 1
ATOM 2809 C CA . GLY A 1 402 ? 14.987 -35.344 -38.595 1.00 22.12 430 GLY A CA 1
ATOM 2810 C C . GLY A 1 402 ? 15.794 -34.080 -38.388 1.00 20.83 430 GLY A C 1
ATOM 2811 O O . GLY A 1 402 ? 15.404 -33.020 -38.908 1.00 21.22 430 GLY A O 1
ATOM 2812 N N . TRP A 1 403 ? 16.908 -34.141 -37.665 1.00 17.89 431 TRP A N 1
ATOM 2813 C CA . TRP A 1 403 ? 17.645 -32.925 -37.320 1.00 16.23 431 TRP A CA 1
ATOM 2814 C C . TRP A 1 403 ? 19.145 -33.186 -37.373 1.00 15.28 431 TRP A C 1
ATOM 2815 O O . TRP A 1 403 ? 19.893 -32.843 -36.456 1.00 15.64 431 TRP A O 1
ATOM 2826 N N . GLY A 1 404 ? 19.602 -33.787 -38.474 1.00 17.45 432 GLY A N 1
ATOM 2827 C CA . GLY A 1 404 ? 21.018 -34.057 -38.655 1.00 18.32 432 GLY A CA 1
ATOM 2828 C C . GLY A 1 404 ? 21.714 -33.039 -39.539 1.00 17.80 432 GLY A C 1
ATOM 2829 O O . GLY A 1 404 ? 22.942 -33.043 -39.660 1.00 18.83 432 GLY A O 1
ATOM 2830 N N . ASP A 1 405 ? 20.949 -32.149 -40.163 1.00 19.14 433 ASP A N 1
ATOM 2831 C CA . ASP A 1 405 ? 21.511 -31.288 -41.198 1.00 19.19 433 ASP A CA 1
ATOM 2832 C C . ASP A 1 405 ? 22.208 -30.091 -40.549 1.00 18.96 433 ASP A C 1
ATOM 2833 O O . ASP A 1 405 ? 21.584 -29.338 -39.790 1.00 17.06 433 ASP A O 1
ATOM 2838 N N . ILE A 1 406 ? 23.503 -29.914 -40.836 1.00 22.70 434 ILE A N 1
ATOM 2839 C CA . ILE A 1 406 ? 24.243 -28.844 -40.172 1.00 19.63 434 ILE A CA 1
ATOM 2840 C C . ILE A 1 406 ? 23.664 -27.478 -40.489 1.00 20.08 434 ILE A C 1
ATOM 2841 O O . ILE A 1 406 ? 23.884 -26.534 -39.727 1.00 19.42 434 ILE A O 1
ATOM 2846 N N . ARG A 1 407 ? 22.927 -27.337 -41.596 1.00 17.95 435 ARG A N 1
ATOM 2847 C CA . ARG A 1 407 ? 22.329 -26.039 -41.895 1.00 19.82 435 ARG A CA 1
ATOM 2848 C C . ARG A 1 407 ? 21.188 -25.746 -40.941 1.00 17.95 435 ARG A C 1
ATOM 2849 O O . ARG A 1 407 ? 20.975 -24.591 -40.563 1.00 17.18 435 ARG A O 1
ATOM 2857 N N . ASP A 1 408 ? 20.435 -26.780 -40.551 1.00 16.60 436 ASP A N 1
ATOM 2858 C CA . ASP A 1 408 ? 19.438 -26.596 -39.508 1.00 15.48 436 ASP A CA 1
ATOM 2859 C C . ASP A 1 408 ? 20.115 -26.227 -38.195 1.00 15.09 436 ASP A C 1
ATOM 2860 O O . ASP A 1 408 ? 19.663 -25.309 -37.490 1.00 15.28 436 ASP A O 1
ATOM 2865 N N . HIS A 1 409 ? 21.213 -26.919 -37.862 1.00 16.21 437 HIS A N 1
ATOM 2866 C CA . HIS A 1 409 ? 21.948 -26.596 -36.640 1.00 15.19 437 HIS A CA 1
ATOM 2867 C C . HIS A 1 409 ? 22.389 -25.134 -36.645 1.00 17.19 437 HIS A C 1
ATOM 2868 O O . HIS A 1 409 ? 22.180 -24.404 -35.667 1.00 16.50 437 HIS A O 1
ATOM 2875 N N . GLU A 1 410 ? 22.990 -24.686 -37.756 1.00 16.65 438 GLU A N 1
ATOM 2876 C CA A GLU A 1 410 ? 23.567 -23.342 -37.784 0.60 18.45 438 GLU A CA 1
ATOM 2877 C CA B GLU A 1 410 ? 23.568 -23.343 -37.809 0.40 18.52 438 GLU A CA 1
ATOM 2878 C C . GLU A 1 410 ? 22.499 -22.251 -37.793 1.00 18.63 438 GLU A C 1
ATOM 2879 O O . GLU A 1 410 ? 22.672 -21.213 -37.143 1.00 17.70 438 GLU A O 1
ATOM 2890 N N . LEU A 1 411 ? 21.397 -22.445 -38.530 1.00 14.52 439 LEU A N 1
ATOM 2891 C CA . LEU A 1 411 ? 20.338 -21.443 -38.527 1.00 13.79 439 LEU A CA 1
ATOM 2892 C C . LEU A 1 411 ? 19.735 -21.313 -37.136 1.00 15.10 439 LEU A C 1
ATOM 2893 O O . LEU A 1 411 ? 19.454 -20.206 -36.661 1.00 16.49 439 LEU A O 1
ATOM 2898 N N . CYS A 1 412 ? 19.519 -22.454 -36.482 1.00 14.45 440 CYS A N 1
ATOM 2899 C CA . CYS A 1 412 ? 18.981 -22.460 -35.127 1.00 14.58 440 CYS A CA 1
ATOM 2900 C C . CYS A 1 412 ? 19.889 -21.699 -34.162 1.00 14.02 440 CYS A C 1
ATOM 2901 O O . CYS A 1 412 ? 19.417 -20.892 -33.343 1.00 15.37 440 CYS A O 1
ATOM 2904 N N . LYS A 1 413 ? 21.203 -21.913 -34.273 1.00 14.85 441 LYS A N 1
ATOM 2905 C CA . LYS A 1 413 ? 22.172 -21.221 -33.434 1.00 15.73 441 LYS A CA 1
ATOM 2906 C C . LYS A 1 413 ? 22.305 -19.735 -33.759 1.00 17.22 441 LYS A C 1
ATOM 2907 O O . LYS A 1 413 ? 22.852 -18.989 -32.945 1.00 21.75 441 LYS A O 1
ATOM 2913 N N . SER A 1 414 ? 21.807 -19.277 -34.902 1.00 16.97 442 SER A N 1
ATOM 2914 C CA A SER A 1 414 ? 22.026 -17.902 -35.340 0.70 18.66 442 SER A CA 1
ATOM 2915 C CA B SER A 1 414 ? 22.051 -17.900 -35.307 0.30 20.83 442 SER A CA 1
ATOM 2916 C C . SER A 1 414 ? 21.012 -16.908 -34.794 1.00 19.85 442 SER A C 1
ATOM 2917 O O . SER A 1 414 ? 21.297 -15.700 -34.782 1.00 21.94 442 SER A O 1
ATOM 2922 N N . TYR A 1 415 ? 19.829 -17.375 -34.368 1.00 19.88 443 TYR A N 1
ATOM 2923 C CA . TYR A 1 415 ? 18.726 -16.450 -34.079 1.00 20.54 443 TYR A CA 1
ATOM 2924 C C . TYR A 1 415 ? 19.136 -15.351 -33.109 1.00 28.97 443 TYR A C 1
ATOM 2925 O O . TYR A 1 415 ? 18.843 -14.173 -33.336 1.00 26.76 443 TYR A O 1
ATOM 2934 N N . ARG A 1 416 ? 19.819 -15.709 -32.025 1.00 29.44 444 ARG A N 1
ATOM 2935 C CA . ARG A 1 416 ? 20.215 -14.684 -31.066 1.00 27.06 444 ARG A CA 1
ATOM 2936 C C . ARG A 1 416 ? 21.414 -13.861 -31.520 1.00 28.03 444 ARG A C 1
ATOM 2937 O O . ARG A 1 416 ? 21.761 -12.887 -30.848 1.00 36.31 444 ARG A O 1
ATOM 2945 N N . ARG A 1 417 ? 22.053 -14.212 -32.636 1.00 31.26 445 ARG A N 1
ATOM 2946 C CA . ARG A 1 417 ? 23.230 -13.471 -33.083 1.00 32.43 445 ARG A CA 1
ATOM 2947 C C . ARG A 1 417 ? 22.952 -12.509 -34.230 1.00 34.76 445 ARG A C 1
ATOM 2948 O O . ARG A 1 417 ? 23.732 -11.569 -34.429 1.00 39.12 445 ARG A O 1
ATOM 2956 N N . LEU A 1 418 ? 21.879 -12.716 -34.988 1.00 32.33 446 LEU A N 1
ATOM 2957 C CA . LEU A 1 418 ? 21.657 -11.912 -36.185 1.00 40.24 446 LEU A CA 1
ATOM 2958 C C . LEU A 1 418 ? 21.211 -10.492 -35.830 1.00 43.14 446 LEU A C 1
ATOM 2959 O O . LEU A 1 418 ? 20.844 -10.186 -34.689 1.00 40.40 446 LEU A O 1
ATOM 2964 N N . GLN A 1 419 ? 21.233 -9.632 -36.856 1.00 45.63 447 GLN A N 1
ATOM 2965 C CA . GLN A 1 419 ? 20.810 -8.224 -36.838 1.00 57.69 447 GLN A CA 1
ATOM 2966 C C . GLN A 1 419 ? 21.891 -7.340 -36.238 1.00 66.88 447 GLN A C 1
ATOM 2967 O O . GLN A 1 419 ? 22.239 -6.307 -36.812 1.00 75.61 447 GLN A O 1
ATOM 2973 N N . ALA B 1 50 ? -47.722 -90.576 -14.832 1.00 55.42 78 ALA B N 1
ATOM 2974 C CA . ALA B 1 50 ? -46.413 -91.120 -15.182 1.00 53.89 78 ALA B CA 1
ATOM 2975 C C . ALA B 1 50 ? -45.380 -90.013 -15.274 1.00 51.86 78 ALA B C 1
ATOM 2976 O O . ALA B 1 50 ? -44.289 -90.119 -14.714 1.00 51.15 78 ALA B O 1
ATOM 2978 N N . VAL B 1 51 ? -45.721 -88.949 -15.991 1.00 48.91 79 VAL B N 1
ATOM 2979 C CA . VAL B 1 51 ? -44.826 -87.804 -16.098 1.00 47.13 79 VAL B CA 1
ATOM 2980 C C . VAL B 1 51 ? -44.730 -87.168 -14.717 1.00 43.46 79 VAL B C 1
ATOM 2981 O O . VAL B 1 51 ? -45.761 -86.810 -14.127 1.00 36.94 79 VAL B O 1
ATOM 2985 N N . PRO B 1 52 ? -43.531 -87.048 -14.153 1.00 35.24 80 PRO B N 1
ATOM 2986 C CA . PRO B 1 52 ? -43.388 -86.350 -12.870 1.00 37.31 80 PRO B CA 1
ATOM 2987 C C . PRO B 1 52 ? -43.959 -84.942 -12.945 1.00 37.43 80 PRO B C 1
ATOM 2988 O O . PRO B 1 52 ? -43.852 -84.265 -13.970 1.00 41.13 80 PRO B O 1
ATOM 2992 N N . GLN B 1 53 ? -44.600 -84.522 -11.857 1.00 40.63 81 GLN B N 1
ATOM 2993 C CA . GLN B 1 53 ? -45.012 -83.129 -11.739 1.00 44.90 81 GLN B CA 1
ATOM 2994 C C . GLN B 1 53 ? -43.800 -82.214 -11.883 1.00 40.63 81 GLN B C 1
ATOM 2995 O O . GLN B 1 53 ? -42.740 -82.487 -11.304 1.00 38.91 81 GLN B O 1
ATOM 3001 N N . PRO B 1 54 ? -43.910 -81.127 -12.640 1.00 39.98 82 PRO B N 1
ATOM 3002 C CA . PRO B 1 54 ? -42.769 -80.216 -12.769 1.00 38.75 82 PRO B CA 1
ATOM 3003 C C . PRO B 1 54 ? -42.507 -79.480 -11.468 1.00 38.28 82 PRO B C 1
ATOM 3004 O O . PRO B 1 54 ? -43.396 -79.317 -10.627 1.00 39.04 82 PRO B O 1
ATOM 3008 N N . GLU B 1 55 ? -41.254 -79.071 -11.299 1.00 35.56 83 GLU B N 1
ATOM 3009 C CA . GLU B 1 55 ? -40.917 -78.112 -10.258 1.00 35.88 83 GLU B CA 1
ATOM 3010 C C . GLU B 1 55 ? -41.645 -76.806 -10.529 1.00 37.99 83 GLU B C 1
ATOM 3011 O O . GLU B 1 55 ? -41.851 -76.424 -11.685 1.00 36.32 83 GLU B O 1
ATOM 3017 N N . ALA B 1 56 ? -42.058 -76.129 -9.462 1.00 36.30 84 ALA B N 1
ATOM 3018 C CA . ALA B 1 56 ? -42.638 -74.807 -9.631 1.00 35.18 84 ALA B CA 1
ATOM 3019 C C . ALA B 1 56 ? -41.603 -73.854 -10.218 1.00 31.75 84 ALA B C 1
ATOM 3020 O O . ALA B 1 56 ? -40.407 -73.933 -9.915 1.00 32.98 84 ALA B O 1
ATOM 3022 N N . ASP B 1 57 ? -42.075 -72.948 -11.068 1.00 31.68 85 ASP B N 1
ATOM 3023 C CA . ASP B 1 57 ? -41.198 -72.007 -11.756 1.00 33.02 85 ASP B CA 1
ATOM 3024 C C . ASP B 1 57 ? -40.559 -71.050 -10.754 1.00 28.41 85 ASP B C 1
ATOM 3025 O O . ASP B 1 57 ? -41.266 -70.322 -10.052 1.00 34.51 85 ASP B O 1
ATOM 3030 N N . ASN B 1 58 ? -39.223 -71.041 -10.680 1.00 25.63 86 ASN B N 1
ATOM 3031 C CA . ASN B 1 58 ? -38.530 -70.127 -9.766 1.00 27.50 86 ASN B CA 1
ATOM 3032 C C . ASN B 1 58 ? -37.145 -69.827 -10.331 1.00 27.71 86 ASN B C 1
ATOM 3033 O O . ASN B 1 58 ? -36.184 -70.553 -10.063 1.00 23.91 86 ASN B O 1
ATOM 3038 N N . LEU B 1 59 ? -37.045 -68.716 -11.059 1.00 24.86 87 LEU B N 1
ATOM 3039 C CA . LEU B 1 59 ? -35.786 -68.349 -11.696 1.00 26.08 87 LEU B CA 1
ATOM 3040 C C . LEU B 1 59 ? -34.676 -68.136 -10.671 1.00 25.63 87 LEU B C 1
ATOM 3041 O O . LEU B 1 59 ? -33.523 -68.509 -10.914 1.00 22.23 87 LEU B O 1
ATOM 3046 N N . THR B 1 60 ? -34.995 -67.521 -9.525 1.00 22.85 88 THR B N 1
ATOM 3047 C CA . THR B 1 60 ? -33.977 -67.261 -8.508 1.00 26.59 88 THR B CA 1
ATOM 3048 C C . THR B 1 60 ? -33.308 -68.551 -8.055 1.00 25.18 88 THR B C 1
ATOM 3049 O O . THR B 1 60 ? -32.075 -68.629 -7.957 1.00 24.13 88 THR B O 1
ATOM 3053 N N . LEU B 1 61 ? -34.113 -69.569 -7.758 1.00 23.69 89 LEU B N 1
ATOM 3054 C CA . LEU B 1 61 ? -33.567 -70.862 -7.352 1.00 25.41 89 LEU B CA 1
ATOM 3055 C C . LEU B 1 61 ? -32.675 -71.455 -8.438 1.00 22.78 89 LEU B C 1
ATOM 3056 O O . LEU B 1 61 ? -31.615 -72.016 -8.139 1.00 25.12 89 LEU B O 1
ATOM 3061 N N . ARG B 1 62 ? -33.085 -71.353 -9.704 1.00 21.61 90 ARG B N 1
ATOM 3062 C CA . ARG B 1 62 ? -32.272 -71.930 -10.765 1.00 25.26 90 ARG B CA 1
ATOM 3063 C C . ARG B 1 62 ? -30.929 -71.217 -10.849 1.00 23.08 90 ARG B C 1
ATOM 3064 O O . ARG B 1 62 ? -29.880 -71.861 -10.990 1.00 18.96 90 ARG B O 1
ATOM 3072 N N . TYR B 1 63 ? -30.938 -69.885 -10.727 1.00 21.59 91 TYR B N 1
ATOM 3073 C CA . TYR B 1 63 ? -29.692 -69.131 -10.814 1.00 20.55 91 TYR B CA 1
ATOM 3074 C C . TYR B 1 63 ? -28.764 -69.429 -9.638 1.00 16.62 91 TYR B C 1
ATOM 3075 O O . TYR B 1 63 ? -27.548 -69.577 -9.825 1.00 18.57 91 TYR B O 1
ATOM 3084 N N . ARG B 1 64 ? -29.303 -69.496 -8.418 1.00 21.34 92 ARG B N 1
ATOM 3085 C CA . ARG B 1 64 ? -28.467 -69.850 -7.272 1.00 17.74 92 ARG B CA 1
ATOM 3086 C C . ARG B 1 64 ? -27.863 -71.240 -7.446 1.00 21.97 92 ARG B C 1
ATOM 3087 O O . ARG B 1 64 ? -26.681 -71.457 -7.137 1.00 20.29 92 ARG B O 1
ATOM 3095 N N . SER B 1 65 ? -28.654 -72.176 -7.978 1.00 20.39 93 SER B N 1
ATOM 3096 C CA . SER B 1 65 ? -28.187 -73.539 -8.237 1.00 21.33 93 SER B CA 1
ATOM 3097 C C . SER B 1 65 ? -27.037 -73.542 -9.239 1.00 24.80 93 SER B C 1
ATOM 3098 O O . SER B 1 65 ? -26.004 -74.186 -9.015 1.00 21.95 93 SER B O 1
ATOM 3101 N N . LEU B 1 66 ? -27.203 -72.815 -10.349 1.00 18.88 94 LEU B N 1
ATOM 3102 C CA . LEU B 1 66 ? -26.176 -72.752 -11.388 1.00 17.53 94 LEU B CA 1
ATOM 3103 C C . LEU B 1 66 ? -24.884 -72.158 -10.855 1.00 19.04 94 LEU B C 1
ATOM 3104 O O . LEU B 1 66 ? -23.792 -72.662 -11.139 1.00 19.12 94 LEU B O 1
ATOM 3109 N N . VAL B 1 67 ? -24.988 -71.058 -10.103 1.00 16.74 95 VAL B N 1
ATOM 3110 C CA . VAL B 1 67 ? -23.799 -70.382 -9.589 1.00 17.98 95 VAL B CA 1
ATOM 3111 C C . VAL B 1 67 ? -23.024 -71.304 -8.656 1.00 17.78 95 VAL B C 1
ATOM 3112 O O . VAL B 1 67 ? -21.798 -71.429 -8.747 1.00 18.47 95 VAL B O 1
ATOM 3116 N N . TYR B 1 68 ? -23.730 -71.968 -7.741 1.00 22.30 96 TYR B N 1
ATOM 3117 C CA . TYR B 1 68 ? -23.038 -72.844 -6.807 1.00 20.12 96 TYR B CA 1
ATOM 3118 C C . TYR B 1 68 ? -22.384 -74.009 -7.536 1.00 21.94 96 TYR B C 1
ATOM 3119 O O . TYR B 1 68 ? -21.229 -74.354 -7.257 1.00 20.64 96 TYR B O 1
ATOM 3128 N N . GLN B 1 69 ? -23.101 -74.607 -8.490 1.00 20.17 97 GLN B N 1
ATOM 3129 C CA . GLN B 1 69 ? -22.572 -75.767 -9.201 1.00 20.25 97 GLN B CA 1
ATOM 3130 C C . GLN B 1 69 ? -21.363 -75.387 -10.044 1.00 19.98 97 GLN B C 1
ATOM 3131 O O . GLN B 1 69 ? -20.331 -76.065 -10.004 1.00 20.70 97 GLN B O 1
ATOM 3137 N N . LEU B 1 70 ? -21.475 -74.313 -10.824 1.00 18.19 98 LEU B N 1
ATOM 3138 C CA . LEU B 1 70 ? -20.372 -73.964 -11.716 1.00 16.82 98 LEU B CA 1
ATOM 3139 C C . LEU B 1 70 ? -19.140 -73.484 -10.951 1.00 19.97 98 LEU B C 1
ATOM 3140 O O . LEU B 1 70 ? -18.010 -73.765 -11.382 1.00 17.30 98 LEU B O 1
ATOM 3145 N N . ASN B 1 71 ? -19.323 -72.771 -9.825 1.00 15.06 99 ASN B N 1
ATOM 3146 C CA . ASN B 1 71 ? -18.178 -72.343 -9.021 1.00 18.32 99 ASN B CA 1
ATOM 3147 C C . ASN B 1 71 ? -17.471 -73.531 -8.388 1.00 21.28 99 ASN B C 1
ATOM 3148 O O . ASN B 1 71 ? -16.283 -73.449 -8.052 1.00 20.80 99 ASN B O 1
ATOM 3153 N N . PHE B 1 72 ? -18.204 -74.611 -8.172 1.00 20.12 100 PHE B N 1
ATOM 3154 C CA . PHE B 1 72 ? -17.638 -75.807 -7.574 1.00 24.45 100 PHE B CA 1
ATOM 3155 C C . PHE B 1 72 ? -16.926 -76.654 -8.620 1.00 23.39 100 PHE B C 1
ATOM 3156 O O . PHE B 1 72 ? -15.802 -77.112 -8.391 1.00 27.02 100 PHE B O 1
ATOM 3164 N N . ASP B 1 73 ? -17.566 -76.873 -9.776 1.00 19.75 101 ASP B N 1
ATOM 3165 C CA . ASP B 1 73 ? -16.995 -77.787 -10.770 1.00 19.86 101 ASP B CA 1
ATOM 3166 C C . ASP B 1 73 ? -15.755 -77.191 -11.434 1.00 20.25 101 ASP B C 1
ATOM 3167 O O . ASP B 1 73 ? -14.791 -77.917 -11.727 1.00 21.84 101 ASP B O 1
ATOM 3172 N N . GLN B 1 74 ? -15.781 -75.886 -11.710 1.00 17.84 102 GLN B N 1
ATOM 3173 C CA . GLN B 1 74 ? -14.671 -75.168 -12.354 1.00 16.68 102 GLN B CA 1
ATOM 3174 C C . GLN B 1 74 ? -14.259 -75.858 -13.654 1.00 19.25 102 GLN B C 1
ATOM 3175 O O . GLN B 1 74 ? -13.101 -76.223 -13.860 1.00 21.76 102 GLN B O 1
ATOM 3181 N N . THR B 1 75 ? -15.248 -76.043 -14.531 1.00 19.55 103 THR B N 1
ATOM 3182 C CA . THR B 1 75 ? -15.032 -76.667 -15.833 1.00 20.97 103 THR B CA 1
ATOM 3183 C C . THR B 1 75 ? -14.126 -75.790 -16.696 1.00 18.95 103 THR B C 1
ATOM 3184 O O . THR B 1 75 ? -14.421 -74.608 -16.928 1.00 21.56 103 THR B O 1
ATOM 3188 N N . LEU B 1 76 ? -13.028 -76.375 -17.172 1.00 21.77 104 LEU B N 1
ATOM 3189 C CA . LEU B 1 76 ? -11.988 -75.651 -17.897 1.00 22.32 104 LEU B CA 1
ATOM 3190 C C . LEU B 1 76 ? -12.160 -75.894 -19.394 1.00 20.36 104 LEU B C 1
ATOM 3191 O O . LEU B 1 76 ? -11.969 -77.013 -19.877 1.00 21.73 104 LEU B O 1
ATOM 3196 N N . ARG B 1 77 ? -12.515 -74.845 -20.125 1.00 17.63 105 ARG B N 1
ATOM 3197 C CA . ARG B 1 77 ? -12.739 -74.959 -21.559 1.00 19.31 105 ARG B CA 1
ATOM 3198 C C . ARG B 1 77 ? -11.428 -74.993 -22.336 1.00 20.86 105 ARG B C 1
ATOM 3199 O O . ARG B 1 77 ? -10.467 -74.307 -21.981 1.00 20.51 105 ARG B O 1
ATOM 3207 N N . ASN B 1 78 ? -11.410 -75.789 -23.410 1.00 19.27 106 ASN B N 1
ATOM 3208 C CA . ASN B 1 78 ? -10.391 -75.748 -24.461 1.00 21.28 106 ASN B CA 1
ATOM 3209 C C . ASN B 1 78 ? -9.056 -76.350 -24.055 1.00 28.69 106 ASN B C 1
ATOM 3210 O O . ASN B 1 78 ? -8.056 -76.138 -24.745 1.00 32.22 106 ASN B O 1
ATOM 3215 N N . VAL B 1 79 ? -8.994 -77.108 -22.968 1.00 22.45 107 VAL B N 1
ATOM 3216 C CA . VAL B 1 79 ? -7.765 -77.786 -22.576 1.00 27.51 107 VAL B CA 1
ATOM 3217 C C . VAL B 1 79 ? -7.979 -79.286 -22.706 1.00 36.89 107 VAL B C 1
ATOM 3218 O O . VAL B 1 79 ? -8.907 -79.843 -22.106 1.00 37.47 107 VAL B O 1
ATOM 3222 N N . ASP B 1 80 ? -7.107 -79.929 -23.482 1.00 43.33 108 ASP B N 1
ATOM 3223 C CA . ASP B 1 80 ? -7.148 -81.366 -23.742 1.00 53.49 108 ASP B CA 1
ATOM 3224 C C . ASP B 1 80 ? -6.862 -82.180 -22.484 1.00 55.13 108 ASP B C 1
ATOM 3225 O O . ASP B 1 80 ? -7.785 -82.727 -21.871 1.00 66.32 108 ASP B O 1
ATOM 3230 N N . LYS B 1 81 ? -5.588 -82.282 -22.100 1.00 53.11 109 LYS B N 1
ATOM 3231 C CA . LYS B 1 81 ? -5.196 -82.997 -20.883 1.00 45.17 109 LYS B CA 1
ATOM 3232 C C . LYS B 1 81 ? -5.462 -82.090 -19.680 1.00 36.38 109 LYS B C 1
ATOM 3233 O O . LYS B 1 81 ? -4.551 -81.617 -18.997 1.00 37.10 109 LYS B O 1
ATOM 3239 N N . ALA B 1 82 ? -6.751 -81.848 -19.428 1.00 30.44 110 ALA B N 1
ATOM 3240 C CA . ALA B 1 82 ? -7.118 -80.879 -18.398 1.00 35.02 110 ALA B CA 1
ATOM 3241 C C . ALA B 1 82 ? -6.681 -81.335 -17.011 1.00 41.01 110 ALA B C 1
ATOM 3242 O O . ALA B 1 82 ? -6.441 -80.498 -16.131 1.00 41.24 110 ALA B O 1
ATOM 3244 N N . GLY B 1 83 ? -6.557 -82.646 -16.805 1.00 38.37 111 GLY B N 1
ATOM 3245 C CA . GLY B 1 83 ? -6.228 -83.189 -15.497 1.00 47.09 111 GLY B CA 1
ATOM 3246 C C . GLY B 1 83 ? -4.849 -82.822 -14.988 1.00 47.41 111 GLY B C 1
ATOM 3247 O O . GLY B 1 83 ? -4.613 -82.887 -13.777 1.00 50.91 111 GLY B O 1
ATOM 3248 N N . THR B 1 84 ? -3.931 -82.444 -15.876 1.00 40.06 112 THR B N 1
ATOM 3249 C CA . THR B 1 84 ? -2.588 -82.048 -15.466 1.00 36.70 112 THR B CA 1
ATOM 3250 C C . THR B 1 84 ? -2.232 -80.640 -15.919 1.00 38.18 112 THR B C 1
ATOM 3251 O O . THR B 1 84 ? -1.081 -80.218 -15.749 1.00 43.08 112 THR B O 1
ATOM 3255 N N . TRP B 1 85 ? -3.181 -79.901 -16.487 1.00 36.19 113 TRP B N 1
ATOM 3256 C CA . TRP B 1 85 ? -2.889 -78.570 -16.994 1.00 32.08 113 TRP B CA 1
ATOM 3257 C C . TRP B 1 85 ? -2.771 -77.565 -15.855 1.00 35.73 113 TRP B C 1
ATOM 3258 O O . TRP B 1 85 ? -3.601 -77.535 -14.935 1.00 33.48 113 TRP B O 1
ATOM 3269 N N . ALA B 1 86 ? -1.746 -76.715 -15.936 1.00 36.37 114 ALA B N 1
ATOM 3270 C CA . ALA B 1 86 ? -1.569 -75.658 -14.958 1.00 33.48 114 ALA B CA 1
ATOM 3271 C C . ALA B 1 86 ? -1.195 -74.355 -15.653 1.00 25.47 114 ALA B C 1
ATOM 3272 O O . ALA B 1 86 ? -0.427 -74.362 -16.630 1.00 22.85 114 ALA B O 1
ATOM 3274 N N . PRO B 1 87 ? -1.692 -73.234 -15.155 1.00 24.96 115 PRO B N 1
ATOM 3275 C CA . PRO B 1 87 ? -1.332 -71.938 -15.735 1.00 18.81 115 PRO B CA 1
ATOM 3276 C C . PRO B 1 87 ? 0.105 -71.568 -15.414 1.00 20.36 115 PRO B C 1
ATOM 3277 O O . PRO B 1 87 ? 0.666 -71.968 -14.388 1.00 25.14 115 PRO B O 1
ATOM 3281 N N . ARG B 1 88 ? 0.708 -70.795 -16.317 1.00 21.06 116 ARG B N 1
ATOM 3282 C CA . ARG B 1 88 ? 2.085 -70.353 -16.146 1.00 22.51 116 ARG B CA 1
ATOM 3283 C C . ARG B 1 88 ? 2.193 -68.891 -16.534 1.00 19.58 116 ARG B C 1
ATOM 3284 O O . ARG B 1 88 ? 1.560 -68.447 -17.499 1.00 21.15 116 ARG B O 1
ATOM 3292 N N . GLU B 1 89 ? 2.984 -68.154 -15.763 1.00 21.12 117 GLU B N 1
ATOM 3293 C CA . GLU B 1 89 ? 3.432 -66.814 -16.117 1.00 19.61 117 GLU B CA 1
ATOM 3294 C C . GLU B 1 89 ? 2.336 -65.770 -15.981 1.00 23.36 117 GLU B C 1
ATOM 3295 O O . GLU B 1 89 ? 2.510 -64.776 -15.271 1.00 19.72 117 GLU B O 1
ATOM 3301 N N . LEU B 1 90 ? 1.232 -65.954 -16.700 1.00 20.70 118 LEU B N 1
ATOM 3302 C CA . LEU B 1 90 ? 0.179 -64.952 -16.745 1.00 16.68 118 LEU B CA 1
ATOM 3303 C C . LEU B 1 90 ? -1.180 -65.628 -16.830 1.00 19.11 118 LEU B C 1
ATOM 3304 O O . LEU B 1 90 ? -1.350 -66.601 -17.575 1.00 20.29 118 LEU B O 1
ATOM 3309 N N . VAL B 1 91 ? -2.123 -65.112 -16.034 1.00 15.33 119 VAL B N 1
ATOM 3310 C CA . VAL B 1 91 ? -3.543 -65.453 -16.055 1.00 14.21 119 VAL B CA 1
ATOM 3311 C C . VAL B 1 91 ? -4.306 -64.139 -16.143 1.00 17.12 119 VAL B C 1
ATOM 3312 O O . VAL B 1 91 ? -3.890 -63.149 -15.536 1.00 16.12 119 VAL B O 1
ATOM 3316 N N . LEU B 1 92 ? -5.392 -64.108 -16.917 1.00 13.49 120 LEU B N 1
ATOM 3317 C CA . LEU B 1 92 ? -6.249 -62.923 -17.008 1.00 13.50 120 LEU B CA 1
ATOM 3318 C C . LEU B 1 92 ? -7.532 -63.178 -16.245 1.00 16.47 120 LEU B C 1
ATOM 3319 O O . LEU B 1 92 ? -8.054 -64.294 -16.276 1.00 13.73 120 LEU B O 1
ATOM 3324 N N . VAL B 1 93 ? -8.057 -62.141 -15.585 1.00 10.81 121 VAL B N 1
ATOM 3325 C CA . VAL B 1 93 ? -9.359 -62.224 -14.919 1.00 13.19 121 VAL B CA 1
ATOM 3326 C C . VAL B 1 93 ? -10.162 -61.007 -15.361 1.00 14.77 121 VAL B C 1
ATOM 3327 O O . VAL B 1 93 ? -9.713 -59.865 -15.183 1.00 15.12 121 VAL B O 1
ATOM 3331 N N . VAL B 1 94 ? -11.329 -61.247 -15.956 1.00 11.91 122 VAL B N 1
ATOM 3332 C CA . VAL B 1 94 ? -12.157 -60.198 -16.529 1.00 11.65 122 VAL B CA 1
ATOM 3333 C C . VAL B 1 94 ? -13.395 -60.072 -15.656 1.00 15.57 122 VAL B C 1
ATOM 3334 O O . VAL B 1 94 ? -14.115 -61.060 -15.465 1.00 13.85 122 VAL B O 1
ATOM 3338 N N . GLN B 1 95 ? -13.635 -58.872 -15.113 1.00 14.07 123 GLN B N 1
ATOM 3339 C CA . GLN B 1 95 ? -14.892 -58.618 -14.406 1.00 13.39 123 GLN B CA 1
ATOM 3340 C C . GLN B 1 95 ? -15.964 -58.247 -15.436 1.00 13.63 123 GLN B C 1
ATOM 3341 O O . GLN B 1 95 ? -15.810 -57.258 -16.167 1.00 15.28 123 GLN B O 1
ATOM 3347 N N . VAL B 1 96 ? -17.051 -59.028 -15.478 1.00 13.59 124 VAL B N 1
ATOM 3348 C CA . VAL B 1 96 ? -18.089 -58.937 -16.510 1.00 13.29 124 VAL B CA 1
ATOM 3349 C C . VAL B 1 96 ? -19.407 -58.568 -15.849 1.00 17.82 124 VAL B C 1
ATOM 3350 O O . VAL B 1 96 ? -19.814 -59.210 -14.874 1.00 18.41 124 VAL B O 1
ATOM 3354 N N . HIS B 1 97 ? -20.092 -57.552 -16.395 1.00 16.65 125 HIS B N 1
ATOM 3355 C CA . HIS B 1 97 ? -21.443 -57.237 -15.937 1.00 21.57 125 HIS B CA 1
ATOM 3356 C C . HIS B 1 97 ? -22.424 -57.606 -17.037 1.00 18.08 125 HIS B C 1
ATOM 3357 O O . HIS B 1 97 ? -22.757 -58.796 -17.191 1.00 23.21 125 HIS B O 1
ATOM 3364 N N . ASN B 1 98 ? -22.925 -56.652 -17.824 1.00 22.50 126 ASN B N 1
ATOM 3365 C CA . ASN B 1 98 ? -23.787 -57.012 -18.950 1.00 25.22 126 ASN B CA 1
ATOM 3366 C C . ASN B 1 98 ? -23.681 -55.908 -20.002 1.00 27.88 126 ASN B C 1
ATOM 3367 O O . ASN B 1 98 ? -24.612 -55.141 -20.262 1.00 29.64 126 ASN B O 1
ATOM 3372 N N . ARG B 1 99 ? -22.504 -55.818 -20.619 1.00 25.09 127 ARG B N 1
ATOM 3373 C CA . ARG B 1 99 ? -22.289 -54.995 -21.805 1.00 25.31 127 ARG B CA 1
ATOM 3374 C C . ARG B 1 99 ? -21.723 -55.901 -22.889 1.00 24.08 127 ARG B C 1
ATOM 3375 O O . ARG B 1 99 ? -20.524 -55.839 -23.206 1.00 24.00 127 ARG B O 1
ATOM 3383 N N . PRO B 1 100 ? -22.563 -56.760 -23.475 1.00 25.67 128 PRO B N 1
ATOM 3384 C CA . PRO B 1 100 ? -22.059 -57.693 -24.492 1.00 24.10 128 PRO B CA 1
ATOM 3385 C C . PRO B 1 100 ? -21.415 -56.991 -25.664 1.00 20.44 128 PRO B C 1
ATOM 3386 O O . PRO B 1 100 ? -20.500 -57.554 -26.274 1.00 21.03 128 PRO B O 1
ATOM 3390 N N . GLU B 1 101 ? -21.865 -55.778 -25.989 1.00 21.76 129 GLU B N 1
ATOM 3391 C CA . GLU B 1 101 ? -21.285 -55.048 -27.107 1.00 27.90 129 GLU B CA 1
ATOM 3392 C C . GLU B 1 101 ? -19.825 -54.686 -26.849 1.00 23.30 129 GLU B C 1
ATOM 3393 O O . GLU B 1 101 ? -19.033 -54.615 -27.796 1.00 27.58 129 GLU B O 1
ATOM 3399 N N . TYR B 1 102 ? -19.445 -54.456 -25.592 1.00 20.24 130 TYR B N 1
ATOM 3400 C CA . TYR B 1 102 ? -18.037 -54.203 -25.293 1.00 23.02 130 TYR B CA 1
ATOM 3401 C C . TYR B 1 102 ? -17.275 -55.495 -25.036 1.00 17.75 130 TYR B C 1
ATOM 3402 O O . TYR B 1 102 ? -16.118 -55.633 -25.451 1.00 16.66 130 TYR B O 1
ATOM 3411 N N . LEU B 1 103 ? -17.908 -56.459 -24.370 1.00 18.76 131 LEU B N 1
ATOM 3412 C CA . LEU B 1 103 ? -17.264 -57.752 -24.192 1.00 17.39 131 LEU B CA 1
ATOM 3413 C C . LEU B 1 103 ? -16.855 -58.347 -25.534 1.00 19.25 131 LEU B C 1
ATOM 3414 O O . LEU B 1 103 ? -15.776 -58.933 -25.650 1.00 15.29 131 LEU B O 1
ATOM 3419 N N . ARG B 1 104 ? -17.705 -58.198 -26.560 1.00 16.32 132 ARG B N 1
ATOM 3420 C CA . ARG B 1 104 ? -17.359 -58.678 -27.894 1.00 15.15 132 ARG B CA 1
ATOM 3421 C C . ARG B 1 104 ? -16.020 -58.115 -28.370 1.00 16.11 132 ARG B C 1
ATOM 3422 O O . ARG B 1 104 ? -15.196 -58.848 -28.936 1.00 16.83 132 ARG B O 1
ATOM 3430 N N . LEU B 1 105 ? -15.781 -56.823 -28.140 1.00 21.38 133 LEU B N 1
ATOM 3431 C CA . LEU B 1 105 ? -14.522 -56.217 -28.566 1.00 16.32 133 LEU B CA 1
ATOM 3432 C C . LEU B 1 105 ? -13.341 -56.795 -27.802 1.00 16.45 133 LEU B C 1
ATOM 3433 O O . LEU B 1 105 ? -12.273 -57.039 -28.385 1.00 16.28 133 LEU B O 1
ATOM 3438 N N . LEU B 1 106 ? -13.505 -57.007 -26.493 1.00 14.45 134 LEU B N 1
ATOM 3439 C CA . LEU B 1 106 ? -12.425 -57.617 -25.721 1.00 16.54 134 LEU B CA 1
ATOM 3440 C C . LEU B 1 106 ? -12.098 -59.005 -26.247 1.00 15.49 134 LEU B C 1
ATOM 3441 O O . LEU B 1 106 ? -10.924 -59.354 -26.407 1.00 14.41 134 LEU B O 1
ATOM 3446 N N . LEU B 1 107 ? -13.127 -59.806 -26.542 1.00 16.99 135 LEU B N 1
ATOM 3447 C CA . LEU B 1 107 ? -12.884 -61.148 -27.061 1.00 17.53 135 LEU B CA 1
ATOM 3448 C C . LEU B 1 107 ? -12.230 -61.101 -28.436 1.00 16.51 135 LEU B C 1
ATOM 3449 O O . LEU B 1 107 ? -11.370 -61.933 -28.742 1.00 17.05 135 LEU B O 1
ATOM 3454 N N . ASP B 1 108 ? -12.631 -60.147 -29.284 1.00 15.19 136 ASP B N 1
ATOM 3455 C CA . ASP B 1 108 ? -11.962 -59.975 -30.568 1.00 18.14 136 ASP B CA 1
ATOM 3456 C C . ASP B 1 108 ? -10.484 -59.670 -30.371 1.00 19.22 136 ASP B C 1
ATOM 3457 O O . ASP B 1 108 ? -9.631 -60.177 -31.113 1.00 17.72 136 ASP B O 1
ATOM 3462 N N . SER B 1 109 ? -10.161 -58.833 -29.378 1.00 16.33 137 SER B N 1
ATOM 3463 C CA . SER B 1 109 ? -8.761 -58.478 -29.142 1.00 16.05 137 SER B CA 1
ATOM 3464 C C . SER B 1 109 ? -7.966 -59.683 -28.647 1.00 14.94 137 SER B C 1
ATOM 3465 O O . SER B 1 109 ? -6.802 -59.875 -29.032 1.00 15.46 137 SER B O 1
ATOM 3468 N N . LEU B 1 110 ? -8.584 -60.525 -27.823 1.00 15.92 138 LEU B N 1
ATOM 3469 C CA . LEU B 1 110 ? -7.927 -61.755 -27.391 1.00 16.50 138 LEU B CA 1
ATOM 3470 C C . LEU B 1 110 ? -7.717 -62.718 -28.554 1.00 17.20 138 LEU B C 1
ATOM 3471 O O . LEU B 1 110 ? -6.658 -63.355 -28.654 1.00 17.16 138 LEU B O 1
ATOM 3476 N N . ARG B 1 111 ? -8.695 -62.812 -29.467 1.00 18.02 139 ARG B N 1
ATOM 3477 C CA . ARG B 1 111 ? -8.543 -63.677 -30.635 1.00 16.91 139 ARG B CA 1
ATOM 3478 C C . ARG B 1 111 ? -7.364 -63.243 -31.500 1.00 18.73 139 ARG B C 1
ATOM 3479 O O . ARG B 1 111 ? -6.665 -64.084 -32.074 1.00 20.66 139 ARG B O 1
ATOM 3487 N N . LYS B 1 112 ? -7.130 -61.933 -31.603 1.00 17.69 140 LYS B N 1
ATOM 3488 C CA . LYS B 1 112 ? -6.069 -61.397 -32.445 1.00 20.47 140 LYS B CA 1
ATOM 3489 C C . LYS B 1 112 ? -4.721 -61.319 -31.736 1.00 24.19 140 LYS B C 1
ATOM 3490 O O . LYS B 1 112 ? -3.710 -61.040 -32.391 1.00 25.11 140 LYS B O 1
ATOM 3496 N N . ALA B 1 113 ? -4.682 -61.547 -30.427 1.00 20.17 141 ALA B N 1
ATOM 3497 C CA . ALA B 1 113 ? -3.461 -61.362 -29.655 1.00 23.63 141 ALA B CA 1
ATOM 3498 C C . ALA B 1 113 ? -2.489 -62.510 -29.869 1.00 25.56 141 ALA B C 1
ATOM 3499 O O . ALA B 1 113 ? -2.884 -63.677 -29.941 1.00 23.75 141 ALA B O 1
ATOM 3501 N N . GLN B 1 114 ? -1.203 -62.166 -29.939 1.00 20.81 142 GLN B N 1
ATOM 3502 C CA . GLN B 1 114 ? -0.151 -63.133 -30.185 1.00 22.04 142 GLN B CA 1
ATOM 3503 C C . GLN B 1 114 ? 0.209 -63.918 -28.929 1.00 18.81 142 GLN B C 1
ATOM 3504 O O . GLN B 1 114 ? 0.285 -63.367 -27.827 1.00 26.40 142 GLN B O 1
ATOM 3510 N N . GLY B 1 115 ? 0.427 -65.216 -29.111 1.00 25.41 143 GLY B N 1
ATOM 3511 C CA . GLY B 1 115 ? 1.107 -66.035 -28.136 1.00 28.33 143 GLY B CA 1
ATOM 3512 C C . GLY B 1 115 ? 0.338 -66.422 -26.898 1.00 24.86 143 GLY B C 1
ATOM 3513 O O . GLY B 1 115 ? 0.972 -66.774 -25.897 1.00 27.61 143 GLY B O 1
ATOM 3514 N N . ILE B 1 116 ? -0.998 -66.419 -26.931 1.00 23.18 144 ILE B N 1
ATOM 3515 C CA . ILE B 1 116 ? -1.794 -66.630 -25.723 1.00 22.45 144 ILE B CA 1
ATOM 3516 C C . ILE B 1 116 ? -2.596 -67.933 -25.783 1.00 20.87 144 ILE B C 1
ATOM 3517 O O . ILE B 1 116 ? -3.578 -68.086 -25.052 1.00 19.16 144 ILE B O 1
ATOM 3522 N N . ASP B 1 117 ? -2.157 -68.893 -26.610 1.00 24.44 145 ASP B N 1
ATOM 3523 C CA . ASP B 1 117 ? -2.829 -70.188 -26.698 1.00 26.68 145 ASP B CA 1
ATOM 3524 C C . ASP B 1 117 ? -2.921 -70.879 -25.348 1.00 24.00 145 ASP B C 1
ATOM 3525 O O . ASP B 1 117 ? -3.858 -71.644 -25.116 1.00 24.19 145 ASP B O 1
ATOM 3530 N N . ASN B 1 118 ? -1.955 -70.648 -24.457 1.00 21.14 146 ASN B N 1
ATOM 3531 C CA . ASN B 1 118 ? -1.939 -71.302 -23.156 1.00 24.70 146 ASN B CA 1
ATOM 3532 C C . ASN B 1 118 ? -2.144 -70.329 -21.998 1.00 23.13 146 ASN B C 1
ATOM 3533 O O . ASN B 1 118 ? -1.817 -70.666 -20.855 1.00 26.50 146 ASN B O 1
ATOM 3538 N N . VAL B 1 119 ? -2.674 -69.133 -22.256 1.00 17.91 147 VAL B N 1
ATOM 3539 C CA . VAL B 1 119 ? -2.951 -68.176 -21.188 1.00 16.24 147 VAL B CA 1
ATOM 3540 C C . VAL B 1 119 ? -4.390 -68.371 -20.716 1.00 16.52 147 VAL B C 1
ATOM 3541 O O . VAL B 1 119 ? -5.338 -68.180 -21.482 1.00 19.23 147 VAL B O 1
ATOM 3545 N N . LEU B 1 120 ? -4.554 -68.766 -19.455 1.00 14.34 148 LEU B N 1
ATOM 3546 C CA . LEU B 1 120 ? -5.885 -68.927 -18.879 1.00 15.19 148 LEU B CA 1
ATOM 3547 C C . LEU B 1 120 ? -6.586 -67.574 -18.783 1.00 16.96 148 LEU B C 1
ATOM 3548 O O . LEU B 1 120 ? -6.018 -66.594 -18.282 1.00 13.08 148 LEU B O 1
ATOM 3553 N N . VAL B 1 121 ? -7.838 -67.516 -19.236 1.00 12.72 149 VAL B N 1
ATOM 3554 C CA . VAL B 1 121 ? -8.667 -66.332 -19.065 1.00 12.64 149 VAL B CA 1
ATOM 3555 C C . VAL B 1 121 ? -9.859 -66.737 -18.214 1.00 14.86 149 VAL B C 1
ATOM 3556 O O . VAL B 1 121 ? -10.612 -67.643 -18.586 1.00 15.66 149 VAL B O 1
ATOM 3560 N N . ILE B 1 122 ? -10.011 -66.080 -17.068 1.00 12.47 150 ILE B N 1
ATOM 3561 C CA . ILE B 1 122 ? -11.143 -66.282 -16.170 1.00 12.81 150 ILE B CA 1
ATOM 3562 C C . ILE B 1 122 ? -12.128 -65.134 -16.337 1.00 14.03 150 ILE B C 1
ATOM 3563 O O . ILE B 1 122 ? -11.765 -63.962 -16.181 1.00 15.59 150 ILE B O 1
ATOM 3568 N N . PHE B 1 123 ? -13.380 -65.457 -16.647 1.00 12.01 151 PHE B N 1
ATOM 3569 C CA . PHE B 1 123 ? -14.445 -64.466 -16.699 1.00 12.52 151 PHE B CA 1
ATOM 3570 C C . PHE B 1 123 ? -15.245 -64.604 -15.416 1.00 13.06 151 PHE B C 1
ATOM 3571 O O . PHE B 1 123 ? -15.703 -65.707 -15.080 1.00 13.25 151 PHE B O 1
ATOM 3579 N N . SER B 1 124 ? -15.372 -63.495 -14.688 1.00 12.61 152 SER B N 1
ATOM 3580 C CA . SER B 1 124 ? -16.091 -63.434 -13.422 1.00 12.09 152 SER B CA 1
ATOM 3581 C C . SER B 1 124 ? -17.355 -62.598 -13.610 1.00 16.04 152 SER B C 1
ATOM 3582 O O . SER B 1 124 ? -17.282 -61.426 -13.998 1.00 13.31 152 SER B O 1
ATOM 3585 N N . HIS B 1 125 ? -18.507 -63.190 -13.310 1.00 16.09 153 HIS B N 1
ATOM 3586 C CA . HIS B 1 125 ? -19.807 -62.625 -13.656 1.00 14.86 153 HIS B CA 1
ATOM 3587 C C . HIS B 1 125 ? -20.589 -62.196 -12.427 1.00 14.63 153 HIS B C 1
ATOM 3588 O O . HIS B 1 125 ? -20.707 -62.947 -11.458 1.00 18.01 153 HIS B O 1
ATOM 3595 N N . ASP B 1 126 ? -21.207 -61.029 -12.480 1.00 18.22 154 ASP B N 1
ATOM 3596 C CA . ASP B 1 126 ? -22.206 -60.827 -11.440 1.00 18.58 154 ASP B CA 1
ATOM 3597 C C . ASP B 1 126 ? -23.623 -60.875 -11.986 1.00 21.12 154 ASP B C 1
ATOM 3598 O O . ASP B 1 126 ? -24.555 -60.483 -11.286 1.00 22.33 154 ASP B O 1
ATOM 3603 N N . PHE B 1 127 ? -23.795 -61.395 -13.205 1.00 21.36 155 PHE B N 1
ATOM 3604 C CA A PHE B 1 127 ? -25.094 -61.434 -13.866 0.48 29.09 155 PHE B CA 1
ATOM 3605 C CA B PHE B 1 127 ? -25.093 -61.431 -13.869 0.52 29.14 155 PHE B CA 1
ATOM 3606 C C . PHE B 1 127 ? -25.121 -62.661 -14.766 1.00 31.17 155 PHE B C 1
ATOM 3607 O O . PHE B 1 127 ? -24.182 -62.885 -15.536 1.00 27.60 155 PHE B O 1
ATOM 3622 N N . TRP B 1 128 ? -26.173 -63.475 -14.644 1.00 23.37 156 TRP B N 1
ATOM 3623 C CA . TRP B 1 128 ? -26.351 -64.627 -15.528 1.00 21.87 156 TRP B CA 1
ATOM 3624 C C . TRP B 1 128 ? -27.093 -64.131 -16.751 1.00 26.23 156 TRP B C 1
ATOM 3625 O O . TRP B 1 128 ? -28.225 -63.651 -16.643 1.00 23.87 156 TRP B O 1
ATOM 3636 N N . SER B 1 129 ? -26.453 -64.235 -17.904 1.00 20.49 157 SER B N 1
ATOM 3637 C CA . SER B 1 129 ? -26.982 -63.692 -19.139 1.00 22.92 157 SER B CA 1
ATOM 3638 C C . SER B 1 129 ? -26.744 -64.718 -20.229 1.00 26.81 157 SER B C 1
ATOM 3639 O O . SER B 1 129 ? -25.612 -65.181 -20.408 1.00 21.88 157 SER B O 1
ATOM 3642 N N . THR B 1 130 ? -27.809 -65.087 -20.939 1.00 29.26 158 THR B N 1
ATOM 3643 C CA . THR B 1 130 ? -27.643 -66.018 -22.046 1.00 25.52 158 THR B CA 1
ATOM 3644 C C . THR B 1 130 ? -26.736 -65.424 -23.114 1.00 23.85 158 THR B C 1
ATOM 3645 O O . THR B 1 130 ? -25.845 -66.109 -23.628 1.00 25.77 158 THR B O 1
ATOM 3649 N N . GLU B 1 131 ? -26.925 -64.141 -23.442 1.00 22.45 159 GLU B N 1
ATOM 3650 C CA . GLU B 1 131 ? -26.099 -63.511 -24.468 1.00 23.29 159 GLU B CA 1
ATOM 3651 C C . GLU B 1 131 ? -24.638 -63.446 -24.038 1.00 22.70 159 GLU B C 1
ATOM 3652 O O . GLU B 1 131 ? -23.728 -63.667 -24.845 1.00 22.84 159 GLU B O 1
ATOM 3658 N N . ILE B 1 132 ? -24.390 -63.126 -22.770 1.00 17.85 160 ILE B N 1
ATOM 3659 C CA . ILE B 1 132 ? -23.019 -63.064 -22.283 1.00 15.21 160 ILE B CA 1
ATOM 3660 C C . ILE B 1 132 ? -22.386 -64.459 -22.282 1.00 14.84 160 ILE B C 1
ATOM 3661 O O . ILE B 1 132 ? -21.247 -64.646 -22.716 1.00 16.03 160 ILE B O 1
ATOM 3666 N N . ASN B 1 133 ? -23.106 -65.455 -21.780 1.00 18.00 161 ASN B N 1
ATOM 3667 C CA . ASN B 1 133 ? -22.571 -66.814 -21.802 1.00 16.75 161 ASN B CA 1
ATOM 3668 C C . ASN B 1 133 ? -22.321 -67.303 -23.227 1.00 16.52 161 ASN B C 1
ATOM 3669 O O . ASN B 1 133 ? -21.344 -68.023 -23.483 1.00 17.48 161 ASN B O 1
ATOM 3674 N N . GLN B 1 134 ? -23.189 -66.933 -24.169 1.00 16.31 162 GLN B N 1
ATOM 3675 C CA . GLN B 1 134 ? -22.970 -67.349 -25.550 1.00 14.91 162 GLN B CA 1
ATOM 3676 C C . GLN B 1 134 ? -21.715 -66.696 -26.128 1.00 18.03 162 GLN B C 1
ATOM 3677 O O . GLN B 1 134 ? -20.945 -67.343 -26.855 1.00 16.80 162 GLN B O 1
ATOM 3683 N N . LEU B 1 135 ? -21.496 -65.413 -25.828 1.00 14.95 163 LEU B N 1
ATOM 3684 C CA . LEU B 1 135 ? -20.275 -64.757 -26.295 1.00 16.91 163 LEU B CA 1
ATOM 3685 C C . LEU B 1 135 ? -19.030 -65.469 -25.790 1.00 16.06 163 LEU B C 1
ATOM 3686 O O . LEU B 1 135 ? -18.101 -65.746 -26.559 1.00 17.84 163 LEU B O 1
ATOM 3691 N N . ILE B 1 136 ? -18.981 -65.761 -24.493 1.00 13.51 164 ILE B N 1
ATOM 3692 C CA . ILE B 1 136 ? -17.788 -66.401 -23.943 1.00 13.22 164 ILE B CA 1
ATOM 3693 C C . ILE B 1 136 ? -17.639 -67.820 -24.480 1.00 18.83 164 ILE B C 1
ATOM 3694 O O . ILE B 1 136 ? -16.517 -68.281 -24.743 1.00 16.68 164 ILE B O 1
ATOM 3699 N N . ALA B 1 137 ? -18.761 -68.503 -24.720 1.00 15.88 165 ALA B N 1
ATOM 3700 C CA . ALA B 1 137 ? -18.706 -69.865 -25.245 1.00 18.47 165 ALA B CA 1
ATOM 3701 C C . ALA B 1 137 ? -18.053 -69.924 -26.625 1.00 20.51 165 ALA B C 1
ATOM 3702 O O . ALA B 1 137 ? -17.511 -70.964 -27.006 1.00 18.26 165 ALA B O 1
ATOM 3704 N N . GLY B 1 138 ? -18.095 -68.830 -27.386 1.00 17.89 166 GLY B N 1
ATOM 3705 C CA . GLY B 1 138 ? -17.431 -68.805 -28.678 1.00 20.39 166 GLY B CA 1
ATOM 3706 C C . GLY B 1 138 ? -15.915 -68.811 -28.607 1.00 20.41 166 GLY B C 1
ATOM 3707 O O . GLY B 1 138 ? -15.267 -69.054 -29.631 1.00 23.85 166 GLY B O 1
ATOM 3708 N N . VAL B 1 139 ? -15.339 -68.544 -27.436 1.00 17.19 167 VAL B N 1
ATOM 3709 C CA . VAL B 1 139 ? -13.889 -68.525 -27.300 1.00 19.08 167 VAL B CA 1
ATOM 3710 C C . VAL B 1 139 ? -13.389 -69.963 -27.406 1.00 17.62 167 VAL B C 1
ATOM 3711 O O . VAL B 1 139 ? -13.609 -70.765 -26.497 1.00 21.14 167 VAL B O 1
ATOM 3715 N N . ASN B 1 140 ? -12.679 -70.283 -28.492 1.00 16.87 168 ASN B N 1
ATOM 3716 C CA . ASN B 1 140 ? -12.131 -71.618 -28.702 1.00 17.79 168 ASN B CA 1
ATOM 3717 C C . ASN B 1 140 ? -10.603 -71.637 -28.697 1.00 18.10 168 ASN B C 1
ATOM 3718 O O . ASN B 1 140 ? -10.010 -72.683 -28.971 1.00 19.67 168 ASN B O 1
ATOM 3723 N N . PHE B 1 141 ? -9.952 -70.527 -28.336 1.00 17.39 169 PHE B N 1
ATOM 3724 C CA . PHE B 1 141 ? -8.546 -70.337 -28.677 1.00 17.89 169 PHE B CA 1
ATOM 3725 C C . PHE B 1 141 ? -7.624 -70.195 -27.475 1.00 18.67 169 PHE B C 1
ATOM 3726 O O . PHE B 1 141 ? -6.408 -70.016 -27.663 1.00 19.16 169 PHE B O 1
ATOM 3734 N N . CYS B 1 142 ? -8.149 -70.272 -26.258 1.00 17.51 170 CYS B N 1
ATOM 3735 C CA . CYS B 1 142 ? -7.328 -70.273 -25.055 1.00 20.35 170 CYS B CA 1
ATOM 3736 C C . CYS B 1 142 ? -8.112 -70.966 -23.953 1.00 15.68 170 CYS B C 1
ATOM 3737 O O . CYS B 1 142 ? -9.336 -71.101 -24.062 1.00 15.46 170 CYS B O 1
ATOM 3740 N N . PRO B 1 143 ? -7.445 -71.397 -22.876 1.00 16.61 171 PRO B N 1
ATOM 3741 C CA . PRO B 1 143 ? -8.181 -71.957 -21.734 1.00 18.13 171 PRO B CA 1
ATOM 3742 C C . PRO B 1 143 ? -9.103 -70.913 -21.129 1.00 18.95 171 PRO B C 1
ATOM 3743 O O . PRO B 1 143 ? -8.731 -69.751 -20.959 1.00 17.54 171 PRO B O 1
ATOM 3747 N N . VAL B 1 144 ? -10.322 -71.333 -20.803 1.00 16.59 172 VAL B N 1
ATOM 3748 C CA . VAL B 1 144 ? -11.336 -70.421 -20.288 1.00 16.73 172 VAL B CA 1
ATOM 3749 C C . VAL B 1 144 ? -12.004 -71.031 -19.067 1.00 16.85 172 VAL B C 1
ATOM 3750 O O . VAL B 1 144 ? -12.391 -72.203 -19.085 1.00 20.04 172 VAL B O 1
ATOM 3754 N N . LEU B 1 145 ? -12.153 -70.228 -18.016 1.00 12.76 173 LEU B N 1
ATOM 3755 C CA . LEU B 1 145 ? -12.992 -70.563 -16.872 1.00 15.35 173 LEU B CA 1
ATOM 3756 C C . LEU B 1 145 ? -14.028 -69.464 -16.665 1.00 15.29 173 LEU B C 1
ATOM 3757 O O . LEU B 1 145 ? -13.734 -68.279 -16.863 1.00 15.43 173 LEU B O 1
ATOM 3762 N N . GLN B 1 146 ? -15.241 -69.847 -16.248 1.00 12.83 174 GLN B N 1
ATOM 3763 C CA . GLN B 1 146 ? -16.260 -68.878 -15.836 1.00 15.19 174 GLN B CA 1
ATOM 3764 C C . GLN B 1 146 ? -16.576 -69.094 -14.366 1.00 16.16 174 GLN B C 1
ATOM 3765 O O . GLN B 1 146 ? -16.840 -70.232 -13.945 1.00 17.55 174 GLN B O 1
ATOM 3771 N N . VAL B 1 147 ? -16.521 -68.016 -13.593 1.00 13.25 175 VAL B N 1
ATOM 3772 C CA . VAL B 1 147 ? -16.908 -68.019 -12.187 1.00 16.01 175 VAL B CA 1
ATOM 3773 C C . VAL B 1 147 ? -17.979 -66.947 -12.000 1.00 13.10 175 VAL B C 1
ATOM 3774 O O . VAL B 1 147 ? -18.105 -66.014 -12.798 1.00 13.02 175 VAL B O 1
ATOM 3778 N N . PHE B 1 148 ? -18.757 -67.094 -10.923 1.00 14.58 176 PHE B N 1
ATOM 3779 C CA . PHE B 1 148 ? -19.962 -66.290 -10.716 1.00 16.57 176 PHE B CA 1
ATOM 3780 C C . PHE B 1 148 ? -19.991 -65.700 -9.309 1.00 17.77 176 PHE B C 1
ATOM 3781 O O . PHE B 1 148 ? -19.960 -66.438 -8.321 1.00 17.58 176 PHE B O 1
ATOM 3789 N N . PHE B 1 149 ? -20.081 -64.373 -9.218 1.00 15.17 177 PHE B N 1
ATOM 3790 C CA . PHE B 1 149 ? -20.162 -63.728 -7.912 1.00 15.62 177 PHE B CA 1
ATOM 3791 C C . PHE B 1 149 ? -21.424 -64.203 -7.185 1.00 16.49 177 PHE B C 1
ATOM 3792 O O . PHE B 1 149 ? -22.534 -64.021 -7.705 1.00 15.52 177 PHE B O 1
ATOM 3800 N N . PRO B 1 150 ? -21.312 -64.847 -6.024 1.00 16.04 178 PRO B N 1
ATOM 3801 C CA . PRO B 1 150 ? -22.477 -65.545 -5.467 1.00 18.36 178 PRO B CA 1
ATOM 3802 C C . PRO B 1 150 ? -23.356 -64.686 -4.577 1.00 18.36 178 PRO B C 1
ATOM 3803 O O . PRO B 1 150 ? -24.379 -65.181 -4.089 1.00 22.53 178 PRO B O 1
ATOM 3807 N N . PHE B 1 151 ? -23.004 -63.419 -4.376 1.00 18.08 179 PHE B N 1
ATOM 3808 C CA . PHE B 1 151 ? -23.839 -62.513 -3.602 1.00 16.51 179 PHE B CA 1
ATOM 3809 C C . PHE B 1 151 ? -24.372 -61.378 -4.470 1.00 17.93 179 PHE B C 1
ATOM 3810 O O . PHE B 1 151 ? -24.554 -60.259 -3.999 1.00 19.52 179 PHE B O 1
ATOM 3818 N N . SER B 1 152 ? -24.652 -61.661 -5.741 1.00 15.96 180 SER B N 1
ATOM 3819 C CA . SER B 1 152 ? -25.113 -60.622 -6.649 1.00 21.67 180 SER B CA 1
ATOM 3820 C C . SER B 1 152 ? -26.571 -60.266 -6.361 1.00 21.89 180 SER B C 1
ATOM 3821 O O . SER B 1 152 ? -27.334 -61.059 -5.807 1.00 21.04 180 SER B O 1
ATOM 3824 N N . ILE B 1 153 ? -26.960 -59.053 -6.763 1.00 17.66 181 ILE B N 1
ATOM 3825 C CA . ILE B 1 153 ? -28.345 -58.649 -6.548 1.00 17.70 181 ILE B CA 1
ATOM 3826 C C . ILE B 1 153 ? -29.312 -59.527 -7.335 1.00 23.60 181 ILE B C 1
ATOM 3827 O O . ILE B 1 153 ? -30.485 -59.649 -6.962 1.00 19.50 181 ILE B O 1
ATOM 3832 N N . GLN B 1 154 ? -28.848 -60.152 -8.421 1.00 23.13 182 GLN B N 1
ATOM 3833 C CA . GLN B 1 154 ? -29.718 -61.047 -9.183 1.00 25.24 182 GLN B CA 1
ATOM 3834 C C . GLN B 1 154 ? -30.164 -62.238 -8.338 1.00 25.81 182 GLN B C 1
ATOM 3835 O O . GLN B 1 154 ? -31.300 -62.716 -8.465 1.00 28.21 182 GLN B O 1
ATOM 3841 N N . LEU B 1 155 ? -29.274 -62.732 -7.471 1.00 22.47 183 LEU B N 1
ATOM 3842 C CA . LEU B 1 155 ? -29.543 -63.882 -6.616 1.00 25.32 183 LEU B CA 1
ATOM 3843 C C . LEU B 1 155 ? -30.276 -63.527 -5.326 1.00 24.06 183 LEU B C 1
ATOM 3844 O O . LEU B 1 155 ? -30.833 -64.426 -4.687 1.00 26.55 183 LEU B O 1
ATOM 3849 N N . TYR B 1 156 ? -30.272 -62.257 -4.917 1.00 24.01 184 TYR B N 1
ATOM 3850 C CA . TYR B 1 156 ? -30.905 -61.816 -3.670 1.00 22.92 184 TYR B CA 1
ATOM 3851 C C . TYR B 1 156 ? -31.831 -60.635 -3.939 1.00 25.67 184 TYR B C 1
ATOM 3852 O O . TYR B 1 156 ? -31.560 -59.502 -3.517 1.00 27.51 184 TYR B O 1
ATOM 3861 N N . PRO B 1 157 ? -32.954 -60.875 -4.626 1.00 28.51 185 PRO B N 1
ATOM 3862 C CA . PRO B 1 157 ? -33.836 -59.756 -4.995 1.00 36.32 185 PRO B CA 1
ATOM 3863 C C . PRO B 1 157 ? -34.489 -59.055 -3.816 1.00 41.55 185 PRO B C 1
ATOM 3864 O O . PRO B 1 157 ? -34.719 -57.843 -3.895 1.00 54.95 185 PRO B O 1
ATOM 3868 N N . ASN B 1 158 ? -34.809 -59.759 -2.732 1.00 31.16 186 ASN B N 1
ATOM 3869 C CA . ASN B 1 158 ? -35.711 -59.194 -1.732 1.00 35.17 186 ASN B CA 1
ATOM 3870 C C . ASN B 1 158 ? -35.062 -58.977 -0.371 1.00 24.16 186 ASN B C 1
ATOM 3871 O O . ASN B 1 158 ? -35.776 -58.758 0.621 1.00 25.11 186 ASN B O 1
ATOM 3876 N N . GLU B 1 159 ? -33.739 -59.024 -0.293 1.00 24.39 187 GLU B N 1
ATOM 3877 C CA . GLU B 1 159 ? -33.020 -58.899 0.967 1.00 22.35 187 GLU B CA 1
ATOM 3878 C C . GLU B 1 159 ? -31.603 -58.453 0.647 1.00 20.12 187 GLU B C 1
ATOM 3879 O O . GLU B 1 159 ? -31.131 -58.609 -0.482 1.00 23.87 187 GLU B O 1
ATOM 3885 N N . PHE B 1 160 ? -30.920 -57.924 1.663 1.00 20.62 188 PHE B N 1
ATOM 3886 C CA . PHE B 1 160 ? -29.496 -57.632 1.521 1.00 18.68 188 PHE B CA 1
ATOM 3887 C C . PHE B 1 160 ? -28.762 -58.872 0.997 1.00 20.44 188 PHE B C 1
ATOM 3888 O O . PHE B 1 160 ? -28.987 -59.979 1.503 1.00 24.05 188 PHE B O 1
ATOM 3896 N N . PRO B 1 161 ? -27.829 -58.730 0.029 1.00 17.18 189 PRO B N 1
ATOM 3897 C CA . PRO B 1 161 ? -27.270 -57.495 -0.537 1.00 18.88 189 PRO B CA 1
ATOM 3898 C C . PRO B 1 161 ? -28.079 -56.842 -1.667 1.00 19.03 189 PRO B C 1
ATOM 3899 O O . PRO B 1 161 ? -27.648 -55.824 -2.227 1.00 18.11 189 PRO B O 1
ATOM 3903 N N . GLY B 1 162 ? -29.246 -57.391 -1.992 1.00 21.64 190 GLY B N 1
ATOM 3904 C CA . GLY B 1 162 ? -30.225 -56.665 -2.778 1.00 17.37 190 GLY B CA 1
ATOM 3905 C C . GLY B 1 162 ? -30.879 -55.596 -1.923 1.00 20.38 190 GLY B C 1
ATOM 3906 O O . GLY B 1 162 ? -30.300 -55.101 -0.952 1.00 19.89 190 GLY B O 1
ATOM 3907 N N . SER B 1 163 ? -32.097 -55.229 -2.281 1.00 22.81 191 SER B N 1
ATOM 3908 C CA . SER B 1 163 ? -32.827 -54.207 -1.543 1.00 22.89 191 SER B CA 1
ATOM 3909 C C . SER B 1 163 ? -33.695 -54.888 -0.497 1.00 21.51 191 SER B C 1
ATOM 3910 O O . SER B 1 163 ? -34.550 -55.709 -0.839 1.00 27.96 191 SER B O 1
ATOM 3913 N N . ASP B 1 164 ? -33.468 -54.549 0.777 1.00 22.43 192 ASP B N 1
ATOM 3914 C CA . ASP B 1 164 ? -34.304 -55.001 1.874 1.00 22.76 192 ASP B CA 1
ATOM 3915 C C . ASP B 1 164 ? -35.416 -53.988 2.112 1.00 22.84 192 ASP B C 1
ATOM 3916 O O . ASP B 1 164 ? -35.191 -52.781 1.993 1.00 21.94 192 ASP B O 1
ATOM 3921 N N . PRO B 1 165 ? -36.609 -54.480 2.437 1.00 25.74 193 PRO B N 1
ATOM 3922 C CA . PRO B 1 165 ? -37.730 -53.572 2.713 1.00 30.89 193 PRO B CA 1
ATOM 3923 C C . PRO B 1 165 ? -37.481 -52.623 3.873 1.00 31.07 193 PRO B C 1
ATOM 3924 O O . PRO B 1 165 ? -38.103 -51.554 3.922 1.00 33.79 193 PRO B O 1
ATOM 3928 N N . ARG B 1 166 ? -36.590 -52.961 4.798 1.00 28.24 194 ARG B N 1
ATOM 3929 C CA . ARG B 1 166 ? -36.319 -52.102 5.944 1.00 34.81 194 ARG B CA 1
ATOM 3930 C C . ARG B 1 166 ? -35.225 -51.073 5.676 1.00 27.05 194 ARG B C 1
ATOM 3931 O O . ARG B 1 166 ? -34.924 -50.275 6.571 1.00 24.08 194 ARG B O 1
ATOM 3939 N N . ASP B 1 167 ? -34.636 -51.074 4.479 1.00 21.92 195 ASP B N 1
ATOM 3940 C CA . ASP B 1 167 ? -33.595 -50.107 4.134 1.00 18.94 195 ASP B CA 1
ATOM 3941 C C . ASP B 1 167 ? -34.109 -48.680 4.250 1.00 20.20 195 ASP B C 1
ATOM 3942 O O . ASP B 1 167 ? -35.254 -48.385 3.899 1.00 20.89 195 ASP B O 1
ATOM 3947 N N . CYS B 1 168 ? -33.237 -47.790 4.719 1.00 20.48 196 CYS B N 1
ATOM 3948 C CA . CYS B 1 168 ? -33.555 -46.368 4.769 1.00 18.75 196 CYS B CA 1
ATOM 3949 C C . CYS B 1 168 ? -33.618 -45.782 3.358 1.00 17.70 196 CYS B C 1
ATOM 3950 O O . CYS B 1 168 ? -32.766 -46.080 2.515 1.00 18.57 196 CYS B O 1
ATOM 3953 N N . PRO B 1 169 ? -34.608 -44.942 3.069 1.00 17.21 197 PRO B N 1
ATOM 3954 C CA . PRO B 1 169 ? -34.571 -44.153 1.828 1.00 20.22 197 PRO B CA 1
ATOM 3955 C C . PRO B 1 169 ? -33.266 -43.368 1.724 1.00 20.14 197 PRO B C 1
ATOM 3956 O O . PRO B 1 169 ? -32.736 -42.890 2.728 1.00 18.54 197 PRO B O 1
ATOM 3960 N N . ARG B 1 170 ? -32.763 -43.224 0.486 1.00 20.01 198 ARG B N 1
ATOM 3961 C CA . ARG B 1 170 ? -31.407 -42.711 0.262 1.00 17.72 198 ARG B CA 1
ATOM 3962 C C . ARG B 1 170 ? -31.170 -41.361 0.932 1.00 20.65 198 ARG B C 1
ATOM 3963 O O . ARG B 1 170 ? -30.111 -41.143 1.539 1.00 18.91 198 ARG B O 1
ATOM 3971 N N . ASP B 1 171 ? -32.126 -40.439 0.814 1.00 21.62 199 ASP B N 1
ATOM 3972 C CA . ASP B 1 171 ? -31.956 -39.057 1.244 1.00 18.96 199 ASP B CA 1
ATOM 3973 C C . ASP B 1 171 ? -32.675 -38.739 2.550 1.00 24.51 199 ASP B C 1
ATOM 3974 O O . ASP B 1 171 ? -32.808 -37.562 2.887 1.00 25.84 199 ASP B O 1
ATOM 3979 N N . LEU B 1 172 ? -33.160 -39.740 3.273 1.00 21.05 200 LEU B N 1
ATOM 3980 C CA . LEU B 1 172 ? -33.927 -39.459 4.483 1.00 19.18 200 LEU B CA 1
ATOM 3981 C C . LEU B 1 172 ? -33.017 -38.809 5.518 1.00 20.41 200 LEU B C 1
ATOM 3982 O O . LEU B 1 172 ? -31.928 -39.330 5.790 1.00 21.30 200 LEU B O 1
ATOM 3987 N N . PRO B 1 173 ? -33.408 -37.672 6.099 1.00 28.36 201 PRO B N 1
ATOM 3988 C CA . PRO B 1 173 ? -32.552 -37.028 7.101 1.00 27.84 201 PRO B CA 1
ATOM 3989 C C . PRO B 1 173 ? -32.311 -37.936 8.300 1.00 23.37 201 PRO B C 1
ATOM 3990 O O . PRO B 1 173 ? -33.171 -38.729 8.688 1.00 26.07 201 PRO B O 1
ATOM 3994 N N . LYS B 1 174 ? -31.127 -37.783 8.899 1.00 27.49 202 LYS B N 1
ATOM 3995 C CA . LYS B 1 174 ? -30.680 -38.673 9.970 1.00 25.95 202 LYS B CA 1
ATOM 3996 C C . LYS B 1 174 ? -31.703 -38.771 11.100 1.00 22.94 202 LYS B C 1
ATOM 3997 O O . LYS B 1 174 ? -32.017 -39.870 11.564 1.00 25.66 202 LYS B O 1
ATOM 4003 N N . ASN B 1 175 ? -32.236 -37.630 11.551 1.00 25.44 203 ASN B N 1
ATOM 4004 C CA . ASN B 1 175 ? -33.188 -37.649 12.660 1.00 32.38 203 ASN B CA 1
ATOM 4005 C C . ASN B 1 175 ? -34.440 -38.446 12.312 1.00 31.68 203 ASN B C 1
ATOM 4006 O O . ASN B 1 175 ? -34.939 -39.221 13.136 1.00 28.32 203 ASN B O 1
ATOM 4011 N N . ALA B 1 176 ? -34.965 -38.264 11.099 1.00 28.40 204 ALA B N 1
ATOM 4012 C CA . ALA B 1 176 ? -36.125 -39.043 10.675 1.00 24.11 204 ALA B CA 1
ATOM 4013 C C . ALA B 1 176 ? -35.769 -40.518 10.511 1.00 22.26 204 ALA B C 1
ATOM 4014 O O . ALA B 1 176 ? -36.563 -41.396 10.863 1.00 22.95 204 ALA B O 1
ATOM 4016 N N . ALA B 1 177 ? -34.580 -40.814 9.975 1.00 20.58 205 ALA B N 1
ATOM 4017 C CA . ALA B 1 177 ? -34.175 -42.209 9.848 1.00 19.70 205 ALA B CA 1
ATOM 4018 C C . ALA B 1 177 ? -34.074 -42.879 11.212 1.00 22.61 205 ALA B C 1
ATOM 4019 O O . ALA B 1 177 ? -34.481 -44.033 11.376 1.00 21.85 205 ALA B O 1
ATOM 4021 N N . LEU B 1 178 ? -33.545 -42.162 12.210 1.00 23.22 206 LEU B N 1
ATOM 4022 C CA . LEU B 1 178 ? -33.396 -42.751 13.534 1.00 24.09 206 LEU B CA 1
ATOM 4023 C C . LEU B 1 178 ? -34.751 -42.997 14.184 1.00 26.17 206 LEU B C 1
ATOM 4024 O O . LEU B 1 178 ? -34.965 -44.048 14.803 1.00 29.46 206 LEU B O 1
ATOM 4029 N N . LYS B 1 179 ? -35.678 -42.040 14.055 1.00 23.84 207 LYS B N 1
ATOM 4030 C CA . LYS B 1 179 ? -37.032 -42.253 14.557 1.00 23.93 207 LYS B CA 1
ATOM 4031 C C . LYS B 1 179 ? -37.737 -43.365 13.794 1.00 23.99 207 LYS B C 1
ATOM 4032 O O . LYS B 1 179 ? -38.550 -44.101 14.369 1.00 27.11 207 LYS B O 1
ATOM 4038 N N . LEU B 1 180 ? -37.455 -43.490 12.499 1.00 20.79 208 LEU B N 1
ATOM 4039 C CA . LEU B 1 180 ? -38.088 -44.538 11.707 1.00 23.69 208 LEU B CA 1
ATOM 4040 C C . LEU B 1 180 ? -37.587 -45.921 12.107 1.00 27.12 208 LEU B C 1
ATOM 4041 O O . LEU B 1 180 ? -38.341 -46.899 12.040 1.00 27.26 208 LEU B O 1
ATOM 4046 N N . GLY B 1 181 ? -36.334 -46.017 12.534 1.00 23.84 209 GLY B N 1
ATOM 4047 C CA . GLY B 1 181 ? -35.745 -47.309 12.828 1.00 26.15 209 GLY B CA 1
ATOM 4048 C C . GLY B 1 181 ? -35.433 -48.147 11.614 1.00 26.04 209 GLY B C 1
ATOM 4049 O O . GLY B 1 181 ? -35.350 -49.374 11.723 1.00 28.50 209 GLY B O 1
ATOM 4050 N N . CYS B 1 182 ? -35.261 -47.529 10.447 1.00 22.23 210 CYS B N 1
ATOM 4051 C CA . CYS B 1 182 ? -34.839 -48.309 9.292 1.00 20.66 210 CYS B CA 1
ATOM 4052 C C . CYS B 1 182 ? -33.437 -48.873 9.546 1.00 22.54 210 CYS B C 1
ATOM 4053 O O . CYS B 1 182 ? -32.669 -48.362 10.369 1.00 22.46 210 CYS B O 1
ATOM 4056 N N . ILE B 1 183 ? -33.126 -49.976 8.864 1.00 24.65 211 ILE B N 1
ATOM 4057 C CA . ILE B 1 183 ? -32.101 -50.885 9.384 1.00 22.37 211 ILE B CA 1
ATOM 4058 C C . ILE B 1 183 ? -30.724 -50.221 9.403 1.00 22.22 211 ILE B C 1
ATOM 4059 O O . ILE B 1 183 ? -29.941 -50.421 10.344 1.00 27.47 211 ILE B O 1
ATOM 4064 N N . ASN B 1 184 ? -30.403 -49.409 8.396 1.00 18.56 212 ASN B N 1
ATOM 4065 C CA . ASN B 1 184 ? -29.080 -48.798 8.325 1.00 19.79 212 ASN B CA 1
ATOM 4066 C C . ASN B 1 184 ? -29.075 -47.328 8.745 1.00 23.35 212 ASN B C 1
ATOM 4067 O O . ASN B 1 184 ? -28.170 -46.586 8.353 1.00 22.95 212 ASN B O 1
ATOM 4072 N N . ALA B 1 185 ? -30.034 -46.915 9.591 1.00 19.24 213 ALA B N 1
ATOM 4073 C CA . ALA B 1 185 ? -30.183 -45.507 9.963 1.00 17.69 213 ALA B CA 1
ATOM 4074 C C . ALA B 1 185 ? -28.915 -44.944 10.587 1.00 19.17 213 ALA B C 1
ATOM 4075 O O . ALA B 1 185 ? -28.583 -43.771 10.383 1.00 20.78 213 ALA B O 1
ATOM 4077 N N . GLU B 1 186 ? -28.206 -45.757 11.365 1.00 19.26 214 GLU B N 1
ATOM 4078 C CA . GLU B 1 186 ? -27.000 -45.280 12.024 1.00 23.58 214 GLU B CA 1
ATOM 4079 C C . GLU B 1 186 ? -25.791 -45.230 11.099 1.00 20.52 214 GLU B C 1
ATOM 4080 O O . GLU B 1 186 ? -24.743 -44.733 11.522 1.00 27.30 214 GLU B O 1
ATOM 4086 N N . TYR B 1 187 ? -25.900 -45.723 9.865 1.00 21.36 215 TYR B N 1
ATOM 4087 C CA . TYR B 1 187 ? -24.741 -45.912 8.989 1.00 20.78 215 TYR B CA 1
ATOM 4088 C C . TYR B 1 187 ? -24.962 -45.345 7.588 1.00 19.12 215 TYR B C 1
ATOM 4089 O O . TYR B 1 187 ? -24.818 -46.062 6.595 1.00 20.06 215 TYR B O 1
ATOM 4098 N N . PRO B 1 188 ? -25.267 -44.051 7.463 1.00 20.74 216 PRO B N 1
ATOM 4099 C CA . PRO B 1 188 ? -25.222 -43.420 6.139 1.00 21.95 216 PRO B CA 1
ATOM 4100 C C . PRO B 1 188 ? -23.778 -43.299 5.672 1.00 21.94 216 PRO B C 1
ATOM 4101 O O . PRO B 1 188 ? -22.839 -43.486 6.445 1.00 22.50 216 PRO B O 1
ATOM 4105 N N . ASP B 1 189 ? -23.595 -42.940 4.403 1.00 19.83 217 ASP B N 1
ATOM 4106 C CA . ASP B 1 189 ? -22.233 -42.638 3.972 1.00 16.88 217 ASP B CA 1
ATOM 4107 C C . ASP B 1 189 ? -21.843 -41.225 4.427 1.00 19.55 217 ASP B C 1
ATOM 4108 O O . ASP B 1 189 ? -22.613 -40.525 5.103 1.00 22.66 217 ASP B O 1
ATOM 4113 N N . SER B 1 190 ? -20.643 -40.789 4.030 1.00 19.27 218 SER B N 1
ATOM 4114 C CA A SER B 1 190 ? -20.081 -39.514 4.478 0.60 21.67 218 SER B CA 1
ATOM 4115 C CA B SER B 1 190 ? -20.119 -39.519 4.523 0.40 21.77 218 SER B CA 1
ATOM 4116 C C . SER B 1 190 ? -20.845 -38.312 3.945 1.00 24.63 218 SER B C 1
ATOM 4117 O O . SER B 1 190 ? -20.630 -37.195 4.431 1.00 26.70 218 SER B O 1
ATOM 4122 N N . PHE B 1 191 ? -21.677 -38.505 2.928 1.00 23.47 219 PHE B N 1
ATOM 4123 C CA . PHE B 1 191 ? -22.497 -37.452 2.350 1.00 22.94 219 PHE B CA 1
ATOM 4124 C C . PHE B 1 191 ? -23.928 -37.494 2.876 1.00 23.35 219 PHE B C 1
ATOM 4125 O O . PHE B 1 191 ? -24.775 -36.723 2.413 1.00 26.64 219 PHE B O 1
ATOM 4133 N N . GLY B 1 192 ? -24.212 -38.372 3.838 1.00 21.94 220 GLY B N 1
ATOM 4134 C CA . GLY B 1 192 ? -25.554 -38.502 4.376 1.00 21.09 220 GLY B CA 1
ATOM 4135 C C . GLY B 1 192 ? -26.493 -39.319 3.526 1.00 23.03 220 GLY B C 1
ATOM 4136 O O . GLY B 1 192 ? -27.714 -39.218 3.692 1.00 25.37 220 GLY B O 1
ATOM 4137 N N . HIS B 1 193 ? -25.970 -40.126 2.618 1.00 17.18 221 HIS B N 1
ATOM 4138 C CA . HIS B 1 193 ? -26.805 -40.938 1.750 1.00 20.14 221 HIS B CA 1
ATOM 4139 C C . HIS B 1 193 ? -26.812 -42.385 2.220 1.00 21.62 221 HIS B C 1
ATOM 4140 O O . HIS B 1 193 ? -25.770 -42.942 2.577 1.00 20.64 221 HIS B O 1
ATOM 4147 N N . TYR B 1 194 ? -27.996 -42.986 2.213 1.00 15.84 222 TYR B N 1
ATOM 4148 C CA . TYR B 1 194 ? -28.134 -44.381 2.600 1.00 14.92 222 TYR B CA 1
ATOM 4149 C C . TYR B 1 194 ? -28.012 -45.294 1.377 1.00 20.54 222 TYR B C 1
ATOM 4150 O O . TYR B 1 194 ? -28.204 -44.885 0.232 1.00 24.44 222 TYR B O 1
ATOM 4159 N N . ARG B 1 195 ? -27.687 -46.551 1.655 1.00 16.56 223 ARG B N 1
ATOM 4160 C CA . ARG B 1 195 ? -27.251 -47.512 0.649 1.00 14.79 223 ARG B CA 1
ATOM 4161 C C . ARG B 1 195 ? -28.262 -47.703 -0.485 1.00 14.44 223 ARG B C 1
ATOM 4162 O O . ARG B 1 195 ? -29.458 -47.908 -0.251 1.00 20.78 223 ARG B O 1
ATOM 4170 N N . GLU B 1 196 ? -27.768 -47.650 -1.721 1.00 18.02 224 GLU B N 1
ATOM 4171 C CA . GLU B 1 196 ? -28.506 -48.094 -2.899 1.00 19.35 224 GLU B CA 1
ATOM 4172 C C . GLU B 1 196 ? -27.866 -49.394 -3.369 1.00 16.05 224 GLU B C 1
ATOM 4173 O O . GLU B 1 196 ? -26.695 -49.396 -3.753 1.00 19.46 224 GLU B O 1
ATOM 4179 N N . ALA B 1 197 ? -28.636 -50.493 -3.326 1.00 20.01 225 ALA B N 1
ATOM 4180 C CA . ALA B 1 197 ? -28.062 -51.837 -3.404 1.00 20.31 225 ALA B CA 1
ATOM 4181 C C . ALA B 1 197 ? -27.221 -52.050 -4.655 1.00 18.60 225 ALA B C 1
ATOM 4182 O O . ALA B 1 197 ? -26.137 -52.636 -4.587 1.00 18.19 225 ALA B O 1
ATOM 4184 N N . LYS B 1 198 ? -27.701 -51.607 -5.811 1.00 24.02 226 LYS B N 1
ATOM 4185 C CA . LYS B 1 198 ? -26.964 -51.933 -7.024 1.00 21.07 226 LYS B CA 1
ATOM 4186 C C . LYS B 1 198 ? -25.625 -51.209 -7.094 1.00 17.23 226 LYS B C 1
ATOM 4187 O O . LYS B 1 198 ? -24.706 -51.698 -7.759 1.00 18.82 226 LYS B O 1
ATOM 4193 N N . PHE B 1 199 ? -25.487 -50.061 -6.411 1.00 19.79 227 PHE B N 1
ATOM 4194 C CA . PHE B 1 199 ? -24.230 -49.321 -6.427 1.00 16.50 227 PHE B CA 1
ATOM 4195 C C . PHE B 1 199 ? -23.144 -49.982 -5.587 1.00 16.09 227 PHE B C 1
ATOM 4196 O O . PHE B 1 199 ? -21.974 -49.604 -5.723 1.00 17.90 227 PHE B O 1
ATOM 4204 N N . SER B 1 200 ? -23.487 -50.952 -4.728 1.00 13.72 228 SER B N 1
ATOM 4205 C CA . SER B 1 200 ? -22.474 -51.619 -3.920 1.00 11.98 228 SER B CA 1
ATOM 4206 C C . SER B 1 200 ? -21.915 -52.866 -4.583 1.00 14.57 228 SER B C 1
ATOM 4207 O O . SER B 1 200 ? -20.965 -53.450 -4.057 1.00 15.67 228 SER B O 1
ATOM 4210 N N . GLN B 1 201 ? -22.482 -53.301 -5.710 1.00 13.85 229 GLN B N 1
ATOM 4211 C CA . GLN B 1 201 ? -22.160 -54.637 -6.195 1.00 13.60 229 GLN B CA 1
ATOM 4212 C C . GLN B 1 201 ? -20.765 -54.706 -6.805 1.00 14.36 229 GLN B C 1
ATOM 4213 O O . GLN B 1 201 ? -20.062 -55.706 -6.630 1.00 13.39 229 GLN B O 1
ATOM 4219 N N . THR B 1 202 ? -20.348 -53.662 -7.522 1.00 15.25 230 THR B N 1
ATOM 4220 C CA . THR B 1 202 ? -19.098 -53.755 -8.270 1.00 11.74 230 THR B CA 1
ATOM 4221 C C . THR B 1 202 ? -17.904 -53.908 -7.328 1.00 12.52 230 THR B C 1
ATOM 4222 O O . THR B 1 202 ? -17.003 -54.718 -7.584 1.00 14.40 230 THR B O 1
ATOM 4226 N N . LYS B 1 203 ? -17.906 -53.171 -6.211 1.00 11.63 231 LYS B N 1
ATOM 4227 C CA . LYS B 1 203 ? -16.805 -53.290 -5.252 1.00 11.42 231 LYS B CA 1
ATOM 4228 C C . LYS B 1 203 ? -16.834 -54.643 -4.546 1.00 13.88 231 LYS B C 1
ATOM 4229 O O . LYS B 1 203 ? -15.786 -55.251 -4.313 1.00 13.24 231 LYS B O 1
ATOM 4235 N N . HIS B 1 204 ? -18.017 -55.126 -4.170 1.00 12.71 232 HIS B N 1
ATOM 4236 C CA . HIS B 1 204 ? -18.107 -56.487 -3.634 1.00 11.82 232 HIS B CA 1
ATOM 4237 C C . HIS B 1 204 ? -17.515 -57.502 -4.601 1.00 12.61 232 HIS B C 1
ATOM 4238 O O . HIS B 1 204 ? -16.715 -58.357 -4.206 1.00 16.49 232 HIS B O 1
ATOM 4245 N N . HIS B 1 205 ? -17.951 -57.447 -5.858 1.00 14.59 233 HIS B N 1
ATOM 4246 C CA . HIS B 1 205 ? -17.523 -58.405 -6.872 1.00 14.32 233 HIS B CA 1
ATOM 4247 C C . HIS B 1 205 ? -16.011 -58.357 -7.038 1.00 17.31 233 HIS B C 1
ATOM 4248 O O . HIS B 1 205 ? -15.347 -59.401 -7.094 1.00 14.00 233 HIS B O 1
ATOM 4255 N N . TRP B 1 206 ? -15.447 -57.148 -7.059 1.00 10.63 234 TRP B N 1
ATOM 4256 C CA . TRP B 1 206 ? -14.005 -56.993 -7.253 1.00 12.66 234 TRP B CA 1
ATOM 4257 C C . TRP B 1 206 ? -13.222 -57.683 -6.136 1.00 14.44 234 TRP B C 1
ATOM 4258 O O . TRP B 1 206 ? -12.249 -58.406 -6.398 1.00 13.79 234 TRP B O 1
ATOM 4269 N N . TRP B 1 207 ? -13.629 -57.471 -4.874 1.00 13.30 235 TRP B N 1
ATOM 4270 C CA . TRP B 1 207 ? -12.884 -58.045 -3.759 1.00 12.61 235 TRP B CA 1
ATOM 4271 C C . TRP B 1 207 ? -13.145 -59.538 -3.651 1.00 13.73 235 TRP B C 1
ATOM 4272 O O . TRP B 1 207 ? -12.218 -60.315 -3.374 1.00 15.12 235 TRP B O 1
ATOM 4283 N N . TRP B 1 208 ? -14.401 -59.956 -3.875 1.00 13.95 236 TRP B N 1
ATOM 4284 C CA . TRP B 1 208 ? -14.720 -61.377 -3.853 1.00 13.35 236 TRP B CA 1
ATOM 4285 C C . TRP B 1 208 ? -13.880 -62.132 -4.874 1.00 13.64 236 TRP B C 1
ATOM 4286 O O . TRP B 1 208 ? -13.279 -63.165 -4.555 1.00 15.53 236 TRP B O 1
ATOM 4297 N N . LYS B 1 209 ? -13.787 -61.610 -6.099 1.00 13.45 237 LYS B N 1
ATOM 4298 C CA . LYS B 1 209 ? -13.114 -62.386 -7.132 1.00 14.48 237 LYS B CA 1
ATOM 4299 C C . LYS B 1 209 ? -11.607 -62.370 -6.952 1.00 16.91 237 LYS B C 1
ATOM 4300 O O . LYS B 1 209 ? -10.951 -63.345 -7.336 1.00 14.40 237 LYS B O 1
ATOM 4306 N N . LEU B 1 210 ? -11.061 -61.318 -6.324 1.00 14.23 238 LEU B N 1
ATOM 4307 C CA . LEU B 1 210 ? -9.639 -61.299 -5.988 1.00 14.48 238 LEU B CA 1
ATOM 4308 C C . LEU B 1 210 ? -9.302 -62.475 -5.087 1.00 17.55 238 LEU B C 1
ATOM 4309 O O . LEU B 1 210 ? -8.398 -63.266 -5.374 1.00 16.07 238 LEU B O 1
ATOM 4314 N N . HIS B 1 211 ? -10.081 -62.645 -4.021 1.00 16.01 239 HIS B N 1
ATOM 4315 C CA . HIS B 1 211 ? -9.862 -63.775 -3.135 1.00 18.16 239 HIS B CA 1
ATOM 4316 C C . HIS B 1 211 ? -10.186 -65.094 -3.827 1.00 17.67 239 HIS B C 1
ATOM 4317 O O . HIS B 1 211 ? -9.493 -66.089 -3.609 1.00 19.12 239 HIS B O 1
ATOM 4324 N N . PHE B 1 212 ? -11.219 -65.124 -4.675 1.00 15.98 240 PHE B N 1
ATOM 4325 C CA . PHE B 1 212 ? -11.634 -66.399 -5.257 1.00 14.38 240 PHE B CA 1
ATOM 4326 C C . PHE B 1 212 ? -10.574 -66.944 -6.202 1.00 14.20 240 PHE B C 1
ATOM 4327 O O . PHE B 1 212 ? -10.263 -68.139 -6.173 1.00 15.50 240 PHE B O 1
ATOM 4335 N N . VAL B 1 213 ? -9.991 -66.088 -7.037 1.00 15.82 241 VAL B N 1
ATOM 4336 C CA . VAL B 1 213 ? -9.032 -66.625 -7.995 1.00 17.81 241 VAL B CA 1
ATOM 4337 C C . VAL B 1 213 ? -7.736 -67.015 -7.297 1.00 17.18 241 VAL B C 1
ATOM 4338 O O . VAL B 1 213 ? -7.131 -68.042 -7.626 1.00 17.86 241 VAL B O 1
ATOM 4342 N N . TRP B 1 214 ? -7.294 -66.230 -6.313 1.00 13.72 242 TRP B N 1
ATOM 4343 C CA . TRP B 1 214 ? -6.043 -66.564 -5.644 1.00 16.59 242 TRP B CA 1
ATOM 4344 C C . TRP B 1 214 ? -6.185 -67.700 -4.629 1.00 19.41 242 TRP B C 1
ATOM 4345 O O . TRP B 1 214 ? -5.176 -68.321 -4.283 1.00 20.52 242 TRP B O 1
ATOM 4356 N N . GLU B 1 215 ? -7.395 -67.971 -4.107 1.00 17.43 243 GLU B N 1
ATOM 4357 C CA . GLU B 1 215 ? -7.520 -68.946 -3.026 1.00 19.86 243 GLU B CA 1
ATOM 4358 C C . GLU B 1 215 ? -8.534 -70.068 -3.244 1.00 22.79 243 GLU B C 1
ATOM 4359 O O . GLU B 1 215 ? -8.467 -71.066 -2.515 1.00 23.51 243 GLU B O 1
ATOM 4365 N N . ARG B 1 216 ? -9.446 -69.966 -4.211 1.00 21.31 244 ARG B N 1
ATOM 4366 C CA . ARG B 1 216 ? -10.492 -70.972 -4.377 1.00 21.98 244 ARG B CA 1
ATOM 4367 C C . ARG B 1 216 ? -10.534 -71.616 -5.760 1.00 21.35 244 ARG B C 1
ATOM 4368 O O . ARG B 1 216 ? -11.326 -72.542 -5.969 1.00 24.41 244 ARG B O 1
ATOM 4376 N N . VAL B 1 217 ? -9.709 -71.176 -6.704 1.00 20.21 245 VAL B N 1
ATOM 4377 C CA . VAL B 1 217 ? -9.668 -71.789 -8.026 1.00 19.83 245 VAL B CA 1
ATOM 4378 C C . VAL B 1 217 ? -8.603 -72.881 -7.993 1.00 21.06 245 VAL B C 1
ATOM 4379 O O . VAL B 1 217 ? -7.427 -72.601 -7.734 1.00 21.14 245 VAL B O 1
ATOM 4383 N N . LYS B 1 218 ? -9.025 -74.133 -8.231 1.00 22.26 246 LYS B N 1
ATOM 4384 C CA . LYS B 1 218 ? -8.178 -75.291 -7.952 1.00 24.02 246 LYS B CA 1
ATOM 4385 C C . LYS B 1 218 ? -6.896 -75.279 -8.780 1.00 23.75 246 LYS B C 1
ATOM 4386 O O . LYS B 1 218 ? -5.814 -75.585 -8.263 1.00 24.83 246 LYS B O 1
ATOM 4392 N N . ILE B 1 219 ? -6.995 -74.941 -10.068 1.00 23.17 247 ILE B N 1
ATOM 4393 C CA . ILE B 1 219 ? -5.811 -75.012 -10.918 1.00 24.41 247 ILE B CA 1
ATOM 4394 C C . ILE B 1 219 ? -4.827 -73.889 -10.643 1.00 26.45 247 ILE B C 1
ATOM 4395 O O . ILE B 1 219 ? -3.686 -73.958 -11.113 1.00 26.52 247 ILE B O 1
ATOM 4400 N N . LEU B 1 220 ? -5.223 -72.883 -9.864 1.00 22.44 248 LEU B N 1
ATOM 4401 C CA . LEU B 1 220 ? -4.329 -71.815 -9.443 1.00 20.24 248 LEU B CA 1
ATOM 4402 C C . LEU B 1 220 ? -3.666 -72.090 -8.096 1.00 21.64 248 LEU B C 1
ATOM 4403 O O . LEU B 1 220 ? -2.992 -71.206 -7.559 1.00 21.46 248 LEU B O 1
ATOM 4408 N N . ARG B 1 221 ? -3.839 -73.280 -7.528 1.00 23.25 249 ARG B N 1
ATOM 4409 C CA . ARG B 1 221 ? -3.189 -73.578 -6.257 1.00 28.57 249 ARG B CA 1
ATOM 4410 C C . ARG B 1 221 ? -1.675 -73.428 -6.381 1.00 25.69 249 ARG B C 1
ATOM 4411 O O . ARG B 1 221 ? -1.061 -73.938 -7.324 1.00 29.51 249 ARG B O 1
ATOM 4419 N N . ASP B 1 222 ? -1.080 -72.700 -5.434 1.00 27.34 250 ASP B N 1
ATOM 4420 C CA . ASP B 1 222 ? 0.359 -72.458 -5.345 1.00 30.75 250 ASP B CA 1
ATOM 4421 C C . ASP B 1 222 ? 0.908 -71.645 -6.520 1.00 25.20 250 ASP B C 1
ATOM 4422 O O . ASP B 1 222 ? 2.131 -71.554 -6.682 1.00 31.61 250 ASP B O 1
ATOM 4427 N N . TYR B 1 223 ? 0.041 -71.049 -7.331 1.00 23.34 251 TYR B N 1
ATOM 4428 C CA . TYR B 1 223 ? 0.475 -70.261 -8.479 1.00 25.52 251 TYR B CA 1
ATOM 4429 C C . TYR B 1 223 ? 1.371 -69.107 -8.044 1.00 24.43 251 TYR B C 1
ATOM 4430 O O . TYR B 1 223 ? 1.048 -68.380 -7.101 1.00 23.86 251 TYR B O 1
ATOM 4439 N N . ALA B 1 224 ? 2.515 -68.943 -8.729 1.00 24.07 252 ALA B N 1
ATOM 4440 C CA . ALA B 1 224 ? 3.419 -67.834 -8.437 1.00 24.17 252 ALA B CA 1
ATOM 4441 C C . ALA B 1 224 ? 3.820 -67.083 -9.703 1.00 22.47 252 ALA B C 1
ATOM 4442 O O . ALA B 1 224 ? 4.950 -66.591 -9.812 1.00 25.09 252 ALA B O 1
ATOM 4444 N N . GLY B 1 225 ? 2.924 -67.016 -10.674 1.00 20.60 253 GLY B N 1
ATOM 4445 C CA . GLY B 1 225 ? 3.025 -66.061 -11.756 1.00 19.74 253 GLY B CA 1
ATOM 4446 C C . GLY B 1 225 ? 2.276 -64.792 -11.403 1.00 18.71 253 GLY B C 1
ATOM 4447 O O . GLY B 1 225 ? 2.047 -64.473 -10.234 1.00 21.06 253 GLY B O 1
ATOM 4448 N N . LEU B 1 226 ? 1.855 -64.076 -12.428 1.00 17.77 254 LEU B N 1
ATOM 4449 C CA . LEU B 1 226 ? 1.064 -62.877 -12.204 1.00 16.99 254 LEU B CA 1
ATOM 4450 C C . LEU B 1 226 ? -0.357 -63.077 -12.704 1.00 15.97 254 LEU B C 1
ATOM 4451 O O . LEU B 1 226 ? -0.618 -63.898 -13.587 1.00 16.87 254 LEU B O 1
ATOM 4456 N N . ILE B 1 227 ? -1.280 -62.323 -12.119 1.00 15.55 255 ILE B N 1
ATOM 4457 C CA . ILE B 1 227 ? -2.673 -62.338 -12.545 1.00 14.61 255 ILE B CA 1
ATOM 4458 C C . ILE B 1 227 ? -3.052 -60.913 -12.929 1.00 14.35 255 ILE B C 1
ATOM 4459 O O . ILE B 1 227 ? -2.921 -59.988 -12.118 1.00 16.02 255 ILE B O 1
ATOM 4464 N N . LEU B 1 228 ? -3.528 -60.750 -14.165 1.00 14.61 256 LEU B N 1
ATOM 4465 C CA . LEU B 1 228 ? -3.843 -59.456 -14.751 1.00 13.90 256 LEU B CA 1
ATOM 4466 C C . LEU B 1 228 ? -5.353 -59.251 -14.698 1.00 16.86 256 LEU B C 1
ATOM 4467 O O . LEU B 1 228 ? -6.104 -60.028 -15.299 1.00 16.54 256 LEU B O 1
ATOM 4472 N N . PHE B 1 229 ? -5.786 -58.200 -14.004 1.00 13.87 257 PHE B N 1
ATOM 4473 C CA . PHE B 1 229 ? -7.201 -57.916 -13.774 1.00 13.80 257 PHE B CA 1
ATOM 4474 C C . PHE B 1 229 ? -7.678 -56.883 -14.782 1.00 20.23 257 PHE B C 1
ATOM 4475 O O . PHE B 1 229 ? -7.103 -55.792 -14.885 1.00 15.82 257 PHE B O 1
ATOM 4483 N N . LEU B 1 230 ? -8.733 -57.235 -15.516 1.00 16.83 258 LEU B N 1
ATOM 4484 C CA . LEU B 1 230 ? -9.244 -56.474 -16.647 1.00 14.19 258 LEU B CA 1
ATOM 4485 C C . LEU B 1 230 ? -10.745 -56.292 -16.513 1.00 14.46 258 LEU B C 1
ATOM 4486 O O . LEU B 1 230 ? -11.402 -56.925 -15.687 1.00 15.20 258 LEU B O 1
ATOM 4491 N N . GLU B 1 231 ? -11.296 -55.473 -17.395 1.00 19.18 259 GLU B N 1
ATOM 4492 C CA . GLU B 1 231 ? -12.716 -55.167 -17.405 1.00 18.52 259 GLU B CA 1
ATOM 4493 C C . GLU B 1 231 ? -13.296 -55.544 -18.756 1.00 15.78 259 GLU B C 1
ATOM 4494 O O . GLU B 1 231 ? -12.560 -55.710 -19.728 1.00 16.01 259 GLU B O 1
ATOM 4500 N N . GLU B 1 232 ? -14.631 -55.627 -18.820 1.00 18.66 260 GLU B N 1
ATOM 4501 C CA . GLU B 1 232 ? -15.280 -56.078 -20.044 1.00 21.12 260 GLU B CA 1
ATOM 4502 C C . GLU B 1 232 ? -15.146 -55.078 -21.182 1.00 21.27 260 GLU B C 1
ATOM 4503 O O . GLU B 1 232 ? -15.353 -55.451 -22.343 1.00 20.82 260 GLU B O 1
ATOM 4509 N N . ASP B 1 233 ? -14.817 -53.818 -20.884 1.00 18.32 261 ASP B N 1
ATOM 4510 C CA . ASP B 1 233 ? -14.707 -52.793 -21.916 1.00 19.63 261 ASP B CA 1
ATOM 4511 C C . ASP B 1 233 ? -13.253 -52.398 -22.162 1.00 20.84 261 ASP B C 1
ATOM 4512 O O . ASP B 1 233 ? -12.967 -51.258 -22.535 1.00 20.85 261 ASP B O 1
ATOM 4517 N N . HIS B 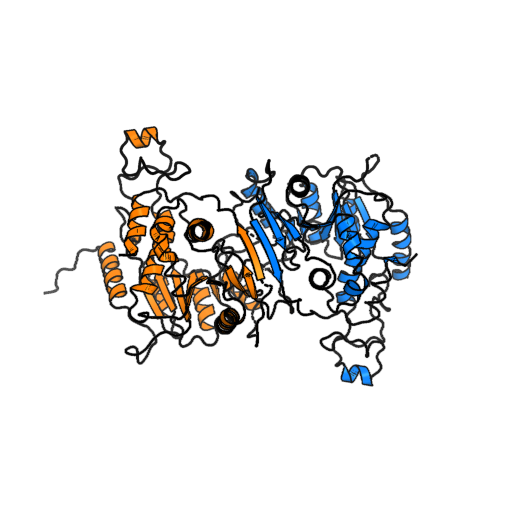1 234 ? -12.337 -53.328 -21.956 1.00 18.22 262 HIS B N 1
ATOM 4518 C CA . HIS B 1 234 ? -10.946 -53.168 -22.370 1.00 18.21 262 HIS B CA 1
ATOM 4519 C C . HIS B 1 234 ? -10.710 -53.857 -23.701 1.00 18.16 262 HIS B C 1
ATOM 4520 O O . HIS B 1 234 ? -11.441 -54.766 -24.100 1.00 20.02 262 HIS B O 1
ATOM 4527 N N . TYR B 1 235 ? -9.654 -53.417 -24.379 1.00 18.79 263 TYR B N 1
ATOM 4528 C CA . TYR B 1 235 ? -9.231 -53.983 -25.650 1.00 19.02 263 TYR B CA 1
ATOM 4529 C C . TYR B 1 235 ? -7.722 -54.119 -25.573 1.00 18.83 263 TYR B C 1
ATOM 4530 O O . TYR B 1 235 ? -7.031 -53.126 -25.332 1.00 19.60 263 TYR B O 1
ATOM 4539 N N . LEU B 1 236 ? -7.214 -55.346 -25.734 1.00 18.01 264 LEU B N 1
ATOM 4540 C CA . LEU B 1 236 ? -5.783 -55.629 -25.621 1.00 17.93 264 LEU B CA 1
ATOM 4541 C C . LEU B 1 236 ? -5.070 -55.467 -26.962 1.00 19.13 264 LEU B C 1
ATOM 4542 O O . LEU B 1 236 ? -5.565 -55.901 -28.009 1.00 20.22 264 LEU B O 1
ATOM 4547 N N . ALA B 1 237 ? -3.910 -54.812 -26.929 1.00 19.90 265 ALA B N 1
ATOM 4548 C CA . ALA B 1 237 ? -3.049 -54.761 -28.099 1.00 21.16 265 ALA B CA 1
ATOM 4549 C C . ALA B 1 237 ? -2.533 -56.163 -28.428 1.00 20.68 265 ALA B C 1
ATOM 4550 O O . ALA B 1 237 ? -2.354 -56.991 -27.535 1.00 19.56 265 ALA B O 1
ATOM 4552 N N . PRO B 1 238 ? -2.269 -56.454 -29.707 1.00 21.77 266 PRO B N 1
ATOM 4553 C CA . PRO B 1 238 ? -1.878 -57.824 -30.065 1.00 23.76 266 PRO B CA 1
ATOM 4554 C C . PRO B 1 238 ? -0.545 -58.261 -29.484 1.00 22.15 266 PRO B C 1
ATOM 4555 O O . PRO B 1 238 ? -0.324 -59.471 -29.350 1.00 21.16 266 PRO B O 1
ATOM 4559 N N . ASP B 1 239 ? 0.339 -57.336 -29.100 1.00 22.14 267 ASP B N 1
ATOM 4560 C CA . ASP B 1 239 ? 1.601 -57.721 -28.484 1.00 22.29 267 ASP B CA 1
ATOM 4561 C C . ASP B 1 239 ? 1.575 -57.593 -26.962 1.00 22.68 267 ASP B C 1
ATOM 4562 O O . ASP B 1 239 ? 2.636 -57.564 -26.340 1.00 21.49 267 ASP B O 1
ATOM 4567 N N . PHE B 1 240 ? 0.388 -57.569 -26.342 1.00 19.87 268 PHE B N 1
ATOM 4568 C CA . PHE B 1 240 ? 0.341 -57.308 -24.903 1.00 19.03 268 PHE B CA 1
ATOM 4569 C C . PHE B 1 240 ? 1.065 -58.384 -24.105 1.00 20.63 268 PHE B C 1
ATOM 4570 O O . PHE B 1 240 ? 1.649 -58.088 -23.055 1.00 21.26 268 PHE B O 1
ATOM 4578 N N . TYR B 1 241 ? 1.017 -59.635 -24.558 1.00 20.27 269 TYR B N 1
ATOM 4579 C CA . TYR B 1 241 ? 1.654 -60.690 -23.779 1.00 19.39 269 TYR B CA 1
ATOM 4580 C C . TYR B 1 241 ? 3.161 -60.648 -23.958 1.00 23.26 269 TYR B C 1
ATOM 4581 O O . TYR B 1 241 ? 3.917 -60.783 -22.988 1.00 22.66 269 TYR B O 1
ATOM 4590 N N . HIS B 1 242 ? 3.600 -60.435 -25.193 1.00 20.76 270 HIS B N 1
ATOM 4591 C CA . HIS B 1 242 ? 5.016 -60.218 -25.470 1.00 22.29 270 HIS B CA 1
ATOM 4592 C C . HIS B 1 242 ? 5.566 -59.084 -24.612 1.00 23.00 270 HIS B C 1
ATOM 4593 O O . HIS B 1 242 ? 6.645 -59.199 -24.012 1.00 27.32 270 HIS B O 1
ATOM 4600 N N . VAL B 1 243 ? 4.828 -57.978 -24.539 1.00 24.05 271 VAL B N 1
ATOM 4601 C CA . VAL B 1 243 ? 5.295 -56.828 -23.777 1.00 24.52 271 VAL B CA 1
ATOM 4602 C C . VAL B 1 243 ? 5.269 -57.123 -22.283 1.00 22.21 271 VAL B C 1
ATOM 4603 O O . VAL B 1 243 ? 6.223 -56.795 -21.567 1.00 26.37 271 VAL B O 1
ATOM 4607 N N . PHE B 1 244 ? 4.197 -57.759 -21.791 1.00 20.31 272 PHE B N 1
ATOM 4608 C CA . PHE B 1 244 ? 4.130 -58.118 -20.375 1.00 21.09 272 PHE B CA 1
ATOM 4609 C C . PHE B 1 244 ? 5.354 -58.918 -19.941 1.00 26.21 272 PHE B C 1
ATOM 4610 O O . PHE B 1 244 ? 5.937 -58.657 -18.881 1.00 23.17 272 PHE B O 1
ATOM 4618 N N . LYS B 1 245 ? 5.745 -59.912 -20.746 1.00 26.17 273 LYS B N 1
ATOM 4619 C CA . LYS B 1 245 ? 6.883 -60.757 -20.392 1.00 27.52 273 LYS B CA 1
ATOM 4620 C C . LYS B 1 245 ? 8.172 -59.949 -20.293 1.00 27.72 273 LYS B C 1
ATOM 4621 O O . LYS B 1 245 ? 8.968 -60.141 -19.363 1.00 31.00 273 LYS B O 1
ATOM 4627 N N . LYS B 1 246 ? 8.390 -59.026 -21.231 1.00 25.53 274 LYS B N 1
ATOM 4628 C CA . LYS B 1 246 ? 9.585 -58.189 -21.164 1.00 25.86 274 LYS B CA 1
ATOM 4629 C C . LYS B 1 246 ? 9.488 -57.142 -20.051 1.00 25.77 274 LYS B C 1
ATOM 4630 O O . LYS B 1 246 ? 10.507 -56.759 -19.472 1.00 27.12 274 LYS B O 1
ATOM 4636 N N . MET B 1 247 ? 8.279 -56.682 -19.715 1.00 24.39 275 MET B N 1
ATOM 4637 C CA . MET B 1 247 ? 8.157 -55.753 -18.598 1.00 24.48 275 MET B CA 1
ATOM 4638 C C . MET B 1 247 ? 8.499 -56.427 -17.282 1.00 28.49 275 MET B C 1
ATOM 4639 O O . MET B 1 247 ? 9.078 -55.801 -16.387 1.00 26.26 275 MET B O 1
ATOM 4644 N N . TRP B 1 248 ? 8.112 -57.689 -17.128 1.00 23.46 276 TRP B N 1
ATOM 4645 C CA . TRP B 1 248 ? 8.380 -58.362 -15.867 1.00 26.19 276 TRP B CA 1
ATOM 4646 C C . TRP B 1 248 ? 9.858 -58.667 -15.733 1.00 30.37 276 TRP B C 1
ATOM 4647 O O . TRP B 1 248 ? 10.433 -58.557 -14.640 1.00 27.94 276 TRP B O 1
ATOM 4658 N N . LYS B 1 249 ? 10.496 -59.031 -16.845 1.00 33.83 277 LYS B N 1
ATOM 4659 C CA . LYS B 1 249 ? 11.945 -59.160 -16.843 1.00 28.17 277 LYS B CA 1
ATOM 4660 C C . LYS B 1 249 ? 12.610 -57.841 -16.476 1.00 29.43 277 LYS B C 1
ATOM 4661 O O . LYS B 1 249 ? 13.575 -57.821 -15.710 1.00 32.44 277 LYS B O 1
ATOM 4667 N N . LEU B 1 250 ? 12.117 -56.727 -17.021 1.00 29.08 278 LEU B N 1
ATOM 4668 C CA . LEU B 1 250 ? 12.687 -55.432 -16.661 1.00 30.49 278 LEU B CA 1
ATOM 4669 C C . LEU B 1 250 ? 12.474 -55.127 -15.181 1.00 31.18 278 LEU B C 1
ATOM 4670 O O . LEU B 1 250 ? 13.318 -54.478 -14.557 1.00 32.08 278 LEU B O 1
ATOM 4675 N N . LYS B 1 251 ? 11.369 -55.609 -14.597 1.00 30.63 279 LYS B N 1
ATOM 4676 C CA . LYS B 1 251 ? 11.151 -55.451 -13.157 1.00 28.67 279 LYS B CA 1
ATOM 4677 C C . LYS B 1 251 ? 12.224 -56.185 -12.357 1.00 30.06 279 LYS B C 1
ATOM 4678 O O . LYS B 1 251 ? 12.829 -55.621 -11.435 1.00 34.82 279 LYS B O 1
ATOM 4684 N N . GLN B 1 252 ? 12.479 -57.449 -12.705 1.00 31.22 280 GLN B N 1
ATOM 4685 C CA . GLN B 1 252 ? 13.562 -58.195 -12.067 1.00 38.23 280 GLN B CA 1
ATOM 4686 C C . GLN B 1 252 ? 14.902 -57.492 -12.231 1.00 34.44 280 GLN B C 1
ATOM 4687 O O . GLN B 1 252 ? 15.733 -57.510 -11.319 1.00 37.29 280 GLN B O 1
ATOM 4693 N N . GLN B 1 253 ? 15.136 -56.877 -13.391 1.00 34.90 281 GLN B N 1
ATOM 4694 C CA . GLN B 1 253 ? 16.458 -56.329 -13.693 1.00 37.92 281 GLN B CA 1
ATOM 4695 C C . GLN B 1 253 ? 16.669 -54.966 -13.055 1.00 41.00 281 GLN B C 1
ATOM 4696 O O . GLN B 1 253 ? 17.747 -54.686 -12.513 1.00 39.81 281 GLN B O 1
ATOM 4702 N N . GLU B 1 254 ? 15.660 -54.102 -13.125 1.00 36.31 282 GLU B N 1
ATOM 4703 C CA . GLU B 1 254 ? 15.869 -52.691 -12.874 1.00 37.67 282 GLU B CA 1
ATOM 4704 C C . GLU B 1 254 ? 14.902 -52.075 -11.881 1.00 36.83 282 GLU B C 1
ATOM 4705 O O . GLU B 1 254 ? 15.086 -50.906 -11.536 1.00 38.24 282 GLU B O 1
ATOM 4711 N N . CYS B 1 255 ? 13.887 -52.792 -11.412 1.00 34.83 283 CYS B N 1
ATOM 4712 C CA . CYS B 1 255 ? 12.887 -52.192 -10.526 1.00 34.12 283 CYS B CA 1
ATOM 4713 C C . CYS B 1 255 ? 12.460 -53.149 -9.419 1.00 33.27 283 CYS B C 1
ATOM 4714 O O . CYS B 1 255 ? 11.300 -53.587 -9.361 1.00 31.36 283 CYS B O 1
ATOM 4717 N N . PRO B 1 256 ? 13.363 -53.436 -8.474 1.00 34.91 284 PRO B N 1
ATOM 4718 C CA . PRO B 1 256 ? 12.957 -54.191 -7.279 1.00 37.64 284 PRO B CA 1
ATOM 4719 C C . PRO B 1 256 ? 11.859 -53.497 -6.487 1.00 33.92 284 PRO B C 1
ATOM 4720 O O . PRO B 1 256 ? 11.054 -54.171 -5.831 1.00 32.86 284 PRO B O 1
ATOM 4724 N N . GLU B 1 257 ? 11.798 -52.166 -6.548 1.00 34.77 285 GLU B N 1
ATOM 4725 C CA . GLU B 1 257 ? 10.783 -51.416 -5.822 1.00 34.55 285 GLU B CA 1
ATOM 4726 C C . GLU B 1 257 ? 9.430 -51.383 -6.535 1.00 32.35 285 GLU B C 1
ATOM 4727 O O . GLU B 1 257 ? 8.457 -50.896 -5.948 1.00 32.06 285 GLU B O 1
ATOM 4733 N N . CYS B 1 258 ? 9.330 -51.894 -7.765 1.00 30.99 286 CYS B N 1
ATOM 4734 C CA . CYS B 1 258 ? 8.053 -51.919 -8.474 1.00 29.06 286 CYS B CA 1
ATOM 4735 C C . CYS B 1 258 ? 7.192 -53.065 -7.943 1.00 31.05 286 CYS B C 1
ATOM 4736 O O . CYS B 1 258 ? 7.640 -54.213 -7.877 1.00 36.00 286 CYS B O 1
ATOM 4739 N N . ASP B 1 259 ? 5.953 -52.751 -7.561 1.00 26.68 287 ASP B N 1
ATOM 4740 C CA . ASP B 1 259 ? 5.070 -53.711 -6.908 1.00 25.54 287 ASP B CA 1
ATOM 4741 C C . ASP B 1 259 ? 4.095 -54.374 -7.865 1.00 23.93 287 ASP B C 1
ATOM 4742 O O . ASP B 1 259 ? 3.782 -55.560 -7.710 1.00 26.91 287 ASP B O 1
ATOM 4747 N N . VAL B 1 260 ? 3.597 -53.635 -8.853 1.00 23.12 288 VAL B N 1
ATOM 4748 C CA . VAL B 1 260 ? 2.574 -54.140 -9.762 1.00 21.49 288 VAL B CA 1
ATOM 4749 C C . VAL B 1 260 ? 2.876 -53.652 -11.172 1.00 21.48 288 VAL B C 1
ATOM 4750 O O . VAL B 1 260 ? 3.710 -52.769 -11.388 1.00 22.77 288 VAL B O 1
ATOM 4754 N N . LEU B 1 261 ? 2.176 -54.239 -12.139 1.00 20.21 289 LEU B N 1
ATOM 4755 C CA . LEU B 1 261 ? 2.301 -53.856 -13.537 1.00 20.22 289 LEU B CA 1
ATOM 4756 C C . LEU B 1 261 ? 0.954 -53.372 -14.060 1.00 21.12 289 LEU B C 1
ATOM 4757 O O . LEU B 1 261 ? -0.109 -53.756 -13.551 1.00 19.38 289 LEU B O 1
ATOM 4762 N N . SER B 1 262 ? 1.003 -52.507 -15.074 1.00 20.20 290 SER B N 1
ATOM 4763 C CA . SER B 1 262 ? -0.189 -52.033 -15.770 1.00 19.89 290 SER B CA 1
ATOM 4764 C C . SER B 1 262 ? 0.109 -52.050 -17.262 1.00 22.18 290 SER B C 1
ATOM 4765 O O . SER B 1 262 ? 1.268 -52.027 -17.665 1.00 20.83 290 SER B O 1
ATOM 4768 N N . LEU B 1 263 ? -0.941 -52.086 -18.088 1.00 23.85 291 LEU B N 1
ATOM 4769 C CA . LEU B 1 263 ? -0.736 -52.131 -19.536 1.00 22.36 291 LEU B CA 1
ATOM 4770 C C . LEU B 1 263 ? -0.911 -50.782 -20.219 1.00 26.23 291 LEU B C 1
ATOM 4771 O O . LEU B 1 263 ? -0.638 -50.676 -21.421 1.00 23.96 291 LEU B O 1
ATOM 4776 N N . GLY B 1 264 ? -1.336 -49.748 -19.499 1.00 23.13 292 GLY B N 1
ATOM 4777 C CA . GLY B 1 264 ? -1.497 -48.443 -20.113 1.00 23.90 292 GLY B CA 1
ATOM 4778 C C . GLY B 1 264 ? -1.913 -47.373 -19.129 1.00 24.96 292 GLY B C 1
ATOM 4779 O O . GLY B 1 264 ? -2.578 -47.666 -18.131 1.00 34.68 292 GLY B O 1
ATOM 4780 N N . THR B 1 265 ? -1.518 -46.139 -19.398 1.00 28.85 293 THR B N 1
ATOM 4781 C CA . THR B 1 265 ? -1.935 -44.964 -18.648 1.00 28.59 293 THR B CA 1
ATOM 4782 C C . THR B 1 265 ? -2.644 -44.026 -19.608 1.00 42.13 293 THR B C 1
ATOM 4783 O O . THR B 1 265 ? -2.180 -43.821 -20.734 1.00 37.22 293 THR B O 1
ATOM 4787 N N . TYR B 1 266 ? -3.761 -43.458 -19.168 1.00 42.23 294 TYR B N 1
ATOM 4788 C CA . TYR B 1 266 ? -4.462 -42.486 -19.999 1.00 44.01 294 TYR B CA 1
ATOM 4789 C C . TYR B 1 266 ? -3.550 -41.301 -20.328 1.00 45.23 294 TYR B C 1
ATOM 4790 O O . TYR B 1 266 ? -3.076 -40.593 -19.434 1.00 44.54 294 TYR B O 1
ATOM 4799 N N . SER B 1 269 ? -1.313 -40.410 -26.052 1.00 56.15 297 SER B N 1
ATOM 4800 C CA . SER B 1 269 ? -1.948 -39.750 -27.187 1.00 60.81 297 SER B CA 1
ATOM 4801 C C . SER B 1 269 ? -1.184 -40.049 -28.472 1.00 65.46 297 SER B C 1
ATOM 4802 O O . SER B 1 269 ? -1.327 -41.125 -29.054 1.00 68.41 297 SER B O 1
ATOM 4805 N N . ARG B 1 270 ? -0.373 -39.092 -28.915 1.00 63.57 298 ARG B N 1
ATOM 4806 C CA . ARG B 1 270 ? 0.524 -39.346 -30.030 1.00 60.00 298 ARG B CA 1
ATOM 4807 C C . ARG B 1 270 ? 1.529 -40.433 -29.646 1.00 56.09 298 ARG B C 1
ATOM 4808 O O . ARG B 1 270 ? 1.762 -40.715 -28.467 1.00 58.85 298 ARG B O 1
ATOM 4816 N N . SER B 1 271 ? 2.112 -41.067 -30.660 1.00 50.02 299 SER B N 1
ATOM 4817 C CA . SER B 1 271 ? 3.042 -42.173 -30.454 1.00 50.69 299 SER B CA 1
ATOM 4818 C C . SER B 1 271 ? 4.325 -41.879 -31.218 1.00 58.17 299 SER B C 1
ATOM 4819 O O . SER B 1 271 ? 4.332 -41.885 -32.453 1.00 70.28 299 SER B O 1
ATOM 4822 N N . PHE B 1 272 ? 5.401 -41.618 -30.481 1.00 50.44 300 PHE B N 1
ATOM 4823 C CA . PHE B 1 272 ? 6.695 -41.274 -31.049 1.00 49.12 300 PHE B CA 1
ATOM 4824 C C . PHE B 1 272 ? 7.629 -42.477 -31.025 1.00 50.85 300 PHE B C 1
ATOM 4825 O O . PHE B 1 272 ? 7.510 -43.364 -30.178 1.00 49.76 300 PHE B O 1
ATOM 4833 N N . TYR B 1 273 ? 8.586 -42.479 -31.955 1.00 54.79 301 TYR B N 1
ATOM 4834 C CA . TYR B 1 273 ? 9.604 -43.524 -31.973 1.00 58.05 301 TYR B CA 1
ATOM 4835 C C . TYR B 1 273 ? 10.306 -43.656 -30.624 1.00 60.33 301 TYR B C 1
ATOM 4836 O O . TYR B 1 273 ? 10.595 -44.771 -30.175 1.00 46.08 301 TYR B O 1
ATOM 4845 N N A GLY B 1 274 ? 10.555 -42.528 -29.954 0.45 49.73 302 GLY B N 1
ATOM 4846 N N B GLY B 1 274 ? 10.621 -42.532 -29.977 0.55 49.82 302 GLY B N 1
ATOM 4847 C CA A GLY B 1 274 ? 11.266 -42.500 -28.685 0.45 49.44 302 GLY B CA 1
ATOM 4848 C CA B GLY B 1 274 ? 11.287 -42.606 -28.686 0.55 49.27 302 GLY B CA 1
ATOM 4849 C C A GLY B 1 274 ? 10.471 -43.000 -27.496 0.45 46.48 302 GLY B C 1
ATOM 4850 C C B GLY B 1 274 ? 10.518 -43.446 -27.685 0.55 45.91 302 GLY B C 1
ATOM 4851 O O A GLY B 1 274 ? 11.023 -43.064 -26.393 0.45 46.17 302 GLY B O 1
ATOM 4852 O O B GLY B 1 274 ? 11.102 -44.238 -26.940 0.55 44.67 302 GLY B O 1
ATOM 4853 N N . MET B 1 275 ? 9.194 -43.323 -27.686 1.00 44.55 303 MET B N 1
ATOM 4854 C CA . MET B 1 275 ? 8.397 -44.017 -26.684 1.00 42.56 303 MET B CA 1
ATOM 4855 C C . MET B 1 275 ? 8.374 -45.523 -26.894 1.00 39.31 303 MET B C 1
ATOM 4856 O O . MET B 1 275 ? 7.830 -46.238 -26.048 1.00 39.05 303 MET B O 1
ATOM 4861 N N . ALA B 1 276 ? 8.961 -46.018 -27.990 1.00 40.11 304 ALA B N 1
ATOM 4862 C CA . ALA B 1 276 ? 8.711 -47.399 -28.405 1.00 47.12 304 ALA B CA 1
ATOM 4863 C C . ALA B 1 276 ? 9.333 -48.408 -27.445 1.00 36.74 304 ALA B C 1
ATOM 4864 O O . ALA B 1 276 ? 8.769 -49.478 -27.215 1.00 34.59 304 ALA B O 1
ATOM 4866 N N . ASP B 1 277 ? 10.496 -48.116 -26.883 1.00 43.84 305 ASP B N 1
ATOM 4867 C CA . ASP B 1 277 ? 11.077 -49.070 -25.947 1.00 56.09 305 ASP B CA 1
ATOM 4868 C C . ASP B 1 277 ? 11.227 -48.458 -24.561 1.00 50.15 305 ASP B C 1
ATOM 4869 O O . ASP B 1 277 ? 12.238 -48.635 -23.882 1.00 51.52 305 ASP B O 1
ATOM 4874 N N . LYS B 1 278 ? 10.203 -47.739 -24.119 1.00 46.67 306 LYS B N 1
ATOM 4875 C CA . LYS B 1 278 ? 10.206 -47.133 -22.802 1.00 36.48 306 LYS B CA 1
ATOM 4876 C C . LYS B 1 278 ? 9.061 -47.698 -21.972 1.00 33.96 306 LYS B C 1
ATOM 4877 O O . LYS B 1 278 ? 7.960 -47.943 -22.484 1.00 32.62 306 LYS B O 1
ATOM 4883 N N . VAL B 1 279 ? 9.349 -47.929 -20.696 1.00 33.52 307 VAL B N 1
ATOM 4884 C CA . VAL B 1 279 ? 8.354 -48.283 -19.691 1.00 31.62 307 VAL B CA 1
ATOM 4885 C C . VAL B 1 279 ? 8.481 -47.281 -18.551 1.00 32.82 307 VAL B C 1
ATOM 4886 O O . VAL B 1 279 ? 9.595 -46.986 -18.102 1.00 45.62 307 VAL B O 1
ATOM 4890 N N A ASP B 1 280 ? 7.348 -46.739 -18.107 1.00 32.28 308 ASP B N 1
ATOM 4891 C CA A ASP B 1 280 ? 7.323 -45.743 -17.045 1.00 33.58 308 ASP B CA 1
ATOM 4892 C C A ASP B 1 280 ? 7.144 -46.396 -15.680 1.00 32.39 308 ASP B C 1
ATOM 4893 O O A ASP B 1 280 ? 6.824 -47.581 -15.562 1.00 30.43 308 ASP B O 1
ATOM 4898 N N A VAL B 1 281 ? 7.354 -45.592 -14.636 1.00 33.85 309 VAL B N 1
ATOM 4899 C CA A VAL B 1 281 ? 6.913 -45.907 -13.281 1.00 34.68 309 VAL B CA 1
ATOM 4900 C C A VAL B 1 281 ? 5.873 -44.864 -12.875 1.00 33.81 309 VAL B C 1
ATOM 4901 O O A VAL B 1 281 ? 6.171 -43.664 -12.826 1.00 36.08 309 VAL B O 1
ATOM 4905 N N . LYS B 1 282 ? 4.656 -45.316 -12.618 1.00 32.09 310 LYS B N 1
ATOM 4906 C CA . LYS B 1 282 ? 3.514 -44.466 -12.295 1.00 34.82 310 LYS B CA 1
ATOM 4907 C C . LYS B 1 282 ? 2.988 -44.837 -10.912 1.00 40.50 310 LYS B C 1
ATOM 4908 O O . LYS B 1 282 ? 3.494 -45.754 -10.260 1.00 32.13 310 LYS B O 1
ATOM 4914 N N . THR B 1 283 ? 1.948 -44.127 -10.476 1.00 35.28 311 THR B N 1
ATOM 4915 C CA . THR B 1 283 ? 1.246 -44.436 -9.242 1.00 33.65 311 THR B CA 1
ATOM 4916 C C . THR B 1 283 ? -0.167 -44.926 -9.549 1.00 37.94 311 THR B C 1
ATOM 4917 O O . THR B 1 283 ? -0.741 -44.627 -10.599 1.00 35.54 311 THR B O 1
ATOM 4921 N N . TRP B 1 284 ? -0.733 -45.685 -8.617 1.00 29.53 312 TRP B N 1
ATOM 4922 C CA . TRP B 1 284 ? -2.082 -46.207 -8.814 1.00 30.57 312 TRP B CA 1
ATOM 4923 C C . TRP B 1 284 ? -3.115 -45.149 -8.441 1.00 32.01 312 TRP B C 1
ATOM 4924 O O . TRP B 1 284 ? -3.146 -44.692 -7.295 1.00 30.98 312 TRP B O 1
ATOM 4935 N N . LYS B 1 285 ? -4.002 -44.811 -9.378 1.00 29.45 313 LYS B N 1
ATOM 4936 C CA . LYS B 1 285 ? -5.044 -43.826 -9.108 1.00 31.08 313 LYS B CA 1
ATOM 4937 C C . LYS B 1 285 ? -6.450 -44.383 -9.298 1.00 29.89 313 LYS B C 1
ATOM 4938 O O . LYS B 1 285 ? -7.268 -44.308 -8.369 1.00 33.16 313 LYS B O 1
ATOM 4944 N N . SER B 1 286 ? -6.773 -44.908 -10.472 1.00 28.48 314 SER B N 1
ATOM 4945 C CA . SER B 1 286 ? -8.139 -45.332 -10.753 1.00 35.75 314 SER B CA 1
ATOM 4946 C C . SER B 1 286 ? -8.123 -46.082 -12.067 1.00 36.08 314 SER B C 1
ATOM 4947 O O . SER B 1 286 ? -7.184 -45.950 -12.855 1.00 40.37 314 SER B O 1
ATOM 4950 N N . THR B 1 287 ? -9.186 -46.852 -12.310 1.00 26.04 315 THR B N 1
ATOM 4951 C CA . THR B 1 287 ? -9.178 -47.710 -13.487 1.00 27.07 315 THR B CA 1
ATOM 4952 C C . THR B 1 287 ? -9.225 -46.896 -14.770 1.00 35.64 315 THR B C 1
ATOM 4953 O O . THR B 1 287 ? -8.781 -47.376 -15.816 1.00 41.41 315 THR B O 1
ATOM 4957 N N . GLU B 1 288 ? -9.730 -45.666 -14.705 1.00 31.72 316 GLU B N 1
ATOM 4958 C CA . GLU B 1 288 ? -9.658 -44.782 -15.861 1.00 44.84 316 GLU B CA 1
ATOM 4959 C C . GLU B 1 288 ? -8.218 -44.350 -16.127 1.00 52.27 316 GLU B C 1
ATOM 4960 O O . GLU B 1 288 ? -7.805 -44.224 -17.287 1.00 57.76 316 GLU B O 1
ATOM 4966 N N . HIS B 1 289 ? -7.433 -44.150 -15.063 1.00 44.44 317 HIS B N 1
ATOM 4967 C CA . HIS B 1 289 ? -6.053 -43.691 -15.206 1.00 42.29 317 HIS B CA 1
ATOM 4968 C C . HIS B 1 289 ? -5.107 -44.841 -15.533 1.00 38.81 317 HIS B C 1
ATOM 4969 O O . HIS B 1 289 ? -4.283 -44.739 -16.448 1.00 38.92 317 HIS B O 1
ATOM 4976 N N A ASN B 1 290 ? -5.178 -45.914 -14.755 0.80 34.63 318 ASN B N 1
ATOM 4977 N N B ASN B 1 290 ? -5.233 -45.964 -14.828 0.20 35.85 318 ASN B N 1
ATOM 4978 C CA A ASN B 1 290 ? -4.268 -47.045 -14.865 0.80 35.49 318 ASN B CA 1
ATOM 4979 C CA B ASN B 1 290 ? -4.468 -47.165 -15.142 0.20 33.83 318 ASN B CA 1
ATOM 4980 C C A ASN B 1 290 ? -5.062 -48.216 -15.422 0.80 35.96 318 ASN B C 1
ATOM 4981 C C B ASN B 1 290 ? -5.409 -48.337 -15.373 0.20 33.87 318 ASN B C 1
ATOM 4982 O O A ASN B 1 290 ? -5.932 -48.766 -14.736 0.80 36.92 318 ASN B O 1
ATOM 4983 O O B ASN B 1 290 ? -6.312 -48.583 -14.567 0.20 37.42 318 ASN B O 1
ATOM 4992 N N A MET B 1 291 ? -4.762 -48.599 -16.660 0.80 23.77 319 MET B N 1
ATOM 4993 N N B MET B 1 291 ? -5.186 -49.060 -16.467 0.20 29.85 319 MET B N 1
ATOM 4994 C CA A MET B 1 291 ? -5.593 -49.545 -17.401 0.80 24.50 319 MET B CA 1
ATOM 4995 C CA B MET B 1 291 ? -5.948 -50.251 -16.807 0.20 23.55 319 MET B CA 1
ATOM 4996 C C A MET B 1 291 ? -5.035 -50.963 -17.282 0.80 20.09 319 MET B C 1
ATOM 4997 C C B MET B 1 291 ? -5.057 -51.483 -16.741 0.20 20.12 319 MET B C 1
ATOM 4998 O O A MET B 1 291 ? -3.972 -51.271 -17.831 0.80 24.90 319 MET B O 1
ATOM 4999 O O B MET B 1 291 ? -3.829 -51.396 -16.823 0.20 21.81 319 MET B O 1
ATOM 5008 N N A GLY B 1 292 ? -5.778 -51.831 -16.602 0.80 18.11 320 GLY B N 1
ATOM 5009 N N B GLY B 1 292 ? -5.694 -52.641 -16.598 0.20 17.33 320 GLY B N 1
ATOM 5010 C CA A GLY B 1 292 ? -5.292 -53.150 -16.273 0.80 18.24 320 GLY B CA 1
ATOM 5011 C CA B GLY B 1 292 ? -4.961 -53.890 -16.580 0.20 16.39 320 GLY B CA 1
ATOM 5012 C C A GLY B 1 292 ? -4.379 -53.102 -15.062 0.80 19.78 320 GLY B C 1
ATOM 5013 C C B GLY B 1 292 ? -3.952 -53.986 -15.454 0.20 17.54 320 GLY B C 1
ATOM 5014 O O A GLY B 1 292 ? -3.628 -52.137 -14.868 0.80 22.22 320 GLY B O 1
ATOM 5015 O O B GLY B 1 292 ? -2.740 -53.944 -15.688 0.20 17.04 320 GLY B O 1
ATOM 5016 N N . LEU B 1 293 ? -4.447 -54.135 -14.229 1.00 19.27 321 LEU B N 1
ATOM 5017 C CA . LEU B 1 293 ? -3.607 -54.226 -13.042 1.00 16.90 321 LEU B CA 1
ATOM 5018 C C . LEU B 1 293 ? -3.139 -55.666 -12.885 1.00 16.78 321 LEU B C 1
ATOM 5019 O O . LEU B 1 293 ? -3.970 -56.567 -12.729 1.00 16.25 321 LEU B O 1
ATOM 5024 N N . ALA B 1 294 ? -1.827 -55.889 -12.933 1.00 16.70 322 ALA B N 1
ATOM 5025 C CA . ALA B 1 294 ? -1.238 -57.219 -12.781 1.00 16.20 322 ALA B CA 1
ATOM 5026 C C . ALA B 1 294 ? -0.582 -57.350 -11.411 1.00 16.94 322 ALA B C 1
ATOM 5027 O O . ALA B 1 294 ? 0.269 -56.532 -11.040 1.00 17.95 322 ALA B O 1
ATOM 5029 N N . LEU B 1 295 ? -0.974 -58.390 -10.670 1.00 16.64 323 LEU B N 1
ATOM 5030 C CA . LEU B 1 295 ? -0.562 -58.616 -9.290 1.00 17.46 323 LEU B CA 1
ATOM 5031 C C . LEU B 1 295 ? 0.241 -59.901 -9.169 1.00 21.06 323 LEU B C 1
ATOM 5032 O O . LEU B 1 295 ? -0.077 -60.903 -9.807 1.00 17.12 323 LEU B O 1
ATOM 5037 N N . THR B 1 296 ? 1.277 -59.859 -8.337 1.00 19.98 324 THR B N 1
ATOM 5038 C CA . THR B 1 296 ? 1.964 -61.043 -7.851 1.00 19.66 324 THR B CA 1
ATOM 5039 C C . THR B 1 296 ? 1.209 -61.623 -6.661 1.00 19.91 324 THR B C 1
ATOM 5040 O O . THR B 1 296 ? 0.343 -60.971 -6.072 1.00 19.74 324 THR B O 1
ATOM 5044 N N . ARG B 1 297 ? 1.590 -62.842 -6.267 1.00 21.95 325 ARG B N 1
ATOM 5045 C CA . ARG B 1 297 ? 1.069 -63.396 -5.023 1.00 21.74 325 ARG B CA 1
ATOM 5046 C C . ARG B 1 297 ? 1.449 -62.525 -3.831 1.00 21.44 325 ARG B C 1
ATOM 5047 O O . ARG B 1 297 ? 0.639 -62.326 -2.920 1.00 20.73 325 ARG B O 1
ATOM 5055 N N . ASN B 1 298 ? 2.670 -61.983 -3.829 1.00 22.12 326 ASN B N 1
ATOM 5056 C CA . ASN B 1 298 ? 3.098 -61.104 -2.737 1.00 22.12 326 ASN B CA 1
ATOM 5057 C C . ASN B 1 298 ? 2.196 -59.878 -2.619 1.00 20.40 326 ASN B C 1
ATOM 5058 O O . ASN B 1 298 ? 1.790 -59.491 -1.514 1.00 20.04 326 ASN B O 1
ATOM 5063 N N . ALA B 1 299 ? 1.881 -59.237 -3.748 1.00 19.56 327 ALA B N 1
ATOM 5064 C CA . ALA B 1 299 ? 1.006 -58.070 -3.703 1.00 22.05 327 ALA B CA 1
ATOM 5065 C C . ALA B 1 299 ? -0.399 -58.471 -3.282 1.00 17.79 327 ALA B C 1
ATOM 5066 O O . ALA B 1 299 ? -1.054 -57.757 -2.514 1.00 18.67 327 ALA B O 1
ATOM 5068 N N . TYR B 1 300 ? -0.877 -59.617 -3.773 1.00 17.60 328 TYR B N 1
ATOM 5069 C CA . TYR B 1 300 ? -2.172 -60.109 -3.316 1.00 19.68 328 TYR B CA 1
ATOM 5070 C C . TYR B 1 300 ? -2.186 -60.271 -1.801 1.00 21.27 328 TYR B C 1
ATOM 5071 O O . TYR B 1 300 ? -3.148 -59.869 -1.137 1.00 20.81 328 TYR B O 1
ATOM 5080 N N . GLN B 1 301 ? -1.122 -60.844 -1.235 1.00 18.93 329 GLN B N 1
ATOM 5081 C CA A GLN B 1 301 ? -1.101 -61.080 0.205 0.60 19.19 329 GLN B CA 1
ATOM 5082 C CA B GLN B 1 301 ? -1.093 -61.079 0.205 0.40 19.20 329 GLN B CA 1
ATOM 5083 C C . GLN B 1 301 ? -1.137 -59.768 0.980 1.00 19.98 329 GLN B C 1
ATOM 5084 O O . GLN B 1 301 ? -1.842 -59.658 1.987 1.00 20.41 329 GLN B O 1
ATOM 5095 N N . LYS B 1 302 ? -0.404 -58.753 0.516 1.00 18.40 330 LYS B N 1
ATOM 5096 C CA . LYS B 1 302 ? -0.458 -57.457 1.189 1.00 19.51 330 LYS B CA 1
ATOM 5097 C C . LYS B 1 302 ? -1.839 -56.840 1.063 1.00 17.97 330 LYS B C 1
ATOM 5098 O O . LYS B 1 302 ? -2.331 -56.192 2.000 1.00 18.41 330 LYS B O 1
ATOM 5104 N N . LEU B 1 303 ? -2.487 -57.043 -0.084 1.00 17.34 331 LEU B N 1
ATOM 5105 C CA . LEU B 1 303 ? -3.837 -56.533 -0.274 1.00 17.50 331 LEU B CA 1
ATOM 5106 C C . LEU B 1 303 ? -4.805 -57.193 0.695 1.00 19.10 331 LEU B C 1
ATOM 5107 O O . LEU B 1 303 ? -5.581 -56.512 1.375 1.00 18.37 331 LEU B O 1
ATOM 5112 N N . ILE B 1 304 ? -4.769 -58.528 0.776 1.00 18.22 332 ILE B N 1
ATOM 5113 C CA . ILE B 1 304 ? -5.776 -59.210 1.578 1.00 19.88 332 ILE B CA 1
ATOM 5114 C C . ILE B 1 304 ? -5.550 -58.917 3.058 1.00 21.07 332 ILE B C 1
ATOM 5115 O O . ILE B 1 304 ? -6.504 -58.887 3.843 1.00 21.66 332 ILE B O 1
ATOM 5120 N N . GLU B 1 305 ? -4.306 -58.639 3.458 1.00 21.33 333 GLU B N 1
ATOM 5121 C CA . GLU B 1 305 ? -4.045 -58.177 4.821 1.00 22.52 333 GLU B CA 1
ATOM 5122 C C . GLU B 1 305 ? -4.694 -56.827 5.101 1.00 22.79 333 GLU B C 1
ATOM 5123 O O . GLU B 1 305 ? -4.898 -56.471 6.267 1.00 25.57 333 GLU B O 1
ATOM 5129 N N . CYS B 1 306 ? -4.999 -56.060 4.056 1.00 21.21 334 CYS B N 1
ATOM 5130 C CA . CYS B 1 306 ? -5.674 -54.780 4.190 1.00 18.28 334 CYS B CA 1
ATOM 5131 C C . CYS B 1 306 ? -7.181 -54.903 3.988 1.00 19.03 334 CYS B C 1
ATOM 5132 O O . CYS B 1 306 ? -7.844 -53.894 3.724 1.00 17.63 334 CYS B O 1
ATOM 5135 N N . THR B 1 307 ? -7.729 -56.126 4.110 1.00 16.19 335 THR B N 1
ATOM 5136 C CA . THR B 1 307 ? -9.166 -56.345 3.935 1.00 17.58 335 THR B CA 1
ATOM 5137 C C . THR B 1 307 ? -10.002 -55.391 4.781 1.00 18.51 335 THR B C 1
ATOM 5138 O O . THR B 1 307 ? -10.978 -54.813 4.293 1.00 16.68 335 THR B O 1
ATOM 5142 N N . ASP B 1 308 ? -9.651 -55.223 6.062 1.00 17.39 336 ASP B N 1
ATOM 5143 C CA . ASP B 1 308 ? -10.490 -54.384 6.913 1.00 17.81 336 ASP B CA 1
ATOM 5144 C C . ASP B 1 308 ? -10.559 -52.958 6.378 1.00 16.73 336 ASP B C 1
ATOM 5145 O O . ASP B 1 308 ? -11.639 -52.352 6.344 1.00 17.06 336 ASP B O 1
ATOM 5150 N N . THR B 1 309 ? -9.431 -52.427 5.903 1.00 15.98 337 THR B N 1
ATOM 5151 C CA . THR B 1 309 ? -9.428 -51.067 5.368 1.00 16.41 337 THR B CA 1
ATOM 5152 C C . THR B 1 309 ? -10.191 -50.995 4.049 1.00 14.58 337 THR B C 1
ATOM 5153 O O . THR B 1 309 ? -11.037 -50.109 3.861 1.00 15.94 337 THR B O 1
ATOM 5157 N N . PHE B 1 310 ? -9.936 -51.947 3.140 1.00 14.12 338 PHE B N 1
ATOM 5158 C CA . PHE B 1 310 ? -10.671 -51.976 1.875 1.00 13.67 338 PHE B CA 1
ATOM 5159 C C . PHE B 1 310 ? -12.173 -52.032 2.115 1.00 13.97 338 PHE B C 1
ATOM 5160 O O . PHE B 1 310 ? -12.943 -51.285 1.499 1.00 14.58 338 PHE B O 1
ATOM 5168 N N . CYS B 1 311 ? -12.606 -52.914 3.007 1.00 14.94 339 CYS B N 1
ATOM 5169 C CA . CYS B 1 311 ? -14.024 -53.174 3.199 1.00 14.51 339 CYS B CA 1
ATOM 5170 C C . CYS B 1 311 ? -14.745 -52.118 4.037 1.00 15.07 339 CYS B C 1
ATOM 5171 O O . CYS B 1 311 ? -15.974 -52.083 4.016 1.00 15.60 339 CYS B O 1
ATOM 5174 N N . THR B 1 312 ? -14.036 -51.241 4.747 1.00 15.72 340 THR B N 1
ATOM 5175 C CA . THR B 1 312 ? -14.706 -50.195 5.516 1.00 17.89 340 THR B CA 1
ATOM 5176 C C . THR B 1 312 ? -14.493 -48.787 4.970 1.00 19.07 340 THR B C 1
ATOM 5177 O O . THR B 1 312 ? -15.179 -47.866 5.410 1.00 19.64 340 THR B O 1
ATOM 5181 N N . TYR B 1 313 ? -13.567 -48.589 4.039 1.00 16.04 341 TYR B N 1
ATOM 5182 C CA . TYR B 1 313 ? -13.342 -47.255 3.496 1.00 15.85 341 TYR B CA 1
ATOM 5183 C C . TYR B 1 313 ? -14.570 -46.789 2.713 1.00 17.43 341 TYR B C 1
ATOM 5184 O O . TYR B 1 313 ? -15.085 -47.509 1.856 1.00 15.69 341 TYR B O 1
ATOM 5193 N N . ASP B 1 314 ? -15.033 -45.572 2.993 1.00 17.07 342 ASP B N 1
ATOM 5194 C CA . ASP B 1 314 ? -16.311 -45.105 2.453 1.00 17.70 342 ASP B CA 1
ATOM 5195 C C . ASP B 1 314 ? -16.147 -44.608 1.014 1.00 17.54 342 ASP B C 1
ATOM 5196 O O . ASP B 1 314 ? -16.223 -43.417 0.711 1.00 18.37 342 ASP B O 1
ATOM 5201 N N . ASP B 1 315 ? -15.904 -45.561 0.118 1.00 16.59 343 ASP B N 1
ATOM 5202 C CA . ASP B 1 315 ? -15.878 -45.287 -1.315 1.00 16.47 343 ASP B CA 1
ATOM 5203 C C . ASP B 1 315 ? -16.338 -46.552 -2.028 1.00 15.84 343 ASP B C 1
ATOM 5204 O O . ASP B 1 315 ? -15.709 -47.598 -1.877 1.00 16.39 343 ASP B O 1
ATOM 5209 N N . TYR B 1 316 ? -17.452 -46.470 -2.768 1.00 16.37 344 TYR B N 1
ATOM 5210 C CA . TYR B 1 316 ? -17.962 -47.653 -3.453 1.00 16.02 344 TYR B CA 1
ATOM 5211 C C . TYR B 1 316 ? -17.186 -47.992 -4.723 1.00 16.18 344 TYR B C 1
ATOM 5212 O O . TYR B 1 316 ? -17.552 -48.955 -5.405 1.00 15.79 344 TYR B O 1
ATOM 5221 N N . ASN B 1 317 ? -16.129 -47.250 -5.041 1.00 15.18 345 ASN B N 1
ATOM 5222 C CA . ASN B 1 317 ? -15.245 -47.576 -6.162 1.00 14.66 345 ASN B CA 1
ATOM 5223 C C . ASN B 1 317 ? -14.088 -48.447 -5.686 1.00 15.63 345 ASN B C 1
ATOM 5224 O O . ASN B 1 317 ? -13.285 -48.014 -4.845 1.00 15.59 345 ASN B O 1
ATOM 5229 N N . TRP B 1 318 ? -13.978 -49.663 -6.243 1.00 13.66 346 TRP B N 1
ATOM 5230 C CA . TRP B 1 318 ? -12.854 -50.525 -5.875 1.00 14.68 346 TRP B CA 1
ATOM 5231 C C . TRP B 1 318 ? -11.524 -49.843 -6.171 1.00 13.82 346 TRP B C 1
ATOM 5232 O O . TRP B 1 318 ? -10.561 -49.992 -5.411 1.00 15.22 346 TRP B O 1
ATOM 5243 N N . ASP B 1 319 ? -11.450 -49.097 -7.278 1.00 13.11 347 ASP B N 1
ATOM 5244 C CA . ASP B 1 319 ? -10.168 -48.551 -7.706 1.00 14.14 347 ASP B CA 1
ATOM 5245 C C . ASP B 1 319 ? -9.746 -47.347 -6.870 1.00 15.65 347 ASP B C 1
ATOM 5246 O O . ASP B 1 319 ? -8.564 -47.225 -6.520 1.00 15.83 347 ASP B O 1
ATOM 5251 N N . TRP B 1 320 ? -10.688 -46.456 -6.527 1.00 14.06 348 TRP B N 1
ATOM 5252 C CA . TRP B 1 320 ? -10.366 -45.402 -5.582 1.00 14.60 348 TRP B CA 1
ATOM 5253 C C . TRP B 1 320 ? -10.071 -45.965 -4.199 1.00 16.22 348 TRP B C 1
ATOM 5254 O O . TRP B 1 320 ? -9.241 -45.394 -3.473 1.00 15.05 348 TRP B O 1
ATOM 5265 N N . THR B 1 321 ? -10.741 -47.062 -3.811 1.00 13.85 349 THR B N 1
ATOM 5266 C CA . THR B 1 321 ? -10.402 -47.696 -2.541 1.00 13.70 349 THR B CA 1
ATOM 5267 C C . THR B 1 321 ? -8.973 -48.223 -2.570 1.00 14.17 349 THR B C 1
ATOM 5268 O O . THR B 1 321 ? -8.223 -48.042 -1.605 1.00 15.73 349 THR B O 1
ATOM 5272 N N . LEU B 1 322 ? -8.566 -48.849 -3.685 1.00 14.66 350 LEU B N 1
ATOM 5273 C CA . LEU B 1 322 ? -7.175 -49.277 -3.815 1.00 16.29 350 LEU B CA 1
ATOM 5274 C C . LEU B 1 322 ? -6.218 -48.099 -3.688 1.00 16.09 350 LEU B C 1
ATOM 5275 O O . LEU B 1 322 ? -5.161 -48.217 -3.060 1.00 14.56 350 LEU B O 1
ATOM 5280 N N . GLN B 1 323 ? -6.546 -46.959 -4.308 1.00 14.35 351 GLN B N 1
ATOM 5281 C CA . GLN B 1 323 ? -5.691 -45.789 -4.159 1.00 17.47 351 GLN B CA 1
ATOM 5282 C C . GLN B 1 323 ? -5.544 -45.423 -2.685 1.00 16.77 351 GLN B C 1
ATOM 5283 O O . GLN B 1 323 ? -4.436 -45.165 -2.204 1.00 16.30 351 GLN B O 1
ATOM 5289 N N . TYR B 1 324 ? -6.643 -45.477 -1.934 1.00 15.22 352 TYR B N 1
ATOM 5290 C CA . TYR B 1 324 ? -6.562 -45.185 -0.514 1.00 16.51 352 TYR B CA 1
ATOM 5291 C C . TYR B 1 324 ? -5.682 -46.202 0.205 1.00 15.90 352 TYR B C 1
ATOM 5292 O O . TYR B 1 324 ? -4.882 -45.822 1.072 1.00 18.23 352 TYR B O 1
ATOM 5301 N N . LEU B 1 325 ? -5.809 -47.493 -0.144 1.00 17.29 353 LEU B N 1
ATOM 5302 C CA . LEU B 1 325 ? -4.923 -48.513 0.427 1.00 19.19 353 LEU B CA 1
ATOM 5303 C C . LEU B 1 325 ? -3.454 -48.178 0.206 1.00 15.63 353 LEU B C 1
ATOM 5304 O O . LEU B 1 325 ? -2.621 -48.382 1.102 1.00 16.37 353 LEU B O 1
ATOM 5309 N N . THR B 1 326 ? -3.101 -47.686 -0.989 1.00 16.97 354 THR B N 1
ATOM 5310 C CA . THR B 1 326 ? -1.687 -47.429 -1.252 1.00 20.32 354 THR B CA 1
ATOM 5311 C C . THR B 1 326 ? -1.140 -46.324 -0.369 1.00 20.42 354 THR B C 1
ATOM 5312 O O . THR B 1 326 ? 0.075 -46.273 -0.148 1.00 21.69 354 THR B O 1
ATOM 5316 N N . VAL B 1 327 ? -1.993 -45.424 0.120 1.00 20.93 355 VAL B N 1
ATOM 5317 C CA . VAL B 1 327 ? -1.512 -44.343 0.965 1.00 19.17 355 VAL B CA 1
ATOM 5318 C C . VAL B 1 327 ? -1.635 -44.668 2.448 1.00 23.79 355 VAL B C 1
ATOM 5319 O O . VAL B 1 327 ? -0.863 -44.121 3.245 1.00 30.70 355 VAL B O 1
ATOM 5323 N N . SER B 1 328 ? -2.540 -45.569 2.835 1.00 18.57 356 SER B N 1
ATOM 5324 C CA . SER B 1 328 ? -2.905 -45.750 4.237 1.00 21.56 356 SER B CA 1
ATOM 5325 C C . SER B 1 328 ? -2.505 -47.088 4.833 1.00 20.22 356 SER B C 1
ATOM 5326 O O . SER B 1 328 ? -2.205 -47.145 6.025 1.00 25.28 356 SER B O 1
ATOM 5329 N N . CYS B 1 329 ? -2.506 -48.155 4.059 1.00 20.53 357 CYS B N 1
ATOM 5330 C CA . CYS B 1 329 ? -2.504 -49.498 4.640 1.00 21.01 357 CYS B CA 1
ATOM 5331 C C . CYS B 1 329 ? -1.395 -50.392 4.104 1.00 22.92 357 CYS B C 1
ATOM 5332 O O . CYS B 1 329 ? -0.782 -51.138 4.879 1.00 23.83 357 CYS B O 1
ATOM 5335 N N . LEU B 1 330 ? -1.144 -50.359 2.799 1.00 21.39 358 LEU B N 1
ATOM 5336 C CA . LEU B 1 330 ? -0.088 -51.161 2.214 1.00 22.81 358 LEU B CA 1
ATOM 5337 C C . LEU B 1 330 ? 1.272 -50.704 2.744 1.00 23.61 358 LEU B C 1
ATOM 5338 O O . LEU B 1 330 ? 1.434 -49.559 3.170 1.00 23.85 358 LEU B O 1
ATOM 5343 N N . PRO B 1 331 ? 2.267 -51.599 2.742 1.00 27.00 359 PRO B N 1
ATOM 5344 C CA . PRO B 1 331 ? 3.596 -51.229 3.268 1.00 30.73 359 PRO B CA 1
ATOM 5345 C C . PRO B 1 331 ? 4.230 -50.009 2.611 1.00 29.28 359 PRO B C 1
ATOM 5346 O O . PRO B 1 331 ? 4.927 -49.250 3.294 1.00 28.75 359 PRO B O 1
ATOM 5350 N N . LYS B 1 332 ? 4.039 -49.795 1.309 1.00 28.14 360 LYS B N 1
ATOM 5351 C CA . LYS B 1 332 ? 4.488 -48.547 0.700 1.00 31.97 360 LYS B CA 1
ATOM 5352 C C . LYS B 1 332 ? 3.587 -48.219 -0.479 1.00 28.48 360 LYS B C 1
ATOM 5353 O O . LYS B 1 332 ? 2.868 -49.088 -0.983 1.00 36.27 360 LYS B O 1
ATOM 5359 N N . PHE B 1 333 ? 3.607 -46.947 -0.899 1.00 30.49 361 PHE B N 1
ATOM 5360 C CA . PHE B 1 333 ? 2.919 -46.577 -2.130 1.00 30.50 361 PHE B CA 1
ATOM 5361 C C . PHE B 1 333 ? 3.334 -47.554 -3.221 1.00 30.46 361 PHE B C 1
ATOM 5362 O O . PHE B 1 333 ? 4.523 -47.834 -3.391 1.00 27.62 361 PHE B O 1
ATOM 5370 N N . TRP B 1 334 ? 2.357 -48.073 -3.955 1.00 28.09 362 TRP B N 1
ATOM 5371 C CA . TRP B 1 334 ? 2.665 -48.901 -5.112 1.00 21.60 362 TRP B CA 1
ATOM 5372 C C . TRP B 1 334 ? 3.420 -48.099 -6.161 1.00 20.42 362 TRP B C 1
ATOM 5373 O O . TRP B 1 334 ? 3.010 -46.995 -6.534 1.00 27.27 362 TRP B O 1
ATOM 5384 N N . LYS B 1 335 ? 4.496 -48.677 -6.683 1.00 20.97 363 LYS B N 1
ATOM 5385 C CA . LYS B 1 335 ? 5.101 -48.187 -7.912 1.00 20.88 363 LYS B CA 1
ATOM 5386 C C . LYS B 1 335 ? 4.684 -49.126 -9.036 1.00 26.99 363 LYS B C 1
ATOM 5387 O O . LYS B 1 335 ? 4.800 -50.347 -8.899 1.00 23.22 363 LYS B O 1
ATOM 5393 N N . VAL B 1 336 ? 4.126 -48.553 -10.104 1.00 21.93 364 VAL B N 1
ATOM 5394 C CA . VAL B 1 336 ? 3.472 -49.294 -11.179 1.00 19.94 364 VAL B CA 1
ATOM 5395 C C . VAL B 1 336 ? 4.342 -49.199 -12.424 1.00 27.18 364 VAL B C 1
ATOM 5396 O O . VAL B 1 336 ? 4.629 -48.097 -12.900 1.00 26.90 364 VAL B O 1
ATOM 5400 N N . LEU B 1 337 ? 4.741 -50.345 -12.967 1.00 20.61 365 LEU B N 1
ATOM 5401 C CA . LEU B 1 337 ? 5.503 -50.386 -14.212 1.00 21.69 365 LEU B CA 1
ATOM 5402 C C . LEU B 1 337 ? 4.506 -50.457 -15.361 1.00 25.09 365 LEU B C 1
ATOM 5403 O O . LEU B 1 337 ? 3.595 -51.288 -15.341 1.00 20.70 365 LEU B O 1
ATOM 5408 N N . VAL B 1 338 ? 4.647 -49.568 -16.340 1.00 21.60 366 VAL B N 1
ATOM 5409 C CA . VAL B 1 338 ? 3.616 -49.461 -17.370 1.00 21.05 366 VAL B CA 1
ATOM 5410 C C . VAL B 1 338 ? 4.252 -48.932 -18.650 1.00 24.48 366 VAL B C 1
ATOM 5411 O O . VAL B 1 338 ? 5.094 -48.020 -18.597 1.00 29.11 366 VAL B O 1
ATOM 5415 N N . PRO B 1 339 ? 3.923 -49.483 -19.811 1.00 22.43 367 PRO B N 1
ATOM 5416 C CA . PRO B 1 339 ? 4.581 -49.029 -21.038 1.00 23.77 367 PRO B CA 1
ATOM 5417 C C . PRO B 1 339 ? 4.178 -47.611 -21.421 1.00 24.00 367 PRO B C 1
ATOM 5418 O O . PRO B 1 339 ? 3.064 -47.161 -21.148 1.00 26.26 367 PRO B O 1
ATOM 5422 N N . GLN B 1 340 ? 5.101 -46.918 -22.102 1.00 25.71 368 GLN B N 1
ATOM 5423 C CA . GLN B 1 340 ? 4.799 -45.567 -22.564 1.00 26.06 368 GLN B CA 1
ATOM 5424 C C . GLN B 1 340 ? 3.786 -45.578 -23.693 1.00 25.87 368 GLN B C 1
ATOM 5425 O O . GLN B 1 340 ? 2.989 -44.641 -23.820 1.00 30.76 368 GLN B O 1
ATOM 5431 N N . ILE B 1 341 ? 3.791 -46.615 -24.519 1.00 25.98 369 ILE B N 1
ATOM 5432 C CA . ILE B 1 341 ? 2.753 -46.823 -25.523 1.00 25.78 369 ILE B CA 1
ATOM 5433 C C . ILE B 1 341 ? 1.788 -47.863 -24.964 1.00 29.40 369 ILE B C 1
ATOM 5434 O O . ILE B 1 341 ? 2.220 -48.978 -24.636 1.00 24.07 369 ILE B O 1
ATOM 5439 N N . PRO B 1 342 ? 0.515 -47.536 -24.787 1.00 23.60 370 PRO B N 1
ATOM 5440 C CA . PRO B 1 342 ? -0.375 -48.459 -24.075 1.00 22.52 370 PRO B CA 1
ATOM 5441 C C . PRO B 1 342 ? -0.619 -49.750 -24.855 1.00 22.24 370 PRO B C 1
ATOM 5442 O O . PRO B 1 342 ? -0.715 -49.753 -26.083 1.00 23.13 370 PRO B O 1
ATOM 5446 N N . ARG B 1 343 ? -0.692 -50.855 -24.115 1.00 21.52 371 ARG B N 1
ATOM 5447 C CA . ARG B 1 343 ? -1.030 -52.163 -24.659 1.00 23.22 371 ARG B CA 1
ATOM 5448 C C . ARG B 1 343 ? -2.475 -52.537 -24.362 1.00 22.34 371 ARG B C 1
ATOM 5449 O O . ARG B 1 343 ? -2.864 -53.697 -24.524 1.00 20.84 371 ARG B O 1
ATOM 5457 N N . ILE B 1 344 ? -3.272 -51.566 -23.924 1.00 20.45 372 ILE B N 1
ATOM 5458 C CA . ILE B 1 344 ? -4.674 -51.780 -23.590 1.00 19.58 372 ILE B CA 1
ATOM 5459 C C . ILE B 1 344 ? -5.399 -50.470 -23.866 1.00 21.82 372 ILE B C 1
ATOM 5460 O O . ILE B 1 344 ? -4.817 -49.381 -23.761 1.00 23.75 372 ILE B O 1
ATOM 5465 N N . PHE B 1 345 ? -6.653 -50.575 -24.293 1.00 20.66 373 PHE B N 1
ATOM 5466 C CA . PHE B 1 345 ? -7.441 -49.402 -24.625 1.00 20.08 373 PHE B CA 1
ATOM 5467 C C . PHE B 1 345 ? -8.784 -49.529 -23.932 1.00 19.51 373 PHE B C 1
ATOM 5468 O O . PHE B 1 345 ? -9.296 -50.634 -23.755 1.00 19.20 373 PHE B O 1
ATOM 5476 N N . HIS B 1 346 ? -9.319 -48.393 -23.499 1.00 19.59 374 HIS B N 1
ATOM 5477 C CA . HIS B 1 346 ? -10.608 -48.368 -22.813 1.00 19.21 374 HIS B CA 1
ATOM 5478 C C . HIS B 1 346 ? -11.671 -48.096 -23.868 1.00 24.66 374 HIS B C 1
ATOM 5479 O O . HIS B 1 346 ? -11.877 -46.953 -24.275 1.00 24.95 374 HIS B O 1
ATOM 5486 N N . ALA B 1 347 ? -12.325 -49.152 -24.345 1.00 25.31 375 ALA B N 1
ATOM 5487 C CA . ALA B 1 347 ? -13.326 -48.977 -25.386 1.00 25.52 375 ALA B CA 1
ATOM 5488 C C . ALA B 1 347 ? -14.612 -48.361 -24.853 1.00 30.17 375 ALA B C 1
ATOM 5489 O O . ALA B 1 347 ? -15.443 -47.917 -25.652 1.00 30.60 375 ALA B O 1
ATOM 5491 N N . GLY B 1 348 ? -14.793 -48.323 -23.537 1.00 31.79 376 GLY B N 1
ATOM 5492 C CA . GLY B 1 348 ? -15.996 -47.764 -22.952 1.00 36.88 376 GLY B CA 1
ATOM 5493 C C . GLY B 1 348 ? -15.841 -46.299 -22.601 1.00 40.57 376 GLY B C 1
ATOM 5494 O O . GLY B 1 348 ? -16.469 -45.807 -21.658 1.00 41.65 376 GLY B O 1
ATOM 5495 N N . ASP B 1 349 ? -14.995 -45.596 -23.350 1.00 37.43 377 ASP B N 1
ATOM 5496 C CA . ASP B 1 349 ? -14.769 -44.172 -23.143 1.00 34.39 377 ASP B CA 1
ATOM 5497 C C . ASP B 1 349 ? -14.434 -43.550 -24.489 1.00 35.15 377 ASP B C 1
ATOM 5498 O O . ASP B 1 349 ? -13.592 -44.082 -25.218 1.00 34.05 377 ASP B O 1
ATOM 5503 N N . CYS B 1 350 ? -15.101 -42.444 -24.827 1.00 32.15 378 CYS B N 1
ATOM 5504 C CA . CYS B 1 350 ? -14.844 -41.772 -26.095 1.00 36.21 378 CYS B CA 1
ATOM 5505 C C . CYS B 1 350 ? -15.036 -40.268 -25.945 1.00 39.36 378 CYS B C 1
ATOM 5506 O O . CYS B 1 350 ? -15.707 -39.792 -25.025 1.00 33.11 378 CYS B O 1
ATOM 5509 N N . GLY B 1 351 ? -14.430 -39.527 -26.875 1.00 35.70 379 GLY B N 1
ATOM 5510 C CA . GLY B 1 351 ? -14.564 -38.085 -26.931 1.00 35.20 379 GLY B CA 1
ATOM 5511 C C . GLY B 1 351 ? -13.721 -37.378 -25.886 1.00 32.51 379 GLY B C 1
ATOM 5512 O O . GLY B 1 351 ? -13.218 -37.970 -24.930 1.00 33.60 379 GLY B O 1
ATOM 5513 N N . MET B 1 352 ? -13.558 -36.064 -26.079 1.00 33.52 380 MET B N 1
ATOM 5514 C CA . MET B 1 352 ? -12.846 -35.290 -25.071 1.00 34.46 380 MET B CA 1
ATOM 5515 C C . MET B 1 352 ? -13.669 -35.114 -23.805 1.00 38.78 380 MET B C 1
ATOM 5516 O O . MET B 1 352 ? -13.111 -34.772 -22.756 1.00 38.31 380 MET B O 1
ATOM 5521 N N . HIS B 1 353 ? -14.978 -35.349 -23.879 1.00 36.53 381 HIS B N 1
ATOM 5522 C CA . HIS B 1 353 ? -15.864 -35.286 -22.726 1.00 32.45 381 HIS B CA 1
ATOM 5523 C C . HIS B 1 353 ? -16.031 -36.628 -22.032 1.00 42.87 381 HIS B C 1
ATOM 5524 O O . HIS B 1 353 ? -16.752 -36.705 -21.032 1.00 32.72 381 HIS B O 1
ATOM 5531 N N . HIS B 1 354 ? -15.380 -37.678 -22.531 1.00 37.90 382 HIS B N 1
ATOM 5532 C CA . HIS B 1 354 ? -15.338 -38.974 -21.853 1.00 38.48 382 HIS B CA 1
ATOM 5533 C C . HIS B 1 354 ? -16.742 -39.540 -21.632 1.00 33.79 382 HIS B C 1
ATOM 5534 O O . HIS B 1 354 ? -17.110 -39.933 -20.524 1.00 38.07 382 HIS B O 1
ATOM 5541 N N . LYS B 1 355 ? -17.535 -39.563 -22.701 1.00 36.35 383 LYS B N 1
ATOM 5542 C CA . LYS B 1 355 ? -18.776 -40.322 -22.670 1.00 39.67 383 LYS B CA 1
ATOM 5543 C C . LYS B 1 355 ? -18.464 -41.804 -22.509 1.00 42.72 383 LYS B C 1
ATOM 5544 O O . LYS B 1 355 ? -17.404 -42.281 -22.919 1.00 30.28 383 LYS B O 1
ATOM 5550 N N . LYS B 1 356 ? -19.400 -42.539 -21.910 1.00 45.56 384 LYS B N 1
ATOM 5551 C CA . LYS B 1 356 ? -19.235 -43.977 -21.734 1.00 44.49 384 LYS B CA 1
ATOM 5552 C C . LYS B 1 356 ? -20.079 -44.796 -22.704 1.00 45.14 384 LYS B C 1
ATOM 5553 O O . LYS B 1 356 ? -19.910 -46.020 -22.771 1.00 42.84 384 LYS B O 1
ATOM 5559 N N . THR B 1 357 ? -20.962 -44.156 -23.463 1.00 43.74 385 THR B N 1
ATOM 5560 C CA . THR B 1 357 ? -21.783 -44.826 -24.469 1.00 45.06 385 THR B CA 1
ATOM 5561 C C . THR B 1 357 ? -21.186 -44.527 -25.840 1.00 46.61 385 THR B C 1
ATOM 5562 O O . THR B 1 357 ? -21.479 -43.495 -26.451 1.00 49.46 385 THR B O 1
ATOM 5566 N N . CYS B 1 358 ? -20.350 -45.440 -26.324 1.00 43.70 386 CYS B N 1
ATOM 5567 C CA . CYS B 1 358 ? -19.608 -45.258 -27.562 1.00 44.30 386 CYS B CA 1
ATOM 5568 C C . CYS B 1 358 ? -19.995 -46.347 -28.549 1.00 45.08 386 CYS B C 1
ATOM 5569 O O . CYS B 1 358 ? -20.166 -47.508 -28.165 1.00 52.68 386 CYS B O 1
ATOM 5572 N N . ARG B 1 359 ? -20.147 -45.973 -29.813 1.00 44.72 387 ARG B N 1
ATOM 5573 C CA . ARG B 1 359 ? -20.517 -46.956 -30.819 1.00 47.98 387 ARG B CA 1
ATOM 5574 C C . ARG B 1 359 ? -19.423 -48.012 -30.903 1.00 45.69 387 ARG B C 1
ATOM 5575 O O . ARG B 1 359 ? -18.274 -47.677 -31.233 1.00 39.75 387 ARG B O 1
ATOM 5583 N N . PRO B 1 360 ? -19.721 -49.277 -30.600 1.00 40.91 388 PRO B N 1
ATOM 5584 C CA . PRO B 1 360 ? -18.642 -50.275 -30.499 1.00 42.37 388 PRO B CA 1
ATOM 5585 C C . PRO B 1 360 ? -17.872 -50.467 -31.793 1.00 39.93 388 PRO B C 1
ATOM 5586 O O . PRO B 1 360 ? -16.647 -50.637 -31.756 1.00 44.25 388 PRO B O 1
ATOM 5590 N N . SER B 1 361 ? -18.558 -50.446 -32.937 1.00 41.59 389 SER B N 1
ATOM 5591 C CA . SER B 1 361 ? -17.871 -50.613 -34.214 1.00 46.70 389 SER B CA 1
ATOM 5592 C C . SER B 1 361 ? -16.859 -49.498 -34.444 1.00 47.62 389 SER B C 1
ATOM 5593 O O . SER B 1 361 ? -15.759 -49.741 -34.955 1.00 49.13 389 SER B O 1
ATOM 5596 N N . THR B 1 362 ? -17.212 -48.268 -34.066 1.00 38.18 390 THR B N 1
ATOM 5597 C CA . THR B 1 362 ? -16.293 -47.149 -34.235 1.00 35.54 390 THR B CA 1
ATOM 5598 C C . THR B 1 362 ? -15.093 -47.278 -33.306 1.00 35.93 390 THR B C 1
ATOM 5599 O O . THR B 1 362 ? -13.953 -47.050 -33.726 1.00 39.99 390 THR B O 1
ATOM 5603 N N . GLN B 1 363 ? -15.326 -47.650 -32.041 1.00 37.12 391 GLN B N 1
ATOM 5604 C CA . GLN B 1 363 ? -14.210 -47.870 -31.122 1.00 35.29 391 GLN B CA 1
ATOM 5605 C C . GLN B 1 363 ? -13.258 -48.922 -31.670 1.00 40.30 391 GLN B C 1
ATOM 5606 O O . GLN B 1 363 ? -12.032 -48.784 -31.562 1.00 35.55 391 GLN B O 1
ATOM 5612 N N . SER B 1 364 ? -13.811 -49.974 -32.279 1.00 38.74 392 SER B N 1
ATOM 5613 C CA . SER B 1 364 ? -13.002 -51.078 -32.778 1.00 42.05 392 SER B CA 1
ATOM 5614 C C . SER B 1 364 ? -12.141 -50.646 -33.957 1.00 43.48 392 SER B C 1
ATOM 5615 O O . SER B 1 364 ? -10.932 -50.908 -33.987 1.00 41.13 392 SER B O 1
ATOM 5618 N N . ALA B 1 365 ? -12.752 -49.993 -34.947 1.00 38.95 393 ALA B N 1
ATOM 5619 C CA . ALA B 1 365 ? -12.019 -49.628 -36.152 1.00 44.28 393 ALA B CA 1
ATOM 5620 C C . ALA B 1 365 ? -10.901 -48.641 -35.839 1.00 42.81 393 ALA B C 1
ATOM 5621 O O . ALA B 1 365 ? -9.804 -48.737 -36.400 1.00 39.29 393 ALA B O 1
ATOM 5623 N N . GLN B 1 366 ? -11.161 -47.692 -34.937 1.00 38.93 394 GLN B N 1
ATOM 5624 C CA . GLN B 1 366 ? -10.146 -46.708 -34.574 1.00 42.13 394 GLN B CA 1
ATOM 5625 C C . GLN B 1 366 ? -8.967 -47.362 -33.865 1.00 41.09 394 GLN B C 1
ATOM 5626 O O . GLN B 1 366 ? -7.805 -47.081 -34.187 1.00 38.90 394 GLN B O 1
ATOM 5632 N N . ILE B 1 367 ? -9.244 -48.237 -32.894 1.00 37.18 395 ILE B N 1
ATOM 5633 C CA . ILE B 1 367 ? -8.168 -48.949 -32.214 1.00 32.76 395 ILE B CA 1
ATOM 5634 C C . ILE B 1 367 ? -7.354 -49.759 -33.216 1.00 37.89 395 ILE B C 1
ATOM 5635 O O . ILE B 1 367 ? -6.118 -49.787 -33.160 1.00 39.71 395 ILE B O 1
ATOM 5640 N N . GLU B 1 368 ? -8.030 -50.411 -34.164 1.00 46.09 396 GLU B N 1
ATOM 5641 C CA . GLU B 1 368 ? -7.313 -51.214 -35.148 1.00 56.86 396 GLU B CA 1
ATOM 5642 C C . GLU B 1 368 ? -6.487 -50.341 -36.086 1.00 55.32 396 GLU B C 1
ATOM 5643 O O . GLU B 1 368 ? -5.413 -50.759 -36.535 1.00 57.72 396 GLU B O 1
ATOM 5649 N N . SER B 1 369 ? -6.964 -49.130 -36.386 1.00 45.04 397 SER B N 1
ATOM 5650 C CA . SER B 1 369 ? -6.182 -48.223 -37.216 1.00 50.00 397 SER B CA 1
ATOM 5651 C C . SER B 1 369 ? -4.910 -47.796 -36.504 1.00 47.67 397 SER B C 1
ATOM 5652 O O . SER B 1 369 ? -3.837 -47.735 -37.119 1.00 49.02 397 SER B O 1
ATOM 5655 N N . LEU B 1 370 ? -5.014 -47.491 -35.209 1.00 39.54 398 LEU B N 1
ATOM 5656 C CA . LEU B 1 370 ? -3.833 -47.143 -34.430 1.00 41.78 398 LEU B CA 1
ATOM 5657 C C . LEU B 1 370 ? -2.840 -48.295 -34.404 1.00 44.73 398 LEU B C 1
ATOM 5658 O O . LEU B 1 370 ? -1.651 -48.114 -34.686 1.00 43.46 398 LEU B O 1
ATOM 5663 N N . LEU B 1 371 ? -3.311 -49.487 -34.050 1.00 39.81 399 LEU B N 1
ATOM 5664 C CA . LEU B 1 371 ? -2.457 -50.667 -34.045 1.00 42.12 399 LEU B CA 1
ATOM 5665 C C . LEU B 1 371 ? -1.894 -50.952 -35.431 1.00 39.36 399 LEU B C 1
ATOM 5666 O O . LEU B 1 371 ? -0.679 -51.047 -35.602 1.00 42.38 399 LEU B O 1
ATOM 5671 N N . MET B 1 378 ? 5.393 -52.428 -32.815 1.00 33.71 406 MET B N 1
ATOM 5672 C CA . MET B 1 378 ? 4.990 -53.460 -31.865 1.00 32.48 406 MET B CA 1
ATOM 5673 C C . MET B 1 378 ? 5.962 -54.637 -31.813 1.00 33.61 406 MET B C 1
ATOM 5674 O O . MET B 1 378 ? 6.843 -54.772 -32.666 1.00 37.93 406 MET B O 1
ATOM 5679 N N . PHE B 1 379 ? 5.798 -55.461 -30.781 1.00 32.67 407 PHE B N 1
ATOM 5680 C CA . PHE B 1 379 ? 6.717 -56.548 -30.467 1.00 33.72 407 PHE B CA 1
ATOM 5681 C C . PHE B 1 379 ? 8.166 -56.065 -30.341 1.00 35.78 407 PHE B C 1
ATOM 5682 O O . PHE B 1 379 ? 9.054 -56.565 -31.038 1.00 36.97 407 PHE B O 1
ATOM 5690 N N . PRO B 1 380 ? 8.444 -55.110 -29.453 1.00 34.24 408 PRO B N 1
ATOM 5691 C CA . PRO B 1 380 ? 9.824 -54.625 -29.325 1.00 37.09 408 PRO B CA 1
ATOM 5692 C C . PRO B 1 380 ? 10.746 -55.693 -28.759 1.00 41.78 408 PRO B C 1
ATOM 5693 O O . PRO B 1 380 ? 10.345 -56.535 -27.954 1.00 38.36 408 PRO B O 1
ATOM 5697 N N . GLU B 1 381 ? 12.009 -55.644 -29.190 1.00 42.76 409 GLU B N 1
ATOM 5698 C CA . GLU B 1 381 ? 12.981 -56.633 -28.736 1.00 43.66 409 GLU B CA 1
ATOM 5699 C C . GLU B 1 381 ? 13.456 -56.372 -27.310 1.00 39.85 409 GLU B C 1
ATOM 5700 O O . GLU B 1 381 ? 13.725 -57.327 -26.573 1.00 52.13 409 GLU B O 1
ATOM 5706 N N . THR B 1 382 ? 13.549 -55.108 -26.896 1.00 46.15 410 THR B N 1
ATOM 5707 C CA . THR B 1 382 ? 13.988 -54.762 -25.550 1.00 46.44 410 THR B CA 1
ATOM 5708 C C . THR B 1 382 ? 13.235 -53.535 -25.051 1.00 48.16 410 THR B C 1
ATOM 5709 O O . THR B 1 382 ? 12.756 -52.718 -25.842 1.00 47.89 410 THR B O 1
ATOM 5713 N N . LEU B 1 383 ? 13.132 -53.416 -23.723 1.00 44.22 411 LEU B N 1
ATOM 5714 C CA . LEU B 1 383 ? 12.458 -52.301 -23.069 1.00 40.81 411 LEU B CA 1
ATOM 5715 C C . LEU B 1 383 ? 13.383 -51.681 -22.030 1.00 40.65 411 LEU B C 1
ATOM 5716 O O . LEU B 1 383 ? 14.329 -52.313 -21.563 1.00 43.85 411 LEU B O 1
ATOM 5721 N N . THR B 1 384 ? 13.067 -50.445 -21.635 1.00 46.60 412 THR B N 1
ATOM 5722 C CA . THR B 1 384 ? 13.922 -49.651 -20.762 1.00 47.10 412 THR B CA 1
ATOM 5723 C C . THR B 1 384 ? 13.063 -48.713 -19.924 1.00 45.13 412 THR B C 1
ATOM 5724 O O . THR B 1 384 ? 12.059 -48.189 -20.412 1.00 43.66 412 THR B O 1
ATOM 5728 N N . ILE B 1 385 ? 13.467 -48.491 -18.667 1.00 35.11 413 ILE B N 1
ATOM 5729 C CA . ILE B 1 385 ? 12.691 -47.673 -17.741 1.00 46.81 413 ILE B CA 1
ATOM 5730 C C . ILE B 1 385 ? 12.893 -46.194 -18.055 1.00 50.89 413 ILE B C 1
ATOM 5731 O O . ILE B 1 385 ? 14.000 -45.755 -18.396 1.00 51.86 413 ILE B O 1
ATOM 5736 N N . SER B 1 386 ? 11.798 -45.435 -17.967 1.00 55.56 414 SER B N 1
ATOM 5737 C CA . SER B 1 386 ? 11.782 -43.973 -18.043 1.00 55.15 414 SER B CA 1
ATOM 5738 C C . SER B 1 386 ? 12.104 -43.430 -19.428 1.00 70.46 414 SER B C 1
ATOM 5739 O O . SER B 1 386 ? 11.493 -42.452 -19.869 1.00 75.12 414 S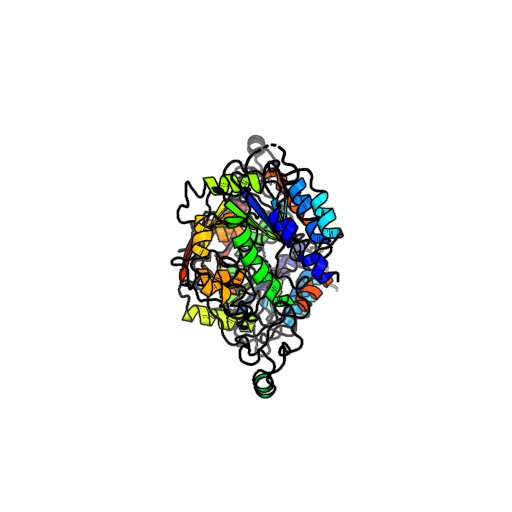ER B O 1
ATOM 5742 N N . PHE B 1 389 ? 14.129 -44.615 -11.087 1.00 71.69 417 PHE B N 1
ATOM 5743 C CA . PHE B 1 389 ? 14.487 -44.080 -9.778 1.00 68.09 417 PHE B CA 1
ATOM 5744 C C . PHE B 1 389 ? 13.674 -42.834 -9.448 1.00 54.78 417 PHE B C 1
ATOM 5745 O O . PHE B 1 389 ? 13.941 -41.748 -9.962 1.00 50.43 417 PHE B O 1
ATOM 5753 N N . THR B 1 390 ? 12.684 -42.993 -8.577 1.00 46.93 418 THR B N 1
ATOM 5754 C CA . THR B 1 390 ? 11.749 -41.920 -8.290 1.00 44.64 418 THR B CA 1
ATOM 5755 C C . THR B 1 390 ? 11.370 -41.950 -6.819 1.00 50.97 418 THR B C 1
ATOM 5756 O O . THR B 1 390 ? 11.166 -43.023 -6.245 1.00 51.06 418 THR B O 1
ATOM 5760 N N . VAL B 1 391 ? 11.278 -40.767 -6.221 1.00 42.69 419 VAL B N 1
ATOM 5761 C CA . VAL B 1 391 ? 10.901 -40.596 -4.822 1.00 41.10 419 VAL B CA 1
ATOM 5762 C C . VAL B 1 391 ? 9.558 -39.878 -4.809 1.00 39.82 419 VAL B C 1
ATOM 5763 O O . VAL B 1 391 ? 9.444 -38.766 -5.336 1.00 41.28 419 VAL B O 1
ATOM 5767 N N . VAL B 1 392 ? 8.537 -40.516 -4.232 1.00 37.35 420 VAL B N 1
ATOM 5768 C CA . VAL B 1 392 ? 7.147 -40.123 -4.458 1.00 36.01 420 VAL B CA 1
ATOM 5769 C C . VAL B 1 392 ? 6.403 -40.011 -3.132 1.00 44.85 420 VAL B C 1
ATOM 5770 O O . VAL B 1 392 ? 6.738 -40.680 -2.151 1.00 43.63 420 VAL B O 1
ATOM 5774 N N . ALA B 1 393 ? 5.367 -39.166 -3.119 1.00 42.99 421 ALA B N 1
ATOM 5775 C CA . ALA B 1 393 ? 4.547 -38.950 -1.924 1.00 46.54 421 ALA B CA 1
ATOM 5776 C C . ALA B 1 393 ? 3.221 -38.331 -2.358 1.00 46.27 421 ALA B C 1
ATOM 5777 O O . ALA B 1 393 ? 3.202 -37.187 -2.827 1.00 44.88 421 ALA B O 1
ATOM 5779 N N . ILE B 1 394 ? 2.120 -39.065 -2.165 1.00 42.02 422 ILE B N 1
ATOM 5780 C CA . ILE B 1 394 ? 0.824 -38.738 -2.756 1.00 44.39 422 ILE B CA 1
ATOM 5781 C C . ILE B 1 394 ? -0.244 -38.660 -1.671 1.00 43.66 422 ILE B C 1
ATOM 5782 O O . ILE B 1 394 ? -0.425 -39.617 -0.909 1.00 35.18 422 ILE B O 1
ATOM 5787 N N . SER B 1 395 ? -0.982 -37.537 -1.642 1.00 38.61 423 SER B N 1
ATOM 5788 C CA . SER B 1 395 ? -2.026 -37.302 -0.651 1.00 37.57 423 SER B CA 1
ATOM 5789 C C . SER B 1 395 ? -3.234 -38.209 -0.890 1.00 30.37 423 SER B C 1
ATOM 5790 O O . SER B 1 395 ? -3.516 -38.599 -2.026 1.00 29.78 423 SER B O 1
ATOM 5793 N N . PRO B 1 396 ? -3.983 -38.546 0.165 1.00 28.86 424 PRO B N 1
ATOM 5794 C CA . PRO B 1 396 ? -5.095 -39.467 -0.011 1.00 24.16 424 PRO B CA 1
ATOM 5795 C C . PRO B 1 396 ? -6.195 -38.828 -0.835 1.00 22.35 424 PRO B C 1
ATOM 5796 O O . PRO B 1 396 ? -6.363 -37.594 -0.827 1.00 23.78 424 PRO B O 1
ATOM 5800 N N . PRO B 1 397 ? -6.961 -39.623 -1.573 1.00 21.18 425 PRO B N 1
ATOM 5801 C CA . PRO B 1 397 ? -8.028 -39.066 -2.404 1.00 22.70 425 PRO B CA 1
ATOM 5802 C C . PRO B 1 397 ? -9.210 -38.645 -1.544 1.00 24.64 425 PRO B C 1
ATOM 5803 O O . PRO B 1 397 ? -9.381 -39.101 -0.415 1.00 23.54 425 PRO B O 1
ATOM 5807 N N . ARG B 1 398 ? -10.044 -37.773 -2.100 1.00 23.05 426 ARG B N 1
ATOM 5808 C CA . ARG B 1 398 ? -11.322 -37.497 -1.461 1.00 21.43 426 ARG B CA 1
ATOM 5809 C C . ARG B 1 398 ? -12.236 -38.715 -1.585 1.00 19.67 426 ARG B C 1
ATOM 5810 O O . ARG B 1 398 ? -12.188 -39.445 -2.575 1.00 19.13 426 ARG B O 1
ATOM 5818 N N . LYS B 1 399 ? -13.047 -38.951 -0.559 1.00 18.63 427 LYS B N 1
ATOM 5819 C CA . LYS B 1 399 ? -13.982 -40.072 -0.591 1.00 17.07 427 LYS B CA 1
ATOM 5820 C C . LYS B 1 399 ? -15.147 -39.798 -1.531 1.00 18.63 427 LYS B C 1
ATOM 5821 O O . LYS B 1 399 ? -15.682 -38.685 -1.584 1.00 19.75 427 LYS B O 1
ATOM 5827 N N . ASN B 1 400 ? -15.574 -40.832 -2.255 1.00 16.47 428 ASN B N 1
ATOM 5828 C CA . ASN B 1 400 ? -16.745 -40.694 -3.107 1.00 16.81 428 ASN B CA 1
ATOM 5829 C C . ASN B 1 400 ? -18.028 -41.174 -2.434 1.00 17.92 428 ASN B C 1
ATOM 5830 O O . ASN B 1 400 ? -19.119 -40.994 -2.994 1.00 19.17 428 ASN B O 1
ATOM 5835 N N . GLY B 1 401 ? -17.925 -41.766 -1.250 1.00 14.79 429 GLY B N 1
ATOM 5836 C CA . GLY B 1 401 ? -19.087 -42.236 -0.527 1.00 14.80 429 GLY B CA 1
ATOM 5837 C C . GLY B 1 401 ? -19.650 -43.529 -1.093 1.00 15.27 429 GLY B C 1
ATOM 5838 O O . GLY B 1 401 ? -18.996 -44.259 -1.846 1.00 15.51 429 GLY B O 1
ATOM 5839 N N . GLY B 1 402 ? -20.894 -43.812 -0.704 1.00 14.97 430 GLY B N 1
ATOM 5840 C CA . GLY B 1 402 ? -21.572 -45.009 -1.160 1.00 15.64 430 GLY B CA 1
ATOM 5841 C C . GLY B 1 402 ? -21.203 -46.272 -0.424 1.00 17.00 430 GLY B C 1
ATOM 5842 O O . GLY B 1 402 ? -21.627 -47.358 -0.837 1.00 15.17 430 GLY B O 1
ATOM 5843 N N . TRP B 1 403 ? -20.451 -46.176 0.666 1.00 14.25 431 TRP B N 1
ATOM 5844 C CA . TRP B 1 403 ? -19.936 -47.378 1.314 1.00 13.15 431 TRP B CA 1
ATOM 5845 C C . TRP B 1 403 ? -19.892 -47.154 2.817 1.00 16.47 431 TRP B C 1
ATOM 5846 O O . TRP B 1 403 ? -18.882 -47.391 3.485 1.00 15.88 431 TRP B O 1
ATOM 5857 N N . GLY B 1 404 ? -21.013 -46.688 3.375 1.00 16.45 432 GLY B N 1
ATOM 5858 C CA . GLY B 1 404 ? -21.081 -46.460 4.799 1.00 16.34 432 GLY B CA 1
ATOM 5859 C C . GLY B 1 404 ? -21.797 -47.572 5.541 1.00 17.36 432 GLY B C 1
ATOM 5860 O O . GLY B 1 404 ? -21.712 -47.667 6.772 1.00 19.36 432 GLY B O 1
ATOM 5861 N N . ASP B 1 405 ? -22.472 -48.440 4.796 1.00 15.94 433 ASP B N 1
ATOM 5862 C CA . ASP B 1 405 ? -23.383 -49.416 5.382 1.00 14.60 433 ASP B CA 1
ATOM 5863 C C . ASP B 1 405 ? -22.569 -50.548 5.983 1.00 16.59 433 ASP B C 1
ATOM 5864 O O . ASP B 1 405 ? -21.797 -51.198 5.265 1.00 16.71 433 ASP B O 1
ATOM 5869 N N . ILE B 1 406 ? -22.748 -50.785 7.288 1.00 17.51 434 ILE B N 1
ATOM 5870 C CA . ILE B 1 406 ? -21.974 -51.811 7.981 1.00 18.61 434 ILE B CA 1
ATOM 5871 C C . ILE B 1 406 ? -22.251 -53.190 7.400 1.00 19.44 434 ILE B C 1
ATOM 5872 O O . ILE B 1 406 ? -21.397 -54.079 7.482 1.00 17.64 434 ILE B O 1
ATOM 5877 N N . ARG B 1 407 ? -23.417 -53.385 6.779 1.00 14.63 435 ARG B N 1
ATOM 5878 C CA . ARG B 1 407 ? -23.693 -54.676 6.149 1.00 15.35 435 ARG B CA 1
ATOM 5879 C C . ARG B 1 407 ? -22.780 -54.919 4.959 1.00 16.48 435 ARG B C 1
ATOM 5880 O O . ARG B 1 407 ? -22.312 -56.047 4.754 1.00 16.26 435 ARG B O 1
ATOM 5888 N N . ASP B 1 408 ? -22.514 -53.870 4.169 1.00 15.32 436 ASP B N 1
ATOM 5889 C CA . ASP B 1 408 ? -21.526 -53.981 3.099 1.00 17.05 436 ASP B CA 1
ATOM 5890 C C . ASP B 1 408 ? -20.136 -54.220 3.673 1.00 15.84 436 ASP B C 1
ATOM 5891 O O . ASP B 1 408 ? -19.365 -55.027 3.135 1.00 15.84 436 ASP B O 1
ATOM 5896 N N . HIS B 1 409 ? -19.805 -53.553 4.783 1.00 14.30 437 HIS B N 1
ATOM 5897 C CA . HIS B 1 409 ? -18.492 -53.772 5.390 1.00 16.39 437 HIS B CA 1
ATOM 5898 C C . HIS B 1 409 ? -18.311 -55.234 5.779 1.00 14.95 437 HIS B C 1
ATOM 5899 O O . HIS B 1 409 ? -17.267 -55.844 5.508 1.00 17.90 437 HIS B O 1
ATOM 5906 N N . GLU B 1 410 ? -19.319 -55.806 6.435 1.00 15.83 438 GLU B N 1
ATOM 5907 C CA . GLU B 1 410 ? -19.188 -57.157 6.960 1.00 17.33 438 GLU B CA 1
ATOM 5908 C C . GLU B 1 410 ? -19.223 -58.206 5.852 1.00 17.63 438 GLU B C 1
ATOM 5909 O O . GLU B 1 410 ? -18.499 -59.203 5.926 1.00 19.28 438 GLU B O 1
ATOM 5915 N N . LEU B 1 411 ? -20.057 -58.017 4.823 1.00 18.19 439 LEU B N 1
ATOM 5916 C CA . LEU B 1 411 ? -20.059 -58.984 3.726 1.00 17.34 439 LEU B CA 1
ATOM 5917 C C . LEU B 1 411 ? -18.719 -58.973 3.006 1.00 17.25 439 LEU B C 1
ATOM 5918 O O . LEU B 1 411 ? -18.151 -60.029 2.709 1.00 18.58 439 LEU B O 1
ATOM 5923 N N . CYS B 1 412 ? -18.189 -57.775 2.749 1.00 15.93 440 CYS B N 1
ATOM 5924 C CA . CYS B 1 412 ? -16.881 -57.645 2.116 1.00 15.93 440 CYS B CA 1
ATOM 5925 C C . CYS B 1 412 ? -15.794 -58.339 2.940 1.00 17.14 440 CYS B C 1
ATOM 5926 O O . CYS B 1 412 ? -14.926 -59.040 2.394 1.00 18.76 440 CYS B O 1
ATOM 5929 N N . LYS B 1 413 ? -15.832 -58.169 4.265 1.00 17.43 441 LYS B N 1
ATOM 5930 C CA . LYS B 1 413 ? -14.863 -58.832 5.124 1.00 18.93 441 LYS B CA 1
ATOM 5931 C C . LYS B 1 413 ? -15.024 -60.347 5.138 1.00 20.82 441 LYS B C 1
ATOM 5932 O O . LYS B 1 413 ? -14.062 -61.050 5.455 1.00 24.46 441 LYS B O 1
ATOM 5938 N N . SER B 1 414 ? -16.206 -60.860 4.800 1.00 20.99 442 SER B N 1
ATOM 5939 C CA . SER B 1 414 ? -16.455 -62.286 4.936 1.00 23.15 442 SER B CA 1
ATOM 5940 C C . SER B 1 414 ? -15.806 -63.104 3.828 1.00 26.86 442 SER B C 1
ATOM 5941 O O . SER B 1 414 ? -15.645 -64.314 3.997 1.00 30.45 442 SER B O 1
ATOM 5944 N N . TYR B 1 415 ? -15.398 -62.476 2.719 1.00 26.14 443 TYR B N 1
ATOM 5945 C CA . TYR B 1 415 ? -14.854 -63.264 1.611 1.00 27.19 443 TYR B CA 1
ATOM 5946 C C . TYR B 1 415 ? -13.546 -63.944 2.003 1.00 31.00 443 TYR B C 1
ATOM 5947 O O . TYR B 1 415 ? -13.279 -65.072 1.575 1.00 40.58 443 TYR B O 1
ATOM 5956 N N . ARG B 1 416 ? -12.729 -63.282 2.830 1.00 33.80 444 ARG B N 1
ATOM 5957 C CA . ARG B 1 416 ? -11.457 -63.848 3.277 1.00 43.22 444 ARG B CA 1
ATOM 5958 C C . ARG B 1 416 ? -11.625 -65.186 3.993 1.00 50.89 444 ARG B C 1
ATOM 5959 O O . ARG B 1 416 ? -10.635 -65.899 4.183 1.00 59.07 444 ARG B O 1
ATOM 5967 N N . ARG B 1 417 ? -12.843 -65.547 4.382 1.00 55.15 445 ARG B N 1
ATOM 5968 C CA . ARG B 1 417 ? -13.094 -66.810 5.058 1.00 63.47 445 ARG B CA 1
ATOM 5969 C C . ARG B 1 417 ? -14.404 -67.432 4.589 1.00 63.87 445 ARG B C 1
ATOM 5970 O O . ARG B 1 417 ? -15.053 -68.165 5.333 1.00 67.22 445 ARG B O 1
#

Organism: Homo sapiens (NCBI:txid9606)

Foldseek 3Di:
DVLVVVLVVQVVQLQVFDKAQDPAAAAAEEEEAEEEDDLLLLLQQLVLVVLAPDAQEHEYEYEYADDDPSNVVSQVPDNRYIYTYHYDNQHCSNVCCDPVHPPVLADAQPDALVRCVVVPRPQSVFFKPVRGGAHSVLLVVLLSVLLVLCCVCPPNVSCVVPFHKYWYAYSNKHFANCQVLVSVQLVVCCVVPNVVAFKEAQFFADDLECPPFQQEKEKEQDDLNGGVHGIIGGPVSSVQVVVCQLQLLAAFASDSSLSVLQCLQPPRPHGHIYIYGPDGRMYRRVDPCDDSVVSSVVVVCSCVVRVVSPSDPHHDYDYYYYDPDDDRDDGPGNRRGVVSSVSSSCSNPDD/DPDDDDPDDVLVVVLVVQVVQLVVFDKAQDDPVVPQAAPQEEEEAEEEDDLLQLLQQLVLVVLAPDAQEHEYEYEYADDDPSNVVSVVPPNRYIYTYHYDNQHCSNVVDDPLHDDPLWDAFQDALVVLVVSPRPQSVFAKPVNTTAHNNLQVVLLSVLLVLCCQCPPNVSCVVPFHKYWYAYSNKHFANCQVLVSVQLVVCCVVPNVQAFKEFQDADDDDDPVLQQEKEKDFQAACNGTGTIMHGPVRSVQVLVCLLQLLAAFASGSRLSVLQCQQPRGPHGHTYIYGPDGRMDRLQFDDPVTHRDDDSVVSNVVVVVVHDSDPHHDYPPDDDDDDRDDGPGNRRGVVSSVSSNVSND

InterPro domains:
  IPR007754 N-acetylglucosaminyltransferase II [PF05060] (92-440)
  IPR007754 N-acetylglucosaminyltransferase II [PTHR12871] (1-447)
  IPR029044 Nucleotide-diphospho-sugar transferases [G3DSA:3.90.550.10] (118-408)
  IPR029044 Nucleotide-diphospho-sugar transferases [SSF53448] (118-387)

Solvent-accessible surface area: 31754 Å² total; per-residue (Å²): 129,89,33,95,138,36,67,77,63,9,134,92,65,17,133,66,23,90,40,102,75,41,185,100,41,13,151,95,1,0,0,0,0,17,1,85,66,82,16,69,16,1,114,18,0,15,51,1,1,180,116,12,92,39,4,106,101,4,0,0,0,0,0,1,8,58,61,24,114,90,1,26,121,27,1,46,52,9,118,51,3,4,1,3,26,0,9,3,36,51,2,43,42,6,47,46,109,78,47,10,0,58,16,120,152,27,4,69,110,106,45,85,90,94,34,0,83,174,116,55,16,81,3,5,134,83,33,18,72,82,19,82,6,17,54,5,136,91,0,16,70,0,3,1,4,11,11,1,1,16,19,0,10,94,69,5,91,67,3,179,139,10,102,10,7,0,1,7,4,49,9,6,7,13,1,0,40,0,0,15,39,0,4,77,70,0,64,114,10,27,102,110,93,0,105,80,6,41,2,4,0,2,0,30,58,45,56,112,65,3,57,16,44,4,40,44,0,6,2,34,13,2,35,2,35,30,2,24,1,0,1,0,0,25,65,98,4,2,82,96,0,36,142,5,3,82,41,0,0,57,14,12,0,66,20,19,12,9,0,0,7,58,0,3,35,59,43,20,129,170,52,7,46,0,0,4,6,32,2,9,0,0,14,46,1,23,54,64,88,70,184,32,77,51,4,29,54,32,0,98,55,10,12,100,116,3,146,144,55,16,74,13,154,92,12,67,24,15,13,89,36,35,17,93,39,34,36,74,16,114,88,21,0,17,0,15,3,72,56,0,24,94,23,1,57,24,7,89,170,72,181,151,136,112,161,116,157,94,131,70,90,38,111,119,31,89,60,64,10,157,89,53,18,135,60,26,93,26,100,58,24,140,151,43,82,115,46,56,10,196,84,1,0,0,0,0,20,0,97,64,73,18,68,6,0,98,11,0,14,58,1,1,133,114,11,82,41,4,107,102,3,0,0,0,0,0,1,7,72,48,12,110,91,0,27,126,30,3,50,40,3,101,42,3,3,3,4,45,0,6,3,35,66,2,59,40,5,46,63,114,80,44,9,3,69,15,119,149,30,5,74,110,95,44,90,89,116,43,0,76,188,111,57,11,72,2,5,112,96,35,15,75,95,38,57,6,23,74,11,139,119,1,15,70,0,2,0,4,0,14,1,0,18,22,0,8,88,148,5,107,50,1,173,116,14,91,13,7,0,2,8,3,38,6,6,4,8,0,1,28,0,0,18,38,0,5,67,53,0,52,130,10,31,120,128,74,1,114,51,3,39,0,2,1,4,0,35,118,101,158,57,30,98,1,16,40,24,10,0,17,15,29,14,7,43,12,21,76,36,0,12,4,2,1,0,24,77,90,8,8,83,66,0,11,109,6,3,89,36,0,0,54,14,15,0,65,46,18,9,59,0,0,16,56,0,10,40,58,45,14,102,85,72,10,37,0,0,1,4,22,42,37,9,1,28,38,0,0,24,32,35,38,36,19,89,73,115,9,173,38,63,55,18,28,58,89,18,96,98,104,64,116,80,23,149,98,18,54,23,18,126,13,102,22,55,20,49,85,21,135,96,47,0,22,0,15,3,68,38,0,27,89,24,0,57,45,13,115,242

Radius of gyration: 29.05 Å; Cα contacts (8 Å, |Δi|>4): 1387; chains: 2; bounding box: 74×94×72 Å

Sequence (709 aa):
NLTLRYRSLLVYQLNFDQTLLRNVDWAPRELVLVVQVHNRPEYLRLLLLDSLRKAQGIDNVLVIFSHDFWSTEINQLIAGVNFCPVLQVFFPFSIQLYPNEFPGSDPRDCPRDLPKNAALKLGCINAEYPDSSFGHYREAKFSQTKHHWWWKLHFVWERVKILRDYAGLILFLEEDHYLAPDFYHVFKKMWKLKKQQECPECDVLSLGTYSSRSFYGMADKVDVKTWKSTEHNMGLALTRNAYQKLIEECTDTFCTYDDYNWDWTLQYLTVSSCLPKFWKVLVPQIPRIFHAGDCGCRPSTQSSAQIESLLNNNKQYMFPETLTISEKFTVVAISPPRKNGGWGDIRDHEELCKSSYRRLQAVPQPEADNLTLRYRSLVYQLNFDQTLRNVDKAGTWAPRELVLVVQVHNRPEYLRLLLDSLRKAQGIDNVLVIFSHDFFWSTEINQLIAGVNFCPVLQVFFPFSIQLYPNEFPGSDPRDCPRDLPKNAALKLGCINAEYPDSSFGHYREAKFSQTKHHWWWKLHFVWERVKILRDYAGLILFLEEDHYLAPDFYHVFKKMWKLKQQECPECDVLSLGTYSRSFYGGMADKVDVKTWKSTEHNNMMGGLALTRNAYQQKLIECTDTFCTYDDYNWDWTLQYLTVSCLPKFWKVLVPQIPRIFHAGDCGMHHKKTCRPSTQSAQIESLLMFPETLTISFTVVAISPPRKNGGWGDIRDHELCKSYRR

Secondary structure (DSSP, 8-state):
-HHHHHHHHHHHHHHH---BT------SEEEEEEE-S-HHHHHHHHHHHHH-TT-TT-EEEEEESS--HHHHHHHHT--SS-EEEEE-TT-TTTSTTSTTS--TTSPPTTS-HHHHHHHT-TTTT---TTS----HHHHHHHHHHHHHHHHHHHT-GGGTT--SEEEEEETTEEE-TTHHHHHHHHHHHHHHH-TT--EEES--------TTTTTEEEEEE--HHHH-SSEEE-HHHHHHHHTTHHHHHHSSBS-HHHHHHHHHHHTSSS--EEEEESS-SEEE-S-----HHHHHHHHHHHHHHTGGGSS-S--EEEEEEEES--PPPPP-B----HHHHHHHHHTTT--/-PPPPPPP-HHHHHHHHHHHHHHH---BT-SSGGG----SEEEEEEE-S-HHHHHHHHHHHHH-TT-TT-EEEEEESS--HHHHHHHHT--SS-EEEEE-TT-TTT-TTSTTS--TTPPPTT--HHHHHHHT-TTTT---TTSPPP-GGGGHHHHHHHHHHHHHHHT-GGGTT--SEEEEEETTEEE-TTHHHHHHHHHHHHHHH-TT--EE-SEE-----GGGTTEEEEE----TTTEE-EEE-HHHHHHHHHTHHHHHHSSBS-HHHHHHHHHHHTSSSPPPEEEESS-SEEETT-BTTTTBS---HHHHHHHHHHH----S--EE--EEEEEPPPPP-B----HHHHHHHHHTT-

GO terms:
  GO:0000139 Golgi membrane (C, IDA)
  GO:0030145 manganese ion binding (F, IDA)
  GO:0008455 alpha-1,6-mannosylglycoprotein 2-beta-N-acetylglucosaminyltransferase activity (F, IDA)
  GO:0042803 protein homodimerization activity (F, IDA)
  GO:0006487 protein N-linked glycosylation (P, IDA)
  GO:0008455 alpha-1,6-mannosylglycoprotein 2-beta-N-acetylglucosaminyltransferase activity (F, EXP)
  GO:0008455 alpha-1,6-mannosylglycoprotein 2-beta-N-acetylglucosaminyltransferase activity (F, IMP)
  GO:0006487 protein N-linked glycosylation (P, IMP)
  GO:0000139 Golgi membrane (C, TAS)
  GO:0008455 alpha-1,6-mannosylglycoprotein 2-beta-N-acetylglucosaminyltransferase activity (F, TAS)
  GO:0019082 viral protein processing (P, TAS)
  GO:0005794 Golgi apparatus (C, IDA)
  GO:0016020 membrane (C, HDA)

B-factor: mean 28.07, std 12.1, range [10.48, 96.56]

Nearest PDB structures (foldseek):
  5vcm-assembly1_A  TM=1.003E+00  e=1.588E-81  Homo sapiens
  5vcr-assembly1_A  TM=9.741E-01  e=1.079E-72  Homo sapiens
  5vcs-assembly1_A  TM=9.788E-01  e=6.738E-72  Homo sapiens
  5vcr-assembly2_B  TM=9.834E-01  e=1.167E-71  Homo sapiens
  5vcm-assembly2_B  TM=9.568E-01  e=1.925E-67  Homo sapiens